Protein 8D89 (pdb70)

Secondary structure (DSSP, 8-state):
-PPPPTTT--S-HHHHHHSTT--S--S-EEEEEEETTEEEEEEEETTEE--EEEEE-TTTTTHHHHTSSSS-SHHHHHHHHHHHHHT--EEEEE-S-SSGGGTHHHHT-HHHHHHHHHHHHHHHHHHT-EEEEEEESSTTHHHHHTT--GGGGG-TTSHHHHHHHHHHHHHHHHHTT-TTB-EEEEES-GGGGSS-TTS----HHHHHHHHHHHHHHHHHH-TT--EEE----PPPTTHHHHHHHS--PPPPHHHHHHHHHHTS-TT--EEEEEE-S--EEETTTEEE-HHHHHHHHHHHHHHHT-EEEEEEE--TTTTTT-HHHHHHHHHHHHHTT-SEEEES-B-TTS-STT-B-TTSHHHHHHHHHHHHHHHHHTT---

Solvent-accessible surface area: 15407 Å² total; per-residue (Å²): 213,108,99,72,42,40,135,144,9,137,77,30,7,33,109,29,0,28,24,181,93,27,112,21,53,27,0,1,30,64,23,86,32,84,80,62,110,68,111,61,17,20,0,46,2,2,70,48,28,1,15,3,0,0,0,0,0,22,10,0,0,3,5,0,5,88,62,43,44,82,17,20,43,83,5,0,131,104,0,2,100,31,0,65,129,11,149,3,22,1,0,0,0,0,0,7,5,116,42,28,48,56,6,78,44,15,61,106,70,80,86,103,0,30,54,10,0,54,34,0,0,45,17,0,37,201,44,91,4,0,0,3,0,0,0,5,15,33,6,44,2,4,3,84,92,30,192,39,148,19,29,76,0,18,53,147,103,9,102,0,13,117,29,0,46,65,6,0,68,18,0,0,72,29,0,69,64,24,47,0,0,0,1,0,0,0,0,26,27,1,0,43,57,0,6,23,49,188,83,155,76,5,21,0,78,43,0,8,39,0,0,77,8,0,0,70,40,1,42,121,34,6,96,41,126,4,7,12,1,1,0,2,2,35,7,70,53,1,0,41,10,5,35,100,101,43,33,147,82,20,0,40,34,130,41,5,39,60,0,2,42,40,0,2,12,61,111,0,42,0,4,1,4,0,3,100,82,136,43,9,36,2,64,88,72,28,158,13,51,45,47,80,11,0,79,48,0,37,53,0,2,25,81,52,38,15,4,10,3,0,0,12,5,8,0,0,90,51,10,137,24,65,44,100,28,0,76,130,0,0,91,15,0,66,60,42,68,0,8,1,0,0,0,42,0,0,0,30,116,22,92,37,135,111,7,6,92,19,125,35,110,80,0,64,39,0,0,82,6,0,67,68,15,25,134,67,2,72,107,34,70,82

InterPro domains:
  IPR017853 Glycoside hydrolase superfamily [SSF51445] (54-359)

Foldseek 3Di:
DPDDDPVPDPAFQLCLQLDPPQDAFFAWDWFFDDDPPQTQIAIGHSRAGFAAEAAEAACLQVCCCVPVNPLDCPQNVLVLVVCLVLVGQEYEYEAADQALVPNCVCVVDPVSNLVSVLVSLVSCSVSNHAYEYQYAAHLVHLCVNQVHASACLLPCVGPSLVCLLVSLLSNCVSNLVGSSHHEYEHYAAPLVQALQLVNHGYHLLSLLNNLVSSLVSNVVRRPSLGAYAYNHAQQQQCSQCSRPPVDNAGAALVSSLVSQDSSQDDSHQEREHAEEPDWHAHPVVGTDDPLVVVVSSSVSSRVNVHAYAHAEYEACLNVVNPLVRVVVVLVSCLVVSHRYHHYPHEYCVQPDPSYDYPPDSRNCSVSVSSVVSRVVSRPDDD

Nearest PDB structures (foldseek):
  8d89-assembly1_A  TM=1.003E+00  e=8.045E-81  metagenome
  3w0k-assembly1_A  TM=5.928E-01  e=5.217E-08  Caldanaerobius polysaccharolyticus
  6nfj-assembly2_D  TM=5.168E-01  e=2.253E-06  Homo sapiens
  5w21-assembly1_A  TM=5.701E-01  e=1.361E-05  Homo sapiens
  7ysw-assembly1_A  TM=5.260E-01  e=6.934E-06  Homo sapiens

Sequence (382 aa):
ITPPSPEKDTRSAMMERYWAEDYSGPLGIQTGEIVSGSTKLPRMYLGEKLLYVTGVNCYNLFVQSFESDGDLGLTSIRKTVDVLVEEKVPIVRFSCSPYSSGQFHFYHDNESKYLATLDSLAAICDRNHIIAIIPSIFWNTDAVPEYCKEEFGKKWGDKSSETYKYMMLDYTEAVVNTLKGHKSVVAWEFGNEFNLQADIPHNYRISANDVSVAYQGFADKVAELDPEHRLIASGNSVMRDAQYNLLHNGSSWTADTFQQYIDITSIFTPGKMNGMSEHNYYEEARTFSDLGKLGRSEQVIKAKSAAAALGKVYYVGEFTGPKTAQGDSLVVRRHYITYYAQKKVQISLIWNYALKGNIEWSFKADTPYGNMAFNLMREYNELFSTLSE

Radius of gyration: 19.84 Å; Cα contacts (8 Å, |Δi|>4): 785; chains: 1; bounding box: 58×50×48 Å

Organism: NCBI:txid256318

B-factor: mean 23.29, std 11.12, range [9.65, 107.02]

CATH classification: 3.20.20.80

Structure (mmCIF, N/CA/C/O backbone):
data_8D89
#
_entry.id   8D89
#
_cell.length_a   120.600
_cell.length_b   58.860
_cell.length_c   60.660
_cell.angle_alpha   90.000
_cell.angle_beta   90.000
_cell.angle_gamma   90.000
#
_symmetry.space_group_name_H-M   'P 21 21 2'
#
loop_
_entity.id
_entity.type
_entity.pdbx_description
1 polymer 'Glycoside Hydrolase Family 5 Endo-mannanase'
2 non-polymer 2-(2-{2-[2-(2-METHOXY-ETHOXY)-ETHOXY]-ETHOXY}-ETHOXY)-ETHANOL
3 non-polymer 'ACETATE ION'
4 non-polymer 'SODIUM ION'
5 non-polymer 'CHLORIDE ION'
6 water water
#
loop_
_atom_site.group_PDB
_atom_site.id
_atom_site.type_symbol
_atom_site.label_atom_id
_atom_site.label_alt_id
_atom_site.label_comp_id
_atom_site.label_asym_id
_atom_site.label_entity_id
_atom_site.label_seq_id
_atom_site.pdbx_PDB_ins_code
_atom_site.Cartn_x
_atom_site.Cartn_y
_atom_site.Cartn_z
_atom_site.occupancy
_atom_site.B_iso_or_equiv
_atom_site.auth_seq_id
_atom_site.auth_comp_id
_atom_site.auth_asym_id
_atom_site.auth_atom_id
_atom_site.pdbx_PDB_model_num
ATOM 1 N N . ILE A 1 24 ? 54.954 32.802 9.310 1.00 42.77 23 ILE A N 1
ATOM 2 C CA . ILE A 1 24 ? 55.205 31.474 8.768 1.00 47.43 23 ILE A CA 1
ATOM 3 C C . ILE A 1 24 ? 53.980 30.974 8.003 1.00 47.86 23 ILE A C 1
ATOM 4 O O . ILE A 1 24 ? 52.850 31.384 8.274 1.00 44.34 23 ILE A O 1
ATOM 9 N N . THR A 1 25 ? 54.226 30.109 7.028 1.00 49.11 24 THR A N 1
ATOM 10 C CA . THR A 1 25 ? 53.146 29.389 6.376 1.00 48.39 24 THR A CA 1
ATOM 11 C C . THR A 1 25 ? 52.474 28.465 7.391 1.00 53.91 24 THR A C 1
ATOM 12 O O . THR A 1 25 ? 53.162 27.841 8.210 1.00 51.69 24 THR A O 1
ATOM 16 N N . PRO A 1 26 ? 51.144 28.373 7.391 1.00 60.15 25 PRO A N 1
ATOM 17 C CA . PRO A 1 26 ? 50.478 27.509 8.363 1.00 65.07 25 PRO A CA 1
ATOM 18 C C . PRO A 1 26 ? 50.889 26.066 8.168 1.00 65.55 25 PRO A C 1
ATOM 19 O O . PRO A 1 26 ? 51.133 25.616 7.032 1.00 63.86 25 PRO A O 1
ATOM 23 N N . PRO A 1 27 ? 50.994 25.300 9.251 1.00 67.19 26 PRO A N 1
ATOM 24 C CA . PRO A 1 27 ? 51.342 23.884 9.120 1.00 67.00 26 PRO A CA 1
ATOM 25 C C . PRO A 1 27 ? 50.200 23.079 8.517 1.00 59.71 26 PRO A C 1
ATOM 26 O O . PRO A 1 27 ? 49.032 23.474 8.544 1.00 56.30 26 PRO A O 1
ATOM 30 N N . SER A 1 28 ? 50.567 21.927 7.961 1.00 56.15 27 SER A N 1
ATOM 31 C CA . SER A 1 28 ? 49.634 20.986 7.352 1.00 55.42 27 SER A CA 1
ATOM 32 C C . SER A 1 28 ? 48.666 20.439 8.399 1.00 52.86 27 SER A C 1
ATOM 33 O O . SER A 1 28 ? 48.896 20.616 9.604 1.00 54.92 27 SER A O 1
ATOM 36 N N . PRO A 1 29 ? 47.566 19.791 7.985 1.00 45.37 28 PRO A N 1
ATOM 37 C CA . PRO A 1 29 ? 46.644 19.203 8.975 1.00 44.15 28 PRO A CA 1
ATOM 38 C C . PRO A 1 29 ? 47.310 18.271 9.976 1.00 54.18 28 PRO A C 1
ATOM 39 O O . PRO A 1 29 ? 46.977 18.314 11.168 1.00 50.48 28 PRO A O 1
ATOM 43 N N . GLU A 1 30 ? 48.244 17.428 9.531 1.00 62.54 29 GLU A N 1
ATOM 44 C CA . GLU A 1 30 ? 48.909 16.516 10.454 1.00 72.33 29 GLU A CA 1
ATOM 45 C C . GLU A 1 30 ? 49.995 17.214 11.264 1.00 68.31 29 GLU A C 1
ATOM 46 O O . GLU A 1 30 ? 50.296 16.786 12.385 1.00 62.12 29 GLU A O 1
ATOM 52 N N . LYS A 1 31 ? 50.591 18.279 10.719 1.00 69.38 30 LYS A N 1
ATOM 53 C CA . LYS A 1 31 ? 51.543 19.082 11.479 1.00 69.66 30 LYS A CA 1
ATOM 54 C C . LYS A 1 31 ? 50.850 19.957 12.513 1.00 64.43 30 LYS A C 1
ATOM 55 O O . LYS A 1 31 ? 51.493 20.384 13.478 1.00 64.68 30 LYS A O 1
ATOM 61 N N . ASP A 1 32 ? 49.561 20.232 12.325 1.00 57.04 31 ASP A N 1
ATOM 62 C CA . ASP A 1 32 ? 48.785 21.024 13.273 1.00 50.12 31 ASP A CA 1
ATOM 63 C C . ASP A 1 32 ? 48.634 20.268 14.592 1.00 44.70 31 ASP A C 1
ATOM 64 O O . ASP A 1 32 ? 48.101 19.154 14.621 1.00 51.07 31 ASP A O 1
ATOM 69 N N . THR A 1 33 ? 49.100 20.872 15.687 1.00 54.64 32 THR A N 1
ATOM 70 C CA . THR A 1 33 ? 48.973 20.235 16.992 1.00 50.74 32 THR A CA 1
ATOM 71 C C . THR A 1 33 ? 47.571 20.363 17.574 1.00 51.82 32 THR A C 1
ATOM 72 O O . THR A 1 33 ? 47.246 19.642 18.524 1.00 55.72 32 THR A O 1
ATOM 76 N N . ARG A 1 34 ? 46.739 21.253 17.035 1.00 39.74 33 ARG A N 1
ATOM 77 C CA . ARG A 1 34 ? 45.374 21.368 17.521 1.00 41.68 33 ARG A CA 1
ATOM 78 C C . ARG A 1 34 ? 44.588 20.095 17.219 1.00 39.39 33 ARG A C 1
ATOM 79 O O . ARG A 1 34 ? 44.909 19.332 16.301 1.00 37.97 33 ARG A O 1
ATOM 87 N N . SER A 1 35 ? 43.537 19.880 18.010 1.00 38.41 34 SER A N 1
ATOM 88 C CA . SER A 1 35 ? 42.621 18.767 17.820 1.00 38.07 34 SER A CA 1
ATOM 89 C C . SER A 1 35 ? 41.695 19.020 16.626 1.00 34.23 34 SER A C 1
ATOM 90 O O . SER A 1 35 ? 41.652 20.112 16.057 1.00 32.47 34 SER A O 1
ATOM 93 N N . ALA A 1 36 ? 40.930 17.985 16.267 1.00 30.76 35 ALA A N 1
ATOM 94 C CA . ALA A 1 36 ? 40.006 18.091 15.141 1.00 28.98 35 ALA A CA 1
ATOM 95 C C . ALA A 1 36 ? 38.991 19.205 15.368 1.00 28.31 35 ALA A C 1
ATOM 96 O O . ALA A 1 36 ? 38.825 20.094 14.525 1.00 26.00 35 ALA A O 1
ATOM 98 N N A MET A 1 37 ? 38.303 19.173 16.505 0.50 25.18 36 MET A N 1
ATOM 99 N N B MET A 1 37 ? 38.297 19.169 16.507 0.50 25.19 36 MET A N 1
ATOM 100 C CA A MET A 1 37 ? 37.300 20.194 16.780 0.50 25.34 36 MET A CA 1
ATOM 101 C CA B MET A 1 37 ? 37.289 20.187 16.786 0.50 25.32 36 MET A CA 1
ATOM 102 C C A MET A 1 37 ? 37.936 21.565 16.940 0.50 25.05 36 MET A C 1
ATOM 103 C C B MET A 1 37 ? 37.923 21.562 16.957 0.50 25.06 36 MET A C 1
ATOM 104 O O A MET A 1 37 ? 37.376 22.570 16.489 0.50 22.38 36 MET A O 1
ATOM 105 O O B MET A 1 37 ? 37.350 22.570 16.529 0.50 22.61 36 MET A O 1
ATOM 114 N N . GLU A 1 38 ? 39.107 21.631 17.578 1.00 25.58 37 GLU A N 1
ATOM 115 C CA . GLU A 1 38 ? 39.773 22.918 17.732 1.00 26.43 37 GLU A CA 1
ATOM 116 C C . GLU A 1 38 ? 40.166 23.491 16.380 1.00 24.42 37 GLU A C 1
ATOM 117 O O . GLU A 1 38 ? 39.978 24.685 16.134 1.00 23.86 37 GLU A O 1
ATOM 123 N N . ARG A 1 39 ? 40.703 22.655 15.484 1.00 23.50 38 ARG A N 1
ATOM 124 C CA . ARG A 1 39 ? 41.099 23.152 14.169 1.00 27.98 38 ARG A CA 1
ATOM 125 C C . ARG A 1 39 ? 39.879 23.536 13.341 1.00 21.96 38 ARG A C 1
ATOM 126 O O . ARG A 1 39 ? 39.885 24.568 12.653 1.00 25.30 38 ARG A O 1
ATOM 134 N N . TYR A 1 40 ? 38.823 22.728 13.424 1.00 22.56 39 TYR A N 1
ATOM 135 C CA . TYR A 1 40 ? 37.570 23.026 12.736 1.00 19.96 39 TYR A CA 1
ATOM 136 C C . TYR A 1 40 ? 37.003 24.373 13.167 1.00 20.95 39 TYR A C 1
ATOM 137 O O . TYR A 1 40 ? 36.623 25.195 12.332 1.00 22.36 39 TYR A O 1
ATOM 146 N N . TRP A 1 41 ? 36.921 24.613 14.471 1.00 19.35 40 TRP A N 1
ATOM 147 C CA . TRP A 1 41 ? 36.256 25.821 14.948 1.00 22.86 40 TRP A CA 1
ATOM 148 C C . TRP A 1 41 ? 37.153 27.056 14.953 1.00 25.59 40 TRP A C 1
ATOM 149 O O . TRP A 1 41 ? 36.667 28.142 15.279 1.00 26.39 40 TRP A O 1
ATOM 160 N N . ALA A 1 42 ? 38.431 26.931 14.597 1.00 19.26 41 ALA A N 1
ATOM 161 C CA . ALA A 1 42 ? 39.323 28.082 14.598 1.00 25.02 41 ALA A CA 1
ATOM 162 C C . ALA A 1 42 ? 38.906 29.103 13.542 1.00 30.78 41 ALA A C 1
ATOM 163 O O . ALA A 1 42 ? 38.301 28.764 12.520 1.00 28.81 41 ALA A O 1
ATOM 165 N N . GLU A 1 43 ? 39.246 30.372 13.804 1.00 31.93 42 GLU A N 1
ATOM 166 C CA . GLU A 1 43 ? 38.879 31.453 12.894 1.00 35.87 42 GLU A CA 1
ATOM 167 C C . GLU A 1 43 ? 39.553 31.310 11.534 1.00 35.84 42 GLU A C 1
ATOM 168 O O . GLU A 1 43 ? 38.975 31.698 10.514 1.00 37.61 42 GLU A O 1
ATOM 174 N N . ASP A 1 44 ? 40.764 30.755 11.496 1.00 33.59 43 ASP A N 1
ATOM 175 C CA . ASP A 1 44 ? 41.504 30.583 10.251 1.00 35.55 43 ASP A CA 1
ATOM 176 C C . ASP A 1 44 ? 41.100 29.338 9.462 1.00 31.97 43 ASP A C 1
ATOM 177 O O . ASP A 1 44 ? 41.677 29.093 8.396 1.00 37.30 43 ASP A O 1
ATOM 182 N N . TYR A 1 45 ? 40.142 28.542 9.940 1.00 28.14 44 TYR A N 1
ATOM 183 C CA . TYR A 1 45 ? 39.750 27.351 9.197 1.00 26.21 44 TYR A CA 1
ATOM 184 C C . TYR A 1 45 ? 39.021 27.738 7.916 1.00 31.88 44 TYR A C 1
ATOM 185 O O . TYR A 1 45 ? 38.060 28.514 7.943 1.00 32.98 44 TYR A O 1
ATOM 194 N N . SER A 1 46 ? 39.478 27.191 6.789 1.00 28.52 45 SER A N 1
ATOM 195 C CA . SER A 1 46 ? 38.786 27.419 5.528 1.00 29.90 45 SER A CA 1
ATOM 196 C C . SER A 1 46 ? 38.633 26.121 4.737 1.00 26.92 45 SER A C 1
ATOM 197 O O . SER A 1 46 ? 38.572 26.143 3.502 1.00 28.99 45 SER A O 1
ATOM 200 N N . GLY A 1 47 ? 38.556 24.987 5.429 1.00 27.80 46 GLY A N 1
ATOM 201 C CA . GLY A 1 47 ? 38.476 23.703 4.774 1.00 28.03 46 GLY A CA 1
ATOM 202 C C . GLY A 1 47 ? 37.045 23.271 4.527 1.00 25.44 46 GLY A C 1
ATOM 203 O O . GLY A 1 47 ? 36.097 24.047 4.688 1.00 23.02 46 GLY A O 1
ATOM 204 N N . PRO A 1 48 ? 36.867 22.022 4.108 1.00 25.69 47 PRO A N 1
ATOM 205 C CA . PRO A 1 48 ? 35.511 21.501 3.894 1.00 24.57 47 PRO A CA 1
ATOM 206 C C . PRO A 1 48 ? 34.704 21.508 5.186 1.00 24.23 47 PRO A C 1
ATOM 207 O O . PRO A 1 48 ? 35.234 21.273 6.277 1.00 23.69 47 PRO A O 1
ATOM 211 N N . LEU A 1 49 ? 33.413 21.798 5.059 1.00 21.27 48 LEU A N 1
ATOM 212 C CA . LEU A 1 49 ? 32.553 21.772 6.230 1.00 17.47 48 LEU A CA 1
ATOM 213 C C . LEU A 1 49 ? 32.092 20.353 6.539 1.00 19.05 48 LEU A C 1
ATOM 214 O O . LEU A 1 49 ? 31.967 19.500 5.650 1.00 19.81 48 LEU A O 1
ATOM 219 N N . GLY A 1 50 ? 31.848 20.109 7.823 1.00 15.27 49 GLY A N 1
ATOM 220 C CA . GLY A 1 50 ? 31.221 18.877 8.279 1.00 15.29 49 GLY A CA 1
ATOM 221 C C . GLY A 1 50 ? 32.142 17.668 8.269 1.00 15.16 49 GLY A C 1
ATOM 222 O O . GLY A 1 50 ? 33.317 17.719 7.900 1.00 17.48 49 GLY A O 1
A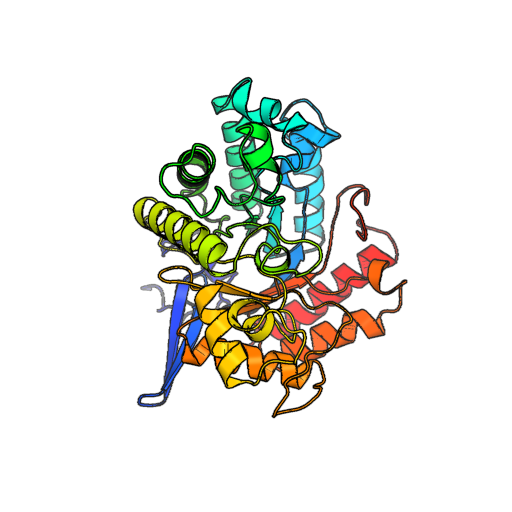TOM 223 N N . ILE A 1 51 ? 31.554 16.541 8.675 1.00 14.28 50 ILE A N 1
ATOM 224 C CA . ILE A 1 51 ? 32.291 15.291 8.763 1.00 16.33 50 ILE A CA 1
ATOM 225 C C . ILE A 1 51 ? 32.622 14.781 7.369 1.00 15.98 50 ILE A C 1
ATOM 226 O O . ILE A 1 51 ? 31.738 14.613 6.523 1.00 17.20 50 ILE A O 1
ATOM 231 N N . GLN A 1 52 ? 33.899 14.487 7.137 1.00 16.97 51 GLN A N 1
ATOM 232 C CA . GLN A 1 52 ? 34.372 13.931 5.877 1.00 17.08 51 GLN A CA 1
ATOM 233 C C . GLN A 1 52 ? 34.799 12.485 6.093 1.00 21.64 51 GLN A C 1
ATOM 234 O O . GLN A 1 52 ? 35.219 12.103 7.185 1.00 21.94 51 GLN A O 1
ATOM 240 N N . THR A 1 53 ? 34.667 11.663 5.064 1.00 26.16 52 THR A N 1
ATOM 241 C CA . THR A 1 53 ? 35.090 10.278 5.182 1.00 24.60 52 THR A CA 1
ATOM 242 C C . THR A 1 53 ? 36.422 10.128 4.471 1.00 29.27 52 THR A C 1
ATOM 243 O O . THR A 1 53 ? 36.547 10.471 3.291 1.00 31.15 52 THR A O 1
ATOM 247 N N . GLY A 1 54 ? 37.412 9.640 5.198 1.00 25.51 53 GLY A N 1
ATOM 248 C CA . GLY A 1 54 ? 38.701 9.351 4.621 1.00 29.12 53 GLY A CA 1
ATOM 249 C C . GLY A 1 54 ? 39.069 7.942 4.997 1.00 27.87 53 GLY A C 1
ATOM 250 O O . GLY A 1 54 ? 38.207 7.172 5.419 1.00 31.53 53 GLY A O 1
ATOM 251 N N . GLU A 1 55 ? 40.331 7.580 4.859 1.00 30.24 54 GLU A N 1
ATOM 252 C CA . GLU A 1 55 ? 40.746 6.249 5.254 1.00 34.50 54 GLU A CA 1
ATOM 253 C C . GLU A 1 55 ? 42.143 6.325 5.842 1.00 38.30 54 GLU A C 1
ATOM 254 O O . GLU A 1 55 ? 42.984 7.101 5.374 1.00 38.59 54 GLU A O 1
ATOM 260 N N . ILE A 1 56 ? 42.367 5.553 6.896 1.00 29.80 55 ILE A N 1
ATOM 261 C CA . ILE A 1 56 ? 43.713 5.333 7.402 1.00 28.80 55 ILE A CA 1
ATOM 262 C C . ILE A 1 56 ? 44.246 4.061 6.759 1.00 31.83 55 ILE A C 1
ATOM 263 O O . ILE A 1 56 ? 43.568 3.024 6.737 1.00 28.98 55 ILE A O 1
ATOM 268 N N . VAL A 1 57 ? 45.451 4.152 6.198 1.00 34.32 56 VAL A N 1
ATOM 269 C CA . VAL A 1 57 ? 45.955 3.189 5.222 1.00 46.92 56 VAL A CA 1
ATOM 270 C C . VAL A 1 57 ? 47.111 2.416 5.833 1.00 48.96 56 VAL A C 1
ATOM 271 O O . VAL A 1 57 ? 48.033 3.013 6.399 1.00 44.12 56 VAL A O 1
ATOM 275 N N . SER A 1 58 ? 47.064 1.089 5.707 1.00 58.69 57 SER A N 1
ATOM 276 C CA . SER A 1 58 ? 48.188 0.200 6.010 1.00 67.95 57 SER A CA 1
ATOM 277 C C . SER A 1 58 ? 48.307 -0.760 4.827 1.00 65.15 57 SER A C 1
ATOM 278 O O . SER A 1 58 ? 47.676 -1.821 4.808 1.00 63.31 57 SER A O 1
ATOM 281 N N . GLY A 1 59 ? 49.119 -0.385 3.842 1.00 63.16 58 GLY A N 1
ATOM 282 C CA . GLY A 1 59 ? 49.188 -1.175 2.623 1.00 61.99 58 GLY A CA 1
ATOM 283 C C . GLY A 1 59 ? 47.897 -1.028 1.843 1.00 57.89 58 GLY A C 1
ATOM 284 O O . GLY A 1 59 ? 47.406 0.085 1.619 1.00 49.45 58 GLY A O 1
ATOM 285 N N . SER A 1 60 ? 47.326 -2.160 1.430 1.00 58.14 59 SER A N 1
ATOM 286 C CA . SER A 1 60 ? 46.038 -2.156 0.746 1.00 57.92 59 SER A CA 1
ATOM 287 C C . SER A 1 60 ? 44.857 -2.012 1.699 1.00 51.80 59 SER A C 1
ATOM 288 O O . SER A 1 60 ? 43.727 -1.839 1.228 1.00 52.65 59 SER A O 1
ATOM 291 N N . THR A 1 61 ? 45.084 -2.089 3.012 1.00 46.43 60 THR A N 1
ATOM 292 C CA . THR A 1 61 ? 44.008 -1.894 3.978 1.00 44.02 60 THR A CA 1
ATOM 293 C C . THR A 1 61 ? 43.645 -0.418 4.052 1.00 47.61 60 THR A C 1
ATOM 294 O O . THR A 1 61 ? 44.493 0.430 4.350 1.00 48.80 60 THR A O 1
ATOM 298 N N . LYS A 1 62 ? 42.389 -0.108 3.769 1.00 41.74 61 LYS A N 1
ATOM 299 C CA . LYS A 1 62 ? 41.855 1.233 3.952 1.00 41.90 61 LYS A CA 1
ATOM 300 C C . LYS A 1 62 ? 40.751 1.131 4.992 1.00 42.53 61 LYS A C 1
ATOM 301 O O . LYS A 1 62 ? 39.667 0.616 4.695 1.00 43.57 61 LYS A O 1
ATOM 307 N N . LEU A 1 63 ? 41.033 1.587 6.221 1.00 31.15 62 LEU A N 1
ATOM 308 C CA . LEU A 1 63 ? 39.981 1.665 7.226 1.00 29.73 62 LEU A CA 1
ATOM 309 C C . LEU A 1 63 ? 39.231 2.974 7.044 1.00 23.18 62 LEU A C 1
ATOM 310 O O . LEU A 1 63 ? 39.804 4.053 7.244 1.00 25.32 62 LEU A O 1
ATOM 315 N N . PRO A 1 64 ? 37.961 2.930 6.662 1.00 23.28 63 PRO A N 1
ATOM 316 C CA . PRO A 1 64 ? 37.189 4.169 6.551 1.00 21.58 63 PRO A CA 1
ATOM 317 C C . PRO A 1 64 ? 37.064 4.842 7.911 1.00 20.44 63 PRO A C 1
ATOM 318 O O . PRO A 1 64 ? 36.763 4.200 8.920 1.00 22.03 63 PRO A O 1
ATOM 322 N N . ARG A 1 65 ? 37.305 6.150 7.937 1.00 19.77 64 ARG A N 1
ATOM 323 C CA . ARG A 1 65 ? 37.283 6.898 9.185 1.00 18.84 64 ARG A CA 1
ATOM 324 C C . ARG A 1 65 ? 36.662 8.274 8.974 1.00 19.14 64 ARG A C 1
ATOM 325 O O . ARG A 1 65 ? 36.722 8.837 7.875 1.00 20.72 64 ARG A O 1
ATOM 333 N N . MET A 1 66 ? 36.078 8.817 10.049 1.00 17.04 65 MET A N 1
ATOM 334 C CA . MET A 1 66 ? 35.521 10.170 10.047 1.00 16.26 65 MET A CA 1
ATOM 335 C C . MET A 1 66 ? 36.601 11.204 10.308 1.00 19.16 65 MET A C 1
ATOM 336 O O . MET A 1 66 ? 37.436 11.035 11.206 1.00 16.61 65 MET A O 1
ATOM 341 N N . TYR A 1 67 ? 36.551 12.295 9.545 1.00 16.37 66 TYR A N 1
ATOM 342 C CA . TYR A 1 67 ? 37.411 13.451 9.741 1.00 16.57 66 TYR A CA 1
ATOM 343 C C . TYR A 1 67 ? 36.559 14.687 9.991 1.00 22.70 66 TYR A C 1
ATOM 344 O O . TYR A 1 67 ? 35.468 14.831 9.435 1.00 21.08 66 TYR A O 1
ATOM 353 N N . LEU A 1 68 ? 37.077 15.590 10.819 1.00 15.82 67 LEU A N 1
ATOM 354 C CA . LEU A 1 68 ? 36.499 16.922 10.966 1.00 15.45 67 LEU A CA 1
ATOM 355 C C . LEU A 1 68 ? 37.648 17.914 11.053 1.00 19.28 67 LEU A C 1
ATOM 356 O O . LEU A 1 68 ? 38.631 17.659 11.749 1.00 18.62 67 LEU A O 1
ATOM 361 N N . GLY A 1 69 ? 37.546 19.022 10.320 1.00 18.76 68 GLY A N 1
ATOM 362 C CA . GLY A 1 69 ? 38.660 19.948 10.241 1.00 17.83 68 GLY A CA 1
ATOM 363 C C . GLY A 1 69 ? 39.939 19.272 9.789 1.00 21.39 68 GLY A C 1
ATOM 364 O O . GLY A 1 69 ? 41.033 19.635 10.237 1.00 22.93 68 GLY A O 1
ATOM 365 N N . GLU A 1 70 ? 39.800 18.272 8.917 1.00 21.89 69 GLU A N 1
ATOM 366 C CA . GLU A 1 70 ? 40.901 17.574 8.261 1.00 21.01 69 GLU A CA 1
ATOM 367 C C . GLU A 1 70 ? 41.720 16.705 9.213 1.00 22.19 69 GLU A C 1
ATOM 368 O O . GLU A 1 70 ? 42.835 16.300 8.874 1.00 24.07 69 GLU A O 1
ATOM 374 N N . LYS A 1 71 ? 41.185 16.381 10.393 1.00 18.86 70 LYS A N 1
ATOM 375 C CA . LYS A 1 71 ? 41.843 15.512 11.364 1.00 19.09 70 LYS A CA 1
ATOM 376 C C . LYS A 1 71 ? 40.859 14.450 11.850 1.00 22.74 70 LYS A C 1
ATOM 377 O O . LYS A 1 71 ? 39.644 14.635 11.784 1.00 19.88 70 LYS A O 1
ATOM 383 N N . LEU A 1 72 ? 41.386 13.341 12.378 1.00 19.05 71 LEU A N 1
ATOM 384 C CA . LEU A 1 72 ? 40.504 12.252 12.801 1.00 18.03 71 LEU A CA 1
ATOM 385 C C . LEU A 1 72 ? 39.628 12.691 13.965 1.00 17.15 71 LEU A C 1
ATOM 386 O O . LEU A 1 72 ? 40.113 13.286 14.927 1.00 18.99 71 LEU A O 1
ATOM 391 N N . LEU A 1 73 ? 38.339 12.372 13.875 1.00 16.31 72 LEU A N 1
ATOM 392 C CA . LEU A 1 73 ? 37.331 12.811 14.829 1.00 15.56 72 LEU A CA 1
ATOM 393 C C . LEU A 1 73 ? 37.026 11.719 15.849 1.00 15.66 72 LEU A C 1
ATOM 394 O O . LEU A 1 73 ? 36.707 10.588 15.476 1.00 15.69 72 LEU A O 1
ATOM 399 N N . TYR A 1 74 ? 37.110 12.066 17.132 1.00 15.53 73 TYR A N 1
ATOM 400 C CA . TYR A 1 74 ? 36.625 11.215 18.218 1.00 15.90 73 TYR A CA 1
ATOM 401 C C . TYR A 1 74 ? 35.920 12.120 19.211 1.00 15.18 73 TYR A C 1
ATOM 402 O O . TYR A 1 74 ? 36.564 12.987 19.822 1.00 16.14 73 TYR A O 1
ATOM 411 N N . VAL A 1 75 ? 34.615 11.913 19.393 1.00 15.30 74 VAL A N 1
ATOM 412 C CA . VAL A 1 75 ? 33.838 12.815 20.224 1.00 14.18 74 VAL A CA 1
ATOM 413 C C . VAL A 1 75 ? 32.620 12.081 20.755 1.00 14.24 74 VAL A C 1
ATOM 414 O O . VAL A 1 75 ? 32.133 11.121 20.146 1.00 15.50 74 VAL A O 1
ATOM 418 N N . THR A 1 76 ? 32.135 12.528 21.905 1.00 14.79 75 THR A N 1
ATOM 419 C CA . THR A 1 76 ? 30.880 12.042 22.461 1.00 14.38 75 THR A CA 1
ATOM 420 C C . THR A 1 76 ? 30.017 13.246 22.835 1.00 15.53 75 THR A C 1
ATOM 421 O O . THR A 1 76 ? 30.524 14.292 23.238 1.00 15.80 75 THR A O 1
ATOM 425 N N . GLY A 1 77 ? 28.717 13.129 22.622 1.00 14.40 76 GLY A N 1
ATOM 426 C CA . GLY A 1 77 ? 27.805 14.240 22.833 1.00 13.44 76 GLY A CA 1
ATOM 427 C C . GLY A 1 77 ? 26.463 13.755 23.309 1.00 11.88 76 GLY A C 1
ATOM 428 O O . GLY A 1 77 ? 26.364 12.744 24.010 1.00 13.84 76 GLY A O 1
ATOM 429 N N . VAL A 1 78 ? 25.406 14.481 22.923 1.00 13.69 77 VAL A N 1
ATOM 430 C CA . VAL A 1 78 ? 24.062 14.167 23.375 1.00 12.17 77 VAL A CA 1
ATOM 431 C C . VAL A 1 78 ? 23.100 14.213 22.196 1.00 14.99 77 VAL A C 1
ATOM 432 O O . VAL A 1 78 ? 23.325 14.907 21.195 1.00 17.07 77 VAL A O 1
ATOM 436 N N . ASN A 1 79 ? 22.026 13.445 22.315 1.00 12.93 78 ASN A N 1
ATOM 437 C CA . ASN A 1 79 ? 20.814 13.803 21.602 1.00 14.70 78 ASN A CA 1
ATOM 438 C C . ASN A 1 79 ? 20.197 15.014 22.286 1.00 14.86 78 ASN A C 1
ATOM 439 O O . ASN A 1 79 ? 20.235 15.140 23.510 1.00 13.57 78 ASN A O 1
ATOM 444 N N . CYS A 1 80 ? 19.691 15.939 21.491 1.00 12.80 79 CYS A N 1
ATOM 445 C CA . CYS A 1 80 ? 18.799 16.994 21.978 1.00 13.29 79 CYS A CA 1
ATOM 446 C C . CYS A 1 80 ? 17.648 16.974 20.986 1.00 12.92 79 CYS A C 1
ATOM 447 O O . CYS A 1 80 ? 17.565 17.809 20.084 1.00 14.65 79 CYS A O 1
ATOM 450 N N . TYR A 1 81 ? 16.778 15.980 21.169 1.00 15.07 80 TYR A N 1
ATOM 451 C CA . TYR A 1 81 ? 15.720 15.691 20.210 1.00 12.72 80 TYR A CA 1
ATOM 452 C C . TYR A 1 81 ? 14.951 16.945 19.809 1.00 15.79 80 TYR A C 1
ATOM 453 O O . TYR A 1 81 ? 14.636 17.141 18.630 1.00 15.00 80 TYR A O 1
ATOM 462 N N . ASN A 1 82 ? 14.580 17.778 20.790 1.00 16.29 81 ASN A N 1
ATOM 463 C CA . ASN A 1 82 ? 13.700 18.907 20.516 1.00 13.57 81 ASN A CA 1
ATOM 464 C C . ASN A 1 82 ? 14.442 20.239 20.371 1.00 14.97 81 ASN A C 1
ATOM 465 O O . ASN A 1 82 ? 13.811 21.297 20.450 1.00 16.60 81 ASN A O 1
ATOM 470 N N . LEU A 1 83 ? 15.745 20.208 20.073 1.00 13.95 82 LEU A N 1
ATOM 471 C CA . LEU A 1 83 ? 16.515 21.443 19.924 1.00 12.59 82 LEU A CA 1
ATOM 472 C C . LEU A 1 83 ? 15.830 22.428 18.984 1.00 13.18 82 LEU A C 1
ATOM 473 O O . LEU A 1 83 ? 15.715 23.619 19.294 1.00 15.09 82 LEU A O 1
ATOM 478 N N . PHE A 1 84 ? 15.367 21.948 17.828 1.00 15.26 83 PHE A N 1
ATOM 479 C CA . PHE A 1 84 ? 14.634 22.804 16.901 1.00 14.92 83 PHE A CA 1
ATOM 480 C C . PHE A 1 84 ? 13.133 22.800 17.184 1.00 16.91 83 PHE A C 1
ATOM 481 O O . PHE A 1 84 ? 12.513 23.865 17.276 1.00 17.23 83 PHE A O 1
ATOM 489 N N . VAL A 1 85 ? 12.527 21.620 17.348 1.00 13.96 84 VAL A N 1
ATOM 490 C CA . VAL A 1 85 ? 11.068 21.577 17.289 1.00 13.84 84 VAL A CA 1
ATOM 491 C C . VAL A 1 85 ? 10.437 22.234 18.503 1.00 16.20 84 VAL A C 1
ATOM 492 O O . VAL A 1 85 ? 9.259 22.599 18.444 1.00 16.50 84 VAL A O 1
ATOM 496 N N . GLN A 1 86 ? 11.180 22.398 19.601 1.00 14.16 85 GLN A N 1
ATOM 497 C CA . GLN A 1 86 ? 10.640 23.152 20.731 1.00 14.69 85 GLN A CA 1
ATOM 498 C C . GLN A 1 86 ? 10.214 24.557 20.322 1.00 18.22 85 GLN A C 1
ATOM 499 O O . GLN A 1 86 ? 9.366 25.155 20.997 1.00 16.80 85 GLN A O 1
ATOM 505 N N . SER A 1 87 ? 10.770 25.090 19.224 1.00 14.89 86 SER A N 1
ATOM 506 C CA . SER A 1 87 ? 10.403 26.437 18.779 1.00 20.76 86 SER A CA 1
ATOM 507 C C . SER A 1 87 ? 8.919 26.546 18.425 1.00 19.63 86 SER A C 1
ATOM 508 O O . SER A 1 87 ? 8.339 27.636 18.520 1.00 17.77 86 SER A O 1
ATOM 511 N N . PHE A 1 88 ? 8.280 25.446 18.018 1.00 18.61 87 PHE A N 1
ATOM 512 C CA . PHE A 1 88 ? 6.842 25.485 17.791 1.00 17.76 87 PHE A CA 1
ATOM 513 C C . PHE A 1 88 ? 6.055 24.551 18.695 1.00 21.74 87 PHE A C 1
ATOM 514 O O . PHE A 1 88 ? 4.912 24.864 19.022 1.00 24.33 87 PHE A O 1
ATOM 522 N N . GLU A 1 89 ? 6.639 23.429 19.120 1.00 20.41 88 GLU A N 1
ATOM 523 C CA . GLU A 1 89 ? 5.925 22.514 20.002 1.00 20.92 88 GLU A CA 1
ATOM 524 C C . GLU A 1 89 ? 5.777 23.085 21.402 1.00 23.16 88 GLU A C 1
ATOM 525 O O . GLU A 1 89 ? 4.777 22.820 22.071 1.00 27.13 88 GLU A O 1
ATOM 531 N N . SER A 1 90 ? 6.758 23.854 21.864 1.00 20.95 89 SER A N 1
ATOM 532 C CA . SER A 1 90 ? 6.707 24.467 23.182 1.00 24.34 89 S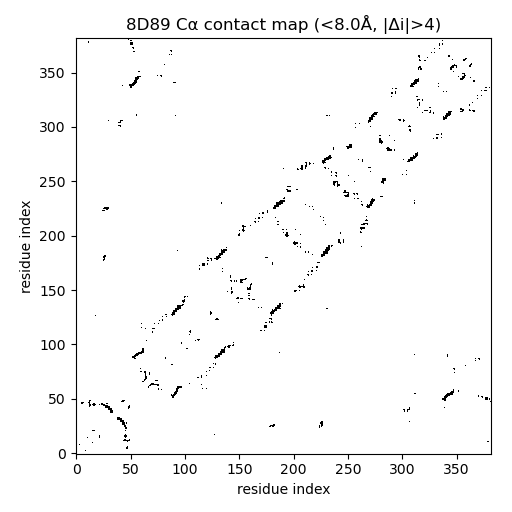ER A CA 1
ATOM 533 C C . SER A 1 90 ? 6.459 25.966 23.125 1.00 29.29 89 SER A C 1
ATOM 534 O O . SER A 1 90 ? 5.500 26.462 23.740 1.00 26.23 89 SER A O 1
ATOM 537 N N . ASP A 1 91 ? 7.290 26.707 22.383 1.00 19.64 90 ASP A N 1
ATOM 538 C CA . ASP A 1 91 ? 7.119 28.158 22.314 1.00 21.89 90 ASP A CA 1
ATOM 539 C C . ASP A 1 91 ? 5.903 28.547 21.484 1.00 23.08 90 ASP A C 1
ATOM 540 O O . ASP A 1 91 ? 5.319 29.612 21.708 1.00 25.71 90 ASP A O 1
ATOM 545 N N . GLY A 1 92 ? 5.523 27.712 20.519 1.00 20.75 91 GLY A N 1
ATOM 546 C CA . GLY A 1 92 ? 4.367 27.952 19.691 1.00 23.41 91 GLY A CA 1
ATOM 547 C C . GLY A 1 92 ? 4.492 29.066 18.678 1.00 24.39 91 GLY A C 1
ATOM 548 O O . GLY A 1 92 ? 3.546 29.281 17.922 1.00 27.25 91 GLY A O 1
ATOM 549 N N . ASP A 1 93 ? 5.622 29.781 18.617 1.00 24.99 92 ASP A N 1
ATOM 550 C CA . ASP A 1 93 ? 5.707 30.951 17.750 1.00 24.88 92 ASP A CA 1
ATOM 551 C C . ASP A 1 93 ? 6.839 30.868 16.733 1.00 25.11 92 ASP A C 1
ATOM 552 O O . ASP A 1 93 ? 7.065 31.845 16.002 1.00 21.71 92 ASP A O 1
ATOM 557 N N . LEU A 1 94 ? 7.529 29.728 16.643 1.00 20.82 93 LEU A N 1
ATOM 558 C CA . LEU A 1 94 ? 8.713 29.600 15.787 1.00 18.15 93 LEU A CA 1
ATOM 559 C C . LEU A 1 94 ? 9.770 30.636 16.160 1.00 20.06 93 LEU A C 1
ATOM 560 O O . LEU A 1 94 ? 10.537 31.105 15.309 1.00 21.61 93 LEU A O 1
ATOM 565 N N . GLY A 1 95 ? 9.824 30.983 17.448 1.00 19.50 94 GLY A N 1
ATOM 566 C CA . GLY A 1 95 ? 10.802 31.918 17.955 1.00 20.41 94 GLY A CA 1
ATOM 567 C C . GLY A 1 95 ? 12.024 31.204 18.488 1.00 18.33 94 GLY A C 1
ATOM 568 O O . GLY A 1 95 ? 12.170 29.982 18.386 1.00 17.55 94 GLY A O 1
ATOM 569 N N . LEU A 1 96 ? 12.905 31.988 19.111 1.00 19.22 95 LEU A N 1
ATOM 570 C CA . LEU A 1 96 ? 14.202 31.498 19.552 1.00 15.85 95 LEU A CA 1
ATOM 571 C C . LEU A 1 96 ? 14.360 31.459 21.070 1.00 16.71 95 LEU A C 1
ATOM 572 O O . LEU A 1 96 ? 15.463 31.192 21.548 1.00 20.01 95 LEU A O 1
ATOM 577 N N . THR A 1 97 ? 13.287 31.703 21.838 1.00 19.13 96 THR A N 1
ATOM 578 C CA . THR A 1 97 ? 13.420 31.829 23.290 1.00 20.69 96 THR A CA 1
ATOM 579 C C . THR A 1 97 ? 13.996 30.560 23.916 1.00 21.14 96 THR A C 1
ATOM 580 O O . THR A 1 97 ? 15.011 30.604 24.625 1.00 19.25 96 THR A O 1
ATOM 584 N N . SER A 1 98 ? 13.370 29.415 23.655 1.00 15.48 97 SER A N 1
ATOM 585 C CA . SER A 1 98 ? 13.839 28.160 24.235 1.00 13.96 97 SER A CA 1
ATOM 586 C C . SER A 1 98 ? 15.121 27.672 23.569 1.00 17.88 97 SER A C 1
ATOM 587 O O . SER A 1 98 ? 15.973 27.073 24.232 1.00 17.90 97 SER A O 1
ATOM 590 N N . ILE A 1 99 ? 15.274 27.935 22.273 1.00 12.93 98 ILE A N 1
ATOM 591 C CA . ILE A 1 99 ? 16.502 27.565 21.577 1.00 12.47 98 ILE A CA 1
ATOM 592 C C . ILE A 1 99 ? 17.713 28.219 22.237 1.00 13.69 98 ILE A C 1
ATOM 593 O O . ILE A 1 99 ? 18.753 27.580 22.448 1.00 15.90 98 ILE A O 1
ATOM 598 N N . ARG A 1 100 ? 17.596 29.506 22.566 1.00 17.21 99 ARG A N 1
ATOM 599 C CA . ARG A 1 100 ? 18.721 30.220 23.168 1.00 17.58 99 ARG A CA 1
ATOM 600 C C . ARG A 1 100 ? 19.012 29.718 24.573 1.00 20.94 99 ARG A C 1
ATOM 601 O O . ARG A 1 100 ? 20.179 29.563 24.949 1.00 16.67 99 ARG A O 1
ATOM 609 N N . LYS A 1 101 ? 17.970 29.468 25.369 1.00 17.53 100 LYS A N 1
ATOM 610 C CA . LYS A 1 101 ? 18.185 28.862 26.678 1.00 15.32 100 LYS A CA 1
ATOM 611 C C . LYS A 1 101 ? 18.867 27.508 26.559 1.00 16.36 100 LYS A C 1
ATOM 612 O O . LYS A 1 101 ? 19.750 27.178 27.366 1.00 17.82 100 LYS A O 1
ATOM 618 N N . THR A 1 102 ? 18.482 26.716 25.552 1.00 13.92 101 THR A N 1
ATOM 619 C CA . THR A 1 102 ? 19.084 25.399 25.373 1.00 14.82 101 THR A CA 1
ATOM 620 C C . THR A 1 102 ? 20.555 25.525 24.988 1.00 14.69 101 THR A C 1
ATOM 621 O O . THR A 1 102 ? 21.420 24.836 25.553 1.00 16.98 101 THR A O 1
ATOM 625 N N . VAL A 1 103 ? 20.863 26.416 24.042 1.00 18.43 102 VAL A N 1
ATOM 626 C CA . VAL A 1 103 ? 22.248 26.554 23.590 1.00 15.98 102 VAL A CA 1
ATOM 627 C C . VAL A 1 103 ? 23.127 27.059 24.732 1.00 15.24 102 VAL A C 1
ATOM 628 O O . VAL A 1 103 ? 24.278 26.637 24.879 1.00 19.09 102 VAL A O 1
ATOM 632 N N . ASP A 1 104 ? 22.593 27.942 25.582 1.00 17.93 103 ASP A N 1
ATOM 633 C CA . ASP A 1 104 ? 23.375 28.390 26.734 1.00 15.56 103 ASP A CA 1
ATOM 634 C C . ASP A 1 104 ? 23.793 27.199 27.599 1.00 20.42 103 ASP A C 1
ATOM 635 O O . ASP A 1 104 ? 24.940 27.125 28.063 1.00 17.84 103 ASP A O 1
ATOM 640 N N . VAL A 1 105 ? 22.882 26.248 27.819 1.00 14.36 104 VAL A N 1
ATOM 641 C CA . VAL A 1 105 ? 23.244 25.087 28.623 1.00 16.61 104 VAL A CA 1
ATOM 642 C C . VAL A 1 105 ? 24.286 24.247 27.895 1.00 14.17 104 VAL A C 1
ATOM 643 O O . VAL A 1 105 ? 25.268 23.794 28.503 1.00 19.89 104 VAL A O 1
ATOM 647 N N . LEU A 1 106 ? 24.089 24.017 26.591 1.00 15.19 105 LEU A N 1
ATOM 648 C CA . LEU A 1 106 ? 25.045 23.217 25.821 1.00 18.72 105 LEU A CA 1
ATOM 649 C C . LEU A 1 106 ? 26.445 23.821 25.893 1.00 17.63 105 LEU A C 1
ATOM 650 O O . LEU A 1 106 ? 27.442 23.102 26.044 1.00 15.07 105 LEU A O 1
ATOM 655 N N . VAL A 1 107 ? 26.535 25.146 25.810 1.00 14.42 106 VAL A N 1
ATOM 656 C CA . VAL A 1 107 ? 27.830 25.810 25.904 1.00 15.07 106 VAL A CA 1
ATOM 657 C C . VAL A 1 107 ? 28.412 25.633 27.302 1.00 15.69 106 VAL A C 1
ATOM 658 O O . VAL A 1 107 ? 29.582 25.246 27.470 1.00 18.04 106 VAL A O 1
ATOM 662 N N . GLU A 1 108 ? 27.595 25.898 28.327 1.00 14.85 107 GLU A N 1
ATOM 663 C CA . GLU A 1 108 ? 28.068 25.825 29.707 1.00 17.00 107 GLU A CA 1
ATOM 664 C C . GLU A 1 108 ? 28.533 24.421 30.063 1.00 20.91 107 GLU A C 1
ATOM 665 O O . GLU A 1 108 ? 29.545 24.255 30.759 1.00 18.84 107 GLU A O 1
ATOM 671 N N . GLU A 1 109 ? 27.800 23.399 29.609 1.00 16.68 108 GLU A N 1
ATOM 672 C CA . GLU A 1 109 ? 28.148 22.018 29.907 1.00 16.16 108 GLU A CA 1
ATOM 673 C C . GLU A 1 109 ? 29.254 21.490 29.011 1.00 17.62 108 GLU A C 1
ATOM 674 O O . GLU A 1 109 ? 29.706 20.361 29.223 1.00 18.79 108 GLU A O 1
ATOM 680 N N . LYS A 1 110 ? 29.679 22.266 28.016 1.00 15.99 109 LYS A N 1
ATOM 681 C CA . LYS A 1 110 ? 30.739 21.854 27.089 1.00 16.26 109 LYS A CA 1
ATOM 682 C C . LYS A 1 110 ? 30.313 20.655 26.240 1.00 18.56 109 LYS A C 1
ATOM 683 O O . LYS A 1 110 ? 31.097 19.729 26.029 1.00 16.37 109 LYS A O 1
ATOM 689 N N . VAL A 1 111 ? 29.073 20.672 25.747 1.00 14.75 110 VAL A N 1
ATOM 690 C CA . VAL A 1 111 ? 28.582 19.659 24.818 1.00 15.09 110 VAL A CA 1
ATOM 691 C C . VAL A 1 111 ? 29.130 19.986 23.434 1.00 19.31 110 VAL A C 1
ATOM 692 O O . VAL A 1 111 ? 28.848 21.070 22.901 1.00 19.57 110 VAL A O 1
ATOM 696 N N . PRO A 1 112 ? 29.895 19.104 22.816 1.00 14.99 111 PRO A N 1
ATOM 697 C CA . PRO A 1 112 ? 30.475 19.442 21.512 1.00 17.71 111 PRO A CA 1
ATOM 698 C C . PRO A 1 112 ? 29.597 19.087 20.321 1.00 17.39 111 PRO A C 1
ATOM 699 O O . PRO A 1 112 ? 29.753 19.693 19.250 1.00 14.24 111 PRO A O 1
ATOM 703 N N . ILE A 1 113 ? 28.699 18.115 20.469 1.00 12.49 112 ILE A N 1
ATOM 704 C CA . ILE A 1 113 ? 27.950 17.598 19.320 1.00 10.60 112 ILE A CA 1
ATOM 705 C C . ILE A 1 113 ? 26.569 17.132 19.780 1.00 13.34 112 ILE A C 1
ATOM 706 O O . ILE A 1 113 ? 26.412 16.557 20.867 1.00 14.56 112 ILE A O 1
ATOM 711 N N . VAL A 1 114 ? 25.566 17.404 18.944 1.00 14.15 113 VAL A N 1
ATOM 712 C CA . VAL A 1 114 ? 24.157 17.218 19.272 1.00 11.42 113 VAL A CA 1
ATOM 713 C C . VAL A 1 114 ? 23.418 16.687 18.052 1.00 13.43 113 VAL A C 1
ATOM 714 O O . VAL A 1 114 ? 23.584 17.214 16.952 1.00 17.86 113 VAL A O 1
ATOM 718 N N . ARG A 1 115 ? 22.585 15.672 18.246 1.00 14.44 114 ARG A N 1
ATOM 719 C CA . ARG A 1 115 ? 21.651 15.211 17.221 1.00 11.02 114 ARG A CA 1
ATOM 720 C C . ARG A 1 115 ? 20.249 15.702 17.571 1.00 13.52 114 ARG A C 1
ATOM 721 O O . ARG A 1 115 ? 19.862 15.676 18.738 1.00 13.73 114 ARG A O 1
ATOM 729 N N . PHE A 1 116 ? 19.487 16.154 16.568 1.00 13.16 115 PHE A N 1
ATOM 730 C CA . PHE A 1 116 ? 18.176 16.744 16.840 1.00 9.65 115 PHE A CA 1
ATOM 731 C C . PHE A 1 116 ? 17.234 16.435 15.688 1.00 14.37 115 PHE A C 1
ATOM 732 O O . PHE A 1 116 ? 17.667 16.185 14.561 1.00 13.30 115 PHE A O 1
ATOM 740 N N . SER A 1 117 ? 15.934 16.474 15.973 1.00 12.96 116 SER A N 1
ATOM 741 C CA . SER A 1 117 ? 14.941 16.240 14.926 1.00 12.49 116 SER A CA 1
ATOM 742 C C . SER A 1 117 ? 14.731 17.495 14.086 1.00 14.25 116 SER A C 1
ATOM 743 O O . SER A 1 117 ? 14.607 18.607 14.619 1.00 15.41 116 SER A O 1
ATOM 746 N N . CYS A 1 118 ? 14.652 17.308 12.769 1.00 15.14 117 CYS A N 1
ATOM 747 C CA . CYS A 1 118 ? 14.508 18.423 11.841 1.00 16.21 117 CYS A CA 1
ATOM 748 C C . CYS A 1 118 ? 13.137 18.442 11.162 1.00 21.39 117 CYS A C 1
ATOM 749 O O . CYS A 1 118 ? 13.011 18.939 10.040 1.00 18.89 117 CYS A O 1
ATOM 752 N N . SER A 1 119 ? 12.102 17.921 11.822 1.00 16.97 118 SER A N 1
ATOM 753 C CA . SER A 1 119 ? 10.754 17.946 11.257 1.00 16.64 118 SER A CA 1
ATOM 754 C C . SER A 1 119 ? 9.746 17.733 12.379 1.00 18.47 118 SER A C 1
ATOM 755 O O . SER A 1 119 ? 10.093 17.186 13.429 1.00 15.63 118 SER A O 1
ATOM 758 N N . PRO A 1 120 ? 8.489 18.146 12.186 1.00 16.28 119 PRO A N 1
ATOM 759 C CA . PRO A 1 120 ? 7.468 17.873 13.205 1.00 15.74 119 PRO A CA 1
ATOM 760 C C . PRO A 1 120 ? 7.271 16.379 13.359 1.00 16.95 119 PRO A C 1
ATOM 761 O O . PRO A 1 120 ? 7.308 15.630 12.382 1.00 17.06 119 PRO A O 1
ATOM 765 N N . TYR A 1 121 ? 7.077 15.945 14.606 1.00 15.16 120 TYR A N 1
ATOM 766 C CA . TYR A 1 121 ? 6.867 14.526 14.877 1.00 17.21 120 TYR A CA 1
ATOM 767 C C . TYR A 1 121 ? 5.582 14.017 14.242 1.00 22.17 120 TYR A C 1
ATOM 768 O O . TYR A 1 121 ? 5.528 12.884 13.738 1.00 19.44 120 TYR A O 1
ATOM 777 N N . SER A 1 122 ? 4.523 14.820 14.298 1.00 15.85 121 SER A N 1
ATOM 778 C CA . SER A 1 122 ? 3.203 14.415 13.845 1.00 16.98 121 SER A CA 1
ATOM 779 C C . SER A 1 122 ? 2.789 15.219 12.625 1.00 19.54 121 SER A C 1
ATOM 780 O O . SER A 1 122 ? 3.088 16.414 12.524 1.00 20.55 121 SER A O 1
ATOM 783 N N . SER A 1 123 ? 2.090 14.549 11.701 1.00 18.27 122 SER A N 1
ATOM 784 C CA . SER A 1 123 ? 1.510 15.246 10.561 1.00 18.10 122 SER A CA 1
ATOM 785 C C . SER A 1 123 ? 0.565 16.350 11.014 1.00 20.61 122 SER A C 1
ATOM 786 O O . SER A 1 123 ? 0.354 17.321 10.285 1.00 26.09 122 SER A O 1
ATOM 789 N N . GLY A 1 124 ? -0.020 16.215 12.205 1.00 22.27 123 GLY A N 1
ATOM 790 C CA . GLY A 1 124 ? -0.888 17.261 12.723 1.00 23.77 123 GLY A CA 1
ATOM 791 C C . GLY A 1 124 ? -0.175 18.571 13.009 1.00 22.61 123 GLY A C 1
ATOM 792 O O . GLY A 1 124 ? -0.844 19.591 13.209 1.00 24.65 123 GLY A O 1
ATOM 793 N N . GLN A 1 125 ? 1.154 18.565 13.043 1.00 20.20 124 GLN A N 1
ATOM 794 C CA . GLN A 1 125 ? 1.939 19.780 13.233 1.00 18.06 124 GLN A CA 1
ATOM 795 C C . GLN A 1 125 ? 2.687 20.186 11.975 1.00 18.40 124 GLN A C 1
ATOM 796 O O . GLN A 1 125 ? 3.494 21.124 12.017 1.00 17.85 124 GLN A O 1
ATOM 802 N N . PHE A 1 126 ? 2.450 19.502 10.853 1.00 16.93 125 PHE A N 1
ATOM 803 C CA . PHE A 1 126 ? 3.112 19.908 9.614 1.00 16.13 125 PHE A CA 1
ATOM 804 C C . PHE A 1 126 ? 2.702 21.316 9.187 1.00 20.25 125 PHE A C 1
ATOM 805 O O . PHE A 1 126 ? 3.397 21.936 8.370 1.00 18.97 125 PHE A O 1
ATOM 813 N N . HIS A 1 127 ? 1.593 21.834 9.720 1.00 20.64 126 HIS A N 1
ATOM 814 C CA . HIS A 1 127 ? 1.184 23.189 9.365 1.00 21.32 126 HIS A CA 1
ATOM 815 C C . HIS A 1 127 ? 2.188 24.233 9.837 1.00 18.90 126 HIS A C 1
ATOM 816 O O . HIS A 1 127 ? 2.239 25.319 9.258 1.00 20.56 126 HIS A O 1
ATOM 823 N N . PHE A 1 128 ? 3.004 23.932 10.858 1.00 19.35 127 PHE A N 1
ATOM 824 C CA . PHE A 1 128 ? 4.015 24.897 11.277 1.00 22.37 127 PHE A CA 1
ATOM 825 C C . PHE A 1 128 ? 5.041 25.152 10.185 1.00 23.63 127 PHE A C 1
ATOM 826 O O . PHE A 1 128 ? 5.695 26.201 10.188 1.00 20.87 127 PHE A O 1
ATOM 834 N N . TYR A 1 129 ? 5.187 24.221 9.246 1.00 17.08 128 TYR A N 1
ATOM 835 C CA . TYR A 1 129 ? 5.981 24.449 8.050 1.00 14.60 128 TYR A CA 1
ATOM 836 C C . TYR A 1 129 ? 5.130 25.017 6.919 1.00 17.65 128 TYR A C 1
ATOM 837 O O . TYR A 1 129 ? 5.431 26.092 6.387 1.00 20.34 128 TYR A O 1
ATOM 846 N N . HIS A 1 130 ? 4.032 24.337 6.578 1.00 16.19 129 HIS A N 1
ATOM 847 C CA . HIS A 1 130 ? 3.288 24.730 5.383 1.00 19.26 129 HIS A CA 1
ATOM 848 C C . HIS A 1 130 ? 2.518 26.043 5.557 1.00 18.09 129 HIS A C 1
ATOM 849 O O . HIS A 1 130 ? 2.246 26.718 4.557 1.00 23.34 129 HIS A O 1
ATOM 856 N N . ASP A 1 131 ? 2.162 26.433 6.792 1.00 21.53 130 ASP A N 1
ATOM 857 C CA . ASP A 1 131 ? 1.522 27.736 7.000 1.00 20.10 130 ASP A CA 1
ATOM 858 C C . ASP A 1 131 ? 2.365 28.864 6.415 1.00 18.78 130 ASP A C 1
ATOM 859 O O . ASP A 1 131 ? 1.830 29.857 5.907 1.00 23.57 130 ASP A O 1
ATOM 864 N N . ASN A 1 132 ? 3.689 28.732 6.508 1.00 21.49 131 ASN A N 1
ATOM 865 C CA . ASN A 1 132 ? 4.615 29.782 6.104 1.00 20.35 131 ASN A CA 1
ATOM 866 C C . ASN A 1 132 ? 6.004 29.166 6.053 1.00 21.70 131 ASN A C 1
ATOM 867 O O . ASN A 1 132 ? 6.728 29.119 7.059 1.00 16.77 131 ASN A O 1
ATOM 872 N N . GLU A 1 133 ? 6.370 28.659 4.879 1.00 17.36 132 GLU A N 1
ATOM 873 C CA . GLU A 1 133 ? 7.570 27.843 4.796 1.00 16.39 132 GLU A CA 1
ATOM 874 C C . GLU A 1 133 ? 8.820 28.669 5.061 1.00 17.27 132 GLU A C 1
ATOM 875 O O . GLU A 1 133 ? 9.737 28.200 5.738 1.00 17.06 132 GLU A O 1
ATOM 881 N N . SER A 1 134 ? 8.865 29.909 4.555 1.00 20.14 133 SER A N 1
ATOM 882 C CA . SER A 1 134 ? 10.063 30.726 4.755 1.00 19.39 133 SER A CA 1
ATOM 883 C C . SER A 1 134 ? 10.270 31.090 6.221 1.00 18.98 133 SER A C 1
ATOM 884 O O . SER A 1 134 ? 11.418 31.168 6.677 1.00 17.99 133 SER A O 1
ATOM 887 N N . LYS A 1 135 ? 9.191 31.294 6.984 1.00 21.68 134 LYS A N 1
ATOM 888 C CA . LYS A 1 135 ? 9.363 31.560 8.411 1.00 17.46 134 LYS A CA 1
ATOM 889 C C . LYS A 1 135 ? 9.935 30.346 9.136 1.00 20.24 134 LYS A C 1
ATOM 890 O O . LYS A 1 135 ? 10.859 30.471 9.946 1.00 19.96 134 LYS A O 1
ATOM 896 N N . TYR A 1 136 ? 9.373 29.165 8.872 1.00 17.83 135 TYR A N 1
ATOM 897 C CA . TYR A 1 136 ? 9.868 27.939 9.490 1.00 13.51 135 TYR A CA 1
ATOM 898 C C . TYR A 1 136 ? 11.344 27.719 9.167 1.00 15.54 135 TYR A C 1
ATOM 899 O O . TYR A 1 136 ? 12.159 27.456 10.063 1.00 17.34 135 TYR A O 1
ATOM 908 N N . LEU A 1 137 ? 11.719 27.879 7.893 1.00 15.84 136 LEU A N 1
ATOM 909 C CA . LEU A 1 137 ? 13.113 27.659 7.510 1.00 19.18 136 LEU A CA 1
ATOM 910 C C . LEU A 1 137 ? 14.025 28.753 8.050 1.00 19.59 136 LEU A C 1
ATOM 911 O O . LEU A 1 137 ? 15.217 28.500 8.302 1.00 17.77 136 LEU A O 1
ATOM 916 N N . ALA A 1 138 ? 13.486 29.961 8.264 1.00 16.17 137 ALA A N 1
ATOM 917 C CA . ALA A 1 138 ? 14.290 31.023 8.862 1.00 16.63 137 ALA A CA 1
ATOM 918 C C . ALA A 1 138 ? 14.634 30.706 10.306 1.00 17.76 137 ALA A C 1
ATOM 919 O O . ALA A 1 138 ? 15.742 31.007 10.762 1.00 17.99 137 ALA A O 1
ATOM 921 N N . THR A 1 139 ? 13.704 30.087 11.038 1.00 15.75 138 THR A N 1
ATOM 922 C CA . THR A 1 139 ? 14.004 29.663 12.406 1.00 15.40 138 THR A CA 1
ATOM 923 C C . THR A 1 139 ? 15.068 28.569 12.422 1.00 19.55 138 THR A C 1
ATOM 924 O O . THR A 1 139 ? 15.967 28.580 13.272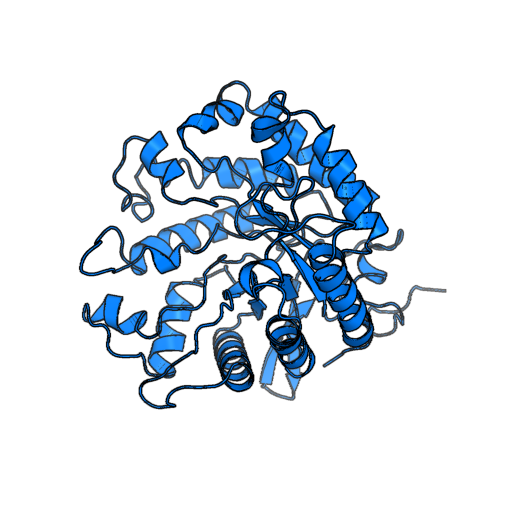 1.00 17.47 138 THR A O 1
ATOM 928 N N . LEU A 1 140 ? 14.999 27.634 11.469 1.00 16.92 139 LEU A N 1
ATOM 929 C CA . LEU A 1 140 ? 16.030 26.609 11.355 1.00 15.27 139 LEU A CA 1
ATOM 930 C C . LEU A 1 140 ? 17.381 27.226 10.995 1.00 18.11 139 LEU A C 1
ATOM 931 O O . LEU A 1 140 ? 18.408 26.885 11.588 1.00 18.63 139 LEU A O 1
ATOM 936 N N . ASP A 1 141 ? 17.394 28.158 10.044 1.00 15.79 140 ASP A N 1
ATOM 937 C CA . ASP A 1 141 ? 18.628 28.867 9.739 1.00 14.58 140 ASP A CA 1
ATOM 938 C C . ASP A 1 141 ? 19.166 29.596 10.964 1.00 19.46 140 ASP A C 1
ATOM 939 O O . ASP A 1 141 ? 20.381 29.620 11.197 1.00 19.26 140 ASP A O 1
ATOM 944 N N . SER A 1 142 ? 18.276 30.203 11.758 1.00 18.97 141 SER A N 1
ATOM 945 C CA . SER A 1 142 ? 18.723 30.931 12.939 1.00 19.10 141 SER A CA 1
ATOM 946 C C . SER A 1 142 ? 19.352 29.989 13.945 1.00 19.99 141 SER A C 1
ATOM 947 O O . SER A 1 142 ? 20.384 30.315 14.542 1.00 18.08 141 SER A O 1
ATOM 950 N N . LEU A 1 143 ? 18.731 28.826 14.157 1.00 17.72 142 LEU A N 1
ATOM 951 C CA . LEU A 1 143 ? 19.307 27.827 15.047 1.00 13.31 142 LEU A CA 1
ATOM 952 C C . LEU A 1 143 ? 20.712 27.464 14.608 1.00 15.24 142 LEU A C 1
ATOM 953 O O . LEU A 1 143 ? 21.642 27.407 15.425 1.00 16.47 142 LEU A O 1
ATOM 958 N N . ALA A 1 144 ? 20.892 27.219 13.306 1.00 13.20 143 ALA A N 1
ATOM 959 C CA . ALA A 1 144 ? 22.214 26.863 12.818 1.00 13.71 143 ALA A CA 1
ATOM 960 C C . ALA A 1 144 ? 23.200 28.004 13.012 1.00 15.12 143 ALA A C 1
ATOM 961 O O . ALA A 1 144 ? 24.384 27.765 13.272 1.00 15.48 143 ALA A O 1
ATOM 963 N N . ALA A 1 145 ? 22.743 29.248 12.844 1.00 16.08 144 ALA A N 1
ATOM 964 C CA . ALA A 1 145 ? 23.620 30.391 13.055 1.00 15.38 144 ALA A CA 1
ATOM 965 C C . ALA A 1 145 ? 24.025 30.499 14.517 1.00 16.82 144 ALA A C 1
ATOM 966 O O . ALA A 1 145 ? 25.181 30.814 14.821 1.00 18.64 144 ALA A O 1
ATOM 968 N N . ILE A 1 146 ? 23.085 30.240 15.432 1.00 16.03 145 ILE A N 1
ATOM 969 C CA . ILE A 1 146 ? 23.419 30.273 16.855 1.00 14.82 145 ILE A CA 1
ATOM 970 C C . ILE A 1 146 ? 24.437 29.187 17.176 1.00 14.40 145 ILE A C 1
ATOM 971 O O . ILE A 1 146 ? 25.401 29.413 17.923 1.00 14.41 145 ILE A O 1
ATOM 976 N N . CYS A 1 147 ? 24.260 28.005 16.590 1.00 14.72 146 CYS A N 1
ATOM 977 C CA . CYS A 1 147 ? 25.211 26.928 16.828 1.00 17.98 146 CYS A CA 1
ATOM 978 C C . CYS A 1 147 ? 26.574 27.241 16.214 1.00 13.92 146 CYS A C 1
ATOM 979 O O . CYS A 1 147 ? 27.602 26.884 16.803 1.00 19.87 146 CYS A O 1
ATOM 982 N N . ASP A 1 148 ? 26.610 27.899 15.042 1.00 14.62 147 ASP A N 1
ATOM 983 C CA . ASP A 1 148 ? 27.890 28.337 14.480 1.00 18.17 147 ASP A CA 1
ATOM 984 C C . ASP A 1 148 ? 28.642 29.188 15.494 1.00 18.81 147 ASP A C 1
ATOM 985 O O . ASP A 1 148 ? 29.838 28.989 15.741 1.00 18.63 147 ASP A O 1
ATOM 990 N N . ARG A 1 149 ? 27.952 30.177 16.059 1.00 18.52 148 ARG A N 1
ATOM 991 C CA . ARG A 1 149 ? 28.609 31.147 16.922 1.00 17.46 148 ARG A CA 1
ATOM 992 C C . ARG A 1 149 ? 29.064 30.509 18.218 1.00 19.44 148 ARG A C 1
ATOM 993 O O . ARG A 1 149 ? 30.103 30.890 18.768 1.00 19.90 148 ARG A O 1
ATOM 1001 N N . ASN A 1 150 ? 28.321 29.519 18.695 1.00 15.80 149 ASN A N 1
ATOM 1002 C CA . ASN A 1 150 ? 28.605 28.875 19.967 1.00 16.37 149 ASN A CA 1
ATOM 1003 C C . ASN A 1 150 ? 29.401 27.587 19.812 1.00 16.25 149 ASN A C 1
ATOM 1004 O O . ASN A 1 150 ? 29.623 26.882 20.803 1.00 16.37 149 ASN A O 1
ATOM 1009 N N . HIS A 1 151 ? 29.869 27.289 18.602 1.00 15.04 150 HIS A N 1
ATOM 1010 C CA . HIS A 1 151 ? 30.752 26.144 18.351 1.00 13.36 150 HIS A CA 1
ATOM 1011 C C . HIS A 1 151 ? 30.116 24.819 18.774 1.00 16.78 150 HIS A C 1
ATOM 1012 O O . HIS A 1 151 ? 30.754 23.962 19.399 1.00 18.09 150 HIS A O 1
ATOM 1019 N N A ILE A 1 152 ? 28.841 24.647 18.433 0.50 15.97 151 ILE A N 1
ATOM 1020 N N B ILE A 1 152 ? 28.839 24.654 18.449 0.50 15.62 151 ILE A N 1
ATOM 1021 C CA A ILE A 1 152 ? 28.105 23.407 18.670 0.50 14.67 151 ILE A CA 1
ATOM 1022 C CA B ILE A 1 152 ? 28.127 23.400 18.660 0.50 14.75 151 ILE A CA 1
ATOM 1023 C C A ILE A 1 152 ? 27.876 22.723 17.325 0.50 14.09 151 ILE A C 1
ATOM 1024 C C B ILE A 1 152 ? 27.924 22.740 17.305 0.50 14.05 151 ILE A C 1
ATOM 1025 O O A ILE A 1 152 ? 27.199 23.277 16.450 0.50 15.15 151 ILE A O 1
ATOM 1026 O O B ILE A 1 152 ? 27.313 23.330 16.406 0.50 15.37 151 ILE A O 1
ATOM 1035 N N . ALA A 1 153 ? 28.424 21.518 17.159 1.00 11.90 152 ALA A N 1
ATOM 1036 C CA . ALA A 1 153 ? 28.203 20.758 15.933 1.00 16.12 152 ALA A CA 1
ATOM 1037 C C . ALA A 1 153 ? 26.862 20.049 16.053 1.00 15.15 152 ALA A C 1
ATOM 1038 O O . ALA A 1 153 ? 26.527 19.532 17.119 1.00 14.77 152 ALA A O 1
ATOM 1040 N N . ILE A 1 154 ? 26.066 20.079 14.984 1.00 14.96 153 ILE A N 1
ATOM 1041 C CA . ILE A 1 154 ? 24.727 19.510 15.044 1.00 16.23 153 ILE A CA 1
ATOM 1042 C C . ILE A 1 154 ? 24.511 18.558 13.880 1.00 14.74 153 ILE A C 1
ATOM 1043 O O . ILE A 1 154 ? 25.086 18.711 12.793 1.00 15.15 153 ILE A O 1
ATOM 1048 N N . ILE A 1 155 ? 23.681 17.556 14.132 1.00 15.87 154 ILE A N 1
ATOM 1049 C CA . ILE A 1 155 ? 23.284 16.567 13.143 1.00 14.63 154 ILE A CA 1
ATOM 1050 C C . ILE A 1 155 ? 21.767 16.589 13.044 1.00 14.60 154 ILE A C 1
ATOM 1051 O O . ILE A 1 155 ? 21.074 16.029 13.894 1.00 13.92 154 ILE A O 1
ATOM 1056 N N . PRO A 1 156 ? 21.213 17.216 12.008 1.00 12.47 155 PRO A N 1
ATOM 1057 C CA . PRO A 1 156 ? 19.762 17.131 11.784 1.00 14.76 155 PRO A CA 1
ATOM 1058 C C . PRO A 1 156 ? 19.354 15.744 11.317 1.00 15.59 155 PRO A C 1
ATOM 1059 O O . PRO A 1 156 ? 19.948 15.176 10.396 1.00 16.62 155 PRO A O 1
ATOM 1063 N N . SER A 1 157 ? 18.315 15.216 11.955 1.00 15.13 156 SER A N 1
ATOM 1064 C CA . SER A 1 157 ? 17.676 13.960 11.580 1.00 17.00 156 SER A CA 1
ATOM 1065 C C . SER A 1 157 ? 16.337 14.348 10.966 1.00 17.10 156 SER A C 1
ATOM 1066 O O . SER A 1 157 ? 15.418 14.761 11.676 1.00 16.32 156 SER A O 1
ATOM 1069 N N . ILE A 1 158 ? 16.229 14.223 9.643 1.00 13.40 157 ILE A N 1
ATOM 1070 C CA . ILE A 1 158 ? 15.251 15.023 8.913 1.00 13.19 157 ILE A CA 1
ATOM 1071 C C . ILE A 1 158 ? 13.837 14.450 9.031 1.00 16.92 157 ILE A C 1
ATOM 1072 O O . ILE A 1 158 ? 12.889 15.188 9.327 1.00 20.64 157 ILE A O 1
ATOM 1077 N N . PHE A 1 159 ? 13.657 13.150 8.811 1.00 14.44 158 PHE A N 1
ATOM 1078 C CA . PHE A 1 159 ? 12.328 12.522 8.891 1.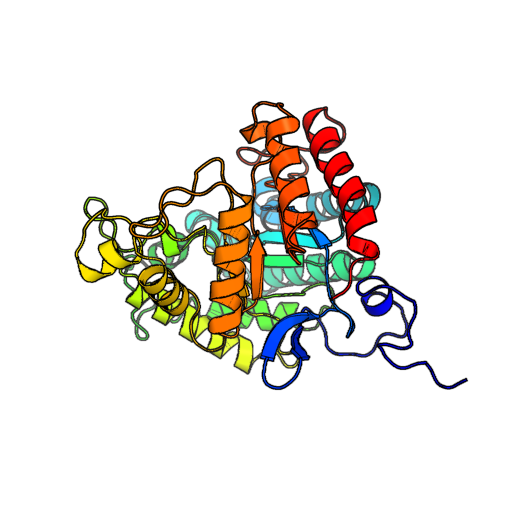00 13.12 158 PHE A CA 1
ATOM 1079 C C . PHE A 1 159 ? 12.269 11.683 10.158 1.00 12.84 158 PHE A C 1
ATOM 1080 O O . PHE A 1 159 ? 12.365 10.453 10.120 1.00 13.60 158 PHE A O 1
ATOM 1088 N N . TRP A 1 160 ? 12.101 12.371 11.295 1.00 13.84 159 TRP A N 1
ATOM 1089 C CA . TRP A 1 160 ? 12.241 11.702 12.585 1.00 14.24 159 TRP A CA 1
ATOM 1090 C C . TRP A 1 160 ? 11.226 10.580 12.734 1.00 17.89 159 TRP A C 1
ATOM 1091 O O . TRP A 1 160 ? 11.587 9.432 13.035 1.00 15.50 159 TRP A O 1
ATOM 1102 N N . ASN A 1 161 ? 9.945 10.896 12.515 1.00 15.23 160 ASN A N 1
ATOM 1103 C CA . ASN A 1 161 ? 8.848 9.933 12.605 1.00 15.84 160 ASN A CA 1
ATOM 1104 C C . ASN A 1 161 ? 8.396 9.626 11.182 1.00 13.98 160 ASN A C 1
ATOM 1105 O O . ASN A 1 161 ? 7.657 10.412 10.576 1.00 17.14 160 ASN A O 1
ATOM 1110 N N . THR A 1 162 ? 8.821 8.471 10.651 1.00 14.22 161 THR A N 1
ATOM 1111 C CA . THR A 1 162 ? 8.491 8.170 9.255 1.00 13.66 161 THR A CA 1
ATOM 1112 C C . THR A 1 162 ? 7.001 7.927 9.016 1.00 15.33 161 THR A C 1
ATOM 1113 O O . THR A 1 162 ? 6.586 7.847 7.851 1.00 18.93 161 THR A O 1
ATOM 1117 N N . ASP A 1 163 ? 6.180 7.828 10.066 1.00 17.50 162 ASP A N 1
ATOM 1118 C CA . ASP A 1 163 ? 4.737 7.759 9.833 1.00 18.37 162 ASP A CA 1
ATOM 1119 C C . ASP A 1 163 ? 4.207 9.056 9.231 1.00 17.87 162 ASP A C 1
ATOM 1120 O O . ASP A 1 163 ? 3.180 9.034 8.544 1.00 16.51 162 ASP A O 1
ATOM 1125 N N . ALA A 1 164 ? 4.871 10.191 9.505 1.00 16.82 163 ALA A N 1
ATOM 1126 C CA . ALA A 1 164 ? 4.214 11.493 9.379 1.00 16.78 163 ALA A CA 1
ATOM 1127 C C . ALA A 1 164 ? 4.012 11.905 7.926 1.00 15.99 163 ALA A C 1
ATOM 1128 O O . ALA A 1 164 ? 2.942 12.416 7.573 1.00 17.69 163 ALA A O 1
ATOM 1130 N N . VAL A 1 165 ? 5.029 11.738 7.069 1.00 15.35 164 VAL A N 1
ATOM 1131 C CA . VAL A 1 165 ? 4.877 12.152 5.671 1.00 16.08 164 VAL A CA 1
ATOM 1132 C C . VAL A 1 165 ? 3.792 11.351 4.953 1.00 13.69 164 VAL A C 1
ATOM 1133 O O . VAL A 1 165 ? 2.902 11.972 4.340 1.00 15.84 164 VAL A O 1
ATOM 1137 N N . PRO A 1 166 ? 3.763 10.004 5.008 1.00 19.08 165 PRO A N 1
ATOM 1138 C CA . PRO A 1 166 ? 2.644 9.303 4.340 1.00 19.23 165 PRO A CA 1
ATOM 1139 C C . PRO A 1 166 ? 1.281 9.706 4.879 1.00 17.79 165 PRO A C 1
ATOM 1140 O O . PRO A 1 166 ? 0.331 9.863 4.096 1.00 21.43 165 PRO A O 1
ATOM 1144 N N . GLU A 1 167 ? 1.159 9.897 6.198 1.00 19.32 166 GLU A N 1
ATOM 1145 C CA . GLU A 1 167 ? -0.084 10.414 6.771 1.00 18.56 166 GLU A CA 1
ATOM 1146 C C . GLU A 1 167 ? -0.469 11.740 6.141 1.00 20.72 166 GLU A C 1
ATOM 1147 O O . GLU A 1 167 ? -1.617 11.942 5.733 1.00 21.98 166 GLU A O 1
ATOM 1153 N N . TYR A 1 168 ? 0.487 12.666 6.062 1.00 18.38 167 TYR A N 1
ATOM 1154 C CA . TYR A 1 168 ? 0.193 13.986 5.516 1.00 18.52 167 TYR A CA 1
ATOM 1155 C C . TYR A 1 168 ? -0.256 13.893 4.073 1.00 19.26 167 TYR A C 1
ATOM 1156 O O . TYR A 1 168 ? -1.117 14.669 3.633 1.00 23.14 167 TYR A O 1
ATOM 1165 N N . CYS A 1 169 ? 0.281 12.927 3.340 1.00 19.60 168 CYS A N 1
ATOM 1166 C CA . CYS A 1 169 ? -0.044 12.734 1.939 1.00 20.29 168 CYS A CA 1
ATOM 1167 C C . CYS A 1 169 ? -1.223 11.794 1.740 1.00 25.01 168 CYS A C 1
ATOM 1168 O O . CYS A 1 169 ? -1.571 11.508 0.592 1.00 24.87 168 CYS A O 1
ATOM 1171 N N . LYS A 1 170 ? -1.842 11.321 2.827 1.00 19.34 169 LYS A N 1
ATOM 1172 C CA . LYS A 1 170 ? -2.940 10.357 2.764 1.00 19.24 169 LYS A CA 1
ATOM 1173 C C . LYS A 1 170 ? -2.567 9.179 1.861 1.00 17.93 169 LYS A C 1
ATOM 1174 O O . LYS A 1 170 ? -3.319 8.762 0.978 1.00 22.10 169 LYS A O 1
ATOM 1180 N N . GLU A 1 171 ? -1.373 8.643 2.103 1.00 18.25 170 GLU A N 1
ATOM 1181 C CA . GLU A 1 171 ? -0.855 7.476 1.409 1.00 17.23 170 GLU A CA 1
ATOM 1182 C C . GLU A 1 171 ? -0.473 6.398 2.416 1.00 19.29 170 GLU A C 1
ATOM 1183 O O . GLU A 1 171 ? -0.149 6.691 3.573 1.00 18.93 170 GLU A O 1
ATOM 1189 N N . GLU A 1 172 ? -0.498 5.150 1.956 1.00 19.04 171 GLU A N 1
ATOM 1190 C CA . GLU A 1 172 ? -0.022 4.049 2.778 1.00 20.59 171 GLU A CA 1
ATOM 1191 C C . GLU A 1 172 ? 1.475 4.187 3.031 1.00 20.71 171 GLU A C 1
ATOM 1192 O O . GLU A 1 172 ? 2.216 4.753 2.225 1.00 17.45 171 GLU A O 1
ATOM 1198 N N . PHE A 1 173 ? 1.906 3.643 4.171 1.00 20.75 172 PHE A N 1
ATOM 1199 C CA . PHE A 1 173 ? 3.285 3.795 4.636 1.00 17.46 172 PHE A CA 1
ATOM 1200 C C . PHE A 1 173 ? 4.289 3.246 3.623 1.00 19.10 172 PHE A C 1
ATOM 1201 O O . PHE A 1 173 ? 5.407 3.767 3.515 1.00 18.34 172 PHE A O 1
ATOM 1209 N N . GLY A 1 174 ? 3.911 2.219 2.855 1.00 19.42 173 GLY A N 1
ATOM 1210 C CA . GLY A 1 174 ? 4.841 1.651 1.893 1.00 20.05 173 GLY A CA 1
ATOM 1211 C C . GLY A 1 174 ? 5.217 2.569 0.743 1.00 19.42 173 GLY A C 1
ATOM 1212 O O . GLY A 1 174 ? 6.168 2.259 0.011 1.00 18.17 173 GLY A O 1
ATOM 1213 N N A LYS A 1 175 ? 4.495 3.678 0.563 0.50 18.83 174 LYS A N 1
ATOM 1214 N N B LYS A 1 175 ? 4.498 3.678 0.560 0.50 18.84 174 LYS A N 1
ATOM 1215 C CA A LYS A 1 175 ? 4.782 4.591 -0.536 0.50 16.60 174 LYS A CA 1
ATOM 1216 C CA B LYS A 1 175 ? 4.793 4.575 -0.548 0.50 16.67 174 LYS A CA 1
ATOM 1217 C C A LYS A 1 175 ? 6.141 5.268 -0.403 0.50 18.18 174 LYS A C 1
ATOM 1218 C C B LYS A 1 175 ? 6.142 5.271 -0.404 0.50 18.18 174 LYS A C 1
ATOM 1219 O O A LYS A 1 175 ? 6.610 5.869 -1.375 0.50 17.70 174 LYS A O 1
ATOM 1220 O O B LYS A 1 175 ? 6.606 5.887 -1.369 0.50 17.74 174 LYS A O 1
ATOM 1231 N N . TRP A 1 176 ? 6.787 5.171 0.761 1.00 15.59 175 TRP A N 1
ATOM 1232 C CA . TRP A 1 176 ? 8.179 5.604 0.885 1.00 17.52 175 TRP A CA 1
ATOM 1233 C C . TRP A 1 176 ? 9.067 4.964 -0.178 1.00 18.86 175 TRP A C 1
ATOM 1234 O O . TRP A 1 176 ? 10.065 5.560 -0.601 1.00 20.14 175 TRP A O 1
ATOM 1245 N N . GLY A 1 177 ? 8.747 3.739 -0.589 1.00 17.28 176 GLY A N 1
ATOM 1246 C CA . GLY A 1 177 ? 9.545 3.006 -1.544 1.00 19.07 176 GLY A CA 1
ATOM 1247 C C . GLY A 1 177 ? 9.063 3.099 -2.975 1.00 21.86 176 GLY A C 1
ATOM 1248 O O . GLY A 1 177 ? 9.545 2.341 -3.824 1.00 19.64 176 GLY A O 1
ATOM 1249 N N . ASP A 1 178 ? 8.135 4.006 -3.271 1.00 15.45 177 ASP A N 1
ATOM 1250 C CA . ASP A 1 178 ? 7.567 4.172 -4.604 1.00 16.41 177 ASP A CA 1
ATOM 1251 C C . ASP A 1 178 ? 7.967 5.559 -5.077 1.00 16.98 177 ASP A C 1
ATOM 1252 O O . ASP A 1 178 ? 7.421 6.556 -4.598 1.00 17.68 177 ASP A O 1
ATOM 1257 N N . LYS A 1 179 ? 8.901 5.618 -6.027 1.00 19.90 178 LYS A N 1
ATOM 1258 C CA . LYS A 1 179 ? 9.436 6.899 -6.478 1.00 19.40 178 LYS A CA 1
ATOM 1259 C C . LYS A 1 179 ? 8.383 7.789 -7.129 1.00 23.12 178 LYS A C 1
ATOM 1260 O O . LYS A 1 179 ? 8.621 8.994 -7.273 1.00 24.33 178 LYS A O 1
ATOM 1266 N N . SER A 1 180 ? 7.241 7.239 -7.537 1.00 22.16 179 SER A N 1
ATOM 1267 C CA . SER A 1 180 ? 6.205 8.053 -8.159 1.00 23.20 179 SER A CA 1
ATOM 1268 C C . SER A 1 180 ? 5.187 8.611 -7.161 1.00 21.47 179 SER A C 1
ATOM 1269 O O . SER A 1 180 ? 4.281 9.347 -7.576 1.00 25.24 179 SER A O 1
ATOM 1272 N N . SER A 1 181 ? 5.328 8.320 -5.872 1.00 18.37 180 SER A N 1
ATOM 1273 C CA . SER A 1 181 ? 4.312 8.662 -4.884 1.00 22.46 180 SER A CA 1
ATOM 1274 C C . SER A 1 181 ? 4.471 10.097 -4.380 1.00 21.11 180 SER A C 1
ATOM 1275 O O . SER A 1 181 ? 5.518 10.732 -4.535 1.00 18.40 180 SER A O 1
ATOM 1278 N N . GLU A 1 182 ? 3.393 10.613 -3.785 1.00 21.45 181 GLU A N 1
ATOM 1279 C CA . GLU A 1 182 ? 3.473 11.925 -3.151 1.00 19.56 181 GLU A CA 1
ATOM 1280 C C . GLU A 1 182 ? 4.393 11.889 -1.938 1.00 20.46 181 GLU A C 1
ATOM 1281 O O . GLU A 1 182 ? 5.050 12.890 -1.632 1.00 19.28 181 GLU A O 1
ATOM 1287 N N . THR A 1 183 ? 4.448 10.748 -1.246 1.00 16.77 182 THR A N 1
ATOM 1288 C CA . THR A 1 183 ? 5.359 10.589 -0.116 1.00 16.11 182 THR A CA 1
ATOM 1289 C C . THR A 1 183 ? 6.800 10.760 -0.570 1.00 18.96 182 THR A C 1
ATOM 1290 O O . THR A 1 183 ? 7.596 11.454 0.073 1.00 16.71 182 THR A O 1
ATOM 1294 N N . TYR A 1 184 ? 7.148 10.156 -1.698 1.00 16.76 183 TYR A N 1
ATOM 1295 C CA . TYR A 1 184 ? 8.535 10.227 -2.131 1.00 19.21 183 TYR A CA 1
ATOM 1296 C C . TYR A 1 184 ? 8.870 11.618 -2.655 1.00 19.35 183 TYR A C 1
ATOM 1297 O O . TYR A 1 184 ? 9.972 12.129 -2.419 1.00 20.21 183 TYR A O 1
ATOM 1306 N N . LYS A 1 185 ? 7.922 12.254 -3.348 1.00 16.43 184 LYS A N 1
ATOM 1307 C CA . LYS A 1 185 ? 8.111 13.633 -3.781 1.00 15.38 184 LYS A CA 1
ATOM 1308 C C . LYS A 1 185 ? 8.296 14.558 -2.586 1.00 16.08 184 LYS A C 1
ATOM 1309 O O . LYS A 1 185 ? 9.181 15.423 -2.586 1.00 21.53 184 LYS A O 1
ATOM 1315 N N . TYR A 1 186 ? 7.434 14.418 -1.573 1.00 15.04 185 TYR A N 1
ATOM 1316 C CA . TYR A 1 186 ? 7.579 15.217 -0.363 1.00 18.07 185 TYR A CA 1
ATOM 1317 C C . TYR A 1 186 ? 8.953 15.018 0.265 1.00 20.33 185 TYR A C 1
ATOM 1318 O O . TYR A 1 186 ? 9.594 15.987 0.691 1.00 19.60 185 TYR A O 1
ATOM 1327 N N A MET A 1 187 ? 9.422 13.771 0.333 0.50 15.10 186 MET A N 1
ATOM 1328 N N B MET A 1 187 ? 9.407 13.763 0.355 0.50 14.91 186 MET A N 1
ATOM 1329 C CA A MET A 1 187 ? 10.757 13.512 0.863 0.50 12.49 186 MET A CA 1
ATOM 1330 C CA B MET A 1 187 ? 10.756 13.477 0.838 0.50 12.74 186 MET A CA 1
ATOM 1331 C C A MET A 1 187 ? 11.815 14.299 0.099 0.50 15.18 186 MET A C 1
ATOM 1332 C C B MET A 1 187 ? 11.790 14.313 0.097 0.50 15.04 186 MET A C 1
ATOM 1333 O O A MET A 1 187 ? 12.694 14.929 0.699 0.50 17.67 186 MET A O 1
ATOM 1334 O O B MET A 1 187 ? 12.621 14.992 0.711 0.50 17.72 186 MET A O 1
ATOM 1343 N N . LEU A 1 188 ? 11.753 14.269 -1.235 1.00 16.51 187 LEU A N 1
ATOM 1344 C CA . LEU A 1 188 ? 12.732 15.001 -2.027 1.00 15.95 187 LEU A CA 1
ATOM 1345 C C . LEU A 1 188 ? 12.599 16.505 -1.827 1.00 20.49 187 LEU A C 1
ATOM 1346 O O . LEU A 1 188 ? 13.607 17.212 -1.726 1.00 15.64 187 LEU A O 1
ATOM 1351 N N . ASP A 1 189 ? 11.359 17.013 -1.781 1.00 18.73 188 ASP A N 1
ATOM 1352 C CA . ASP A 1 189 ? 11.146 18.455 -1.662 1.00 17.58 188 ASP A CA 1
ATOM 1353 C C . ASP A 1 189 ? 11.579 18.959 -0.296 1.00 20.74 188 ASP A C 1
ATOM 1354 O O . ASP A 1 189 ? 12.179 20.037 -0.188 1.00 17.65 188 ASP A O 1
ATOM 1359 N N . TYR A 1 190 ? 11.272 18.197 0.761 1.00 15.89 189 TYR A N 1
ATOM 1360 C CA . TYR A 1 190 ? 11.664 18.615 2.103 1.00 15.87 189 TYR A CA 1
ATOM 1361 C C . TYR A 1 190 ? 13.171 18.499 2.292 1.00 16.68 189 TYR A C 1
ATOM 1362 O O . TYR A 1 190 ? 13.789 19.381 2.903 1.00 18.48 189 TYR A O 1
ATOM 1371 N N . THR A 1 191 ? 13.776 17.419 1.780 1.00 14.95 190 THR A N 1
ATOM 1372 C CA . THR A 1 191 ? 15.231 17.295 1.823 1.00 14.19 190 THR A CA 1
ATOM 1373 C C . THR A 1 191 ? 15.883 18.497 1.162 1.00 17.33 190 THR A C 1
ATOM 1374 O O . THR A 1 191 ? 16.791 19.123 1.726 1.00 14.38 190 THR A O 1
ATOM 1378 N N . GLU A 1 192 ? 15.401 18.859 -0.029 1.00 14.89 191 GLU A N 1
ATOM 1379 C CA . GLU A 1 192 ? 15.923 20.039 -0.711 1.00 18.92 191 GLU A CA 1
ATOM 1380 C C . GLU A 1 192 ? 15.786 21.289 0.157 1.00 19.16 191 GLU A C 1
ATOM 1381 O O . GLU A 1 192 ? 16.725 22.088 0.261 1.00 16.79 191 GLU A O 1
ATOM 1387 N N . ALA A 1 193 ? 14.622 21.477 0.789 1.00 18.30 192 ALA A N 1
ATOM 1388 C CA . ALA A 1 193 ? 14.415 22.686 1.587 1.00 19.33 192 ALA A CA 1
ATOM 1389 C C . ALA A 1 193 ? 15.392 22.740 2.755 1.00 16.01 192 ALA A C 1
ATOM 1390 O O . ALA A 1 193 ? 15.999 23.786 3.023 1.00 17.71 192 ALA A O 1
ATOM 1392 N N . VAL A 1 194 ? 15.573 21.612 3.442 1.00 15.68 193 VAL A N 1
ATOM 1393 C CA . VAL A 1 194 ? 16.447 21.577 4.614 1.00 19.59 193 VAL A CA 1
ATOM 1394 C C . VAL A 1 194 ? 17.899 21.781 4.205 1.00 19.70 193 VAL A C 1
ATOM 1395 O O . VAL A 1 194 ? 18.626 22.568 4.824 1.00 18.58 193 VAL A O 1
ATOM 1399 N N . VAL A 1 195 ? 18.354 21.048 3.181 1.00 18.27 194 VAL A N 1
ATOM 1400 C CA . VAL A 1 195 ? 19.756 21.148 2.779 1.00 14.23 194 VAL A CA 1
ATOM 1401 C C . VAL A 1 195 ? 20.069 22.546 2.257 1.00 16.18 194 VAL A C 1
ATOM 1402 O O . VAL A 1 195 ? 21.116 23.119 2.574 1.00 15.96 194 VAL A O 1
ATOM 1406 N N . ASN A 1 196 ? 19.174 23.123 1.455 1.00 19.75 195 ASN A N 1
ATOM 1407 C CA . ASN A 1 196 ? 19.443 24.460 0.932 1.00 17.48 195 ASN A CA 1
ATOM 1408 C C . ASN A 1 196 ? 19.549 25.473 2.056 1.00 22.02 195 ASN A C 1
ATOM 1409 O O . ASN A 1 196 ? 20.365 26.398 1.986 1.00 20.57 195 ASN A O 1
ATOM 1414 N N . THR A 1 197 ? 18.728 25.311 3.104 1.00 18.55 196 THR A N 1
ATOM 1415 C CA . THR A 1 197 ? 18.750 26.235 4.236 1.00 17.73 196 THR A CA 1
ATOM 1416 C C . THR A 1 197 ? 20.014 26.067 5.067 1.00 17.40 196 THR A C 1
ATOM 1417 O O . THR A 1 197 ? 20.593 27.055 5.537 1.00 18.49 196 THR A O 1
ATOM 1421 N N . LEU A 1 198 ? 20.460 24.824 5.253 1.00 13.52 197 LEU A N 1
ATOM 1422 C CA . LEU A 1 198 ? 21.497 24.517 6.233 1.00 13.75 197 LEU A CA 1
ATOM 1423 C C . LEU A 1 198 ? 22.895 24.343 5.651 1.00 15.86 197 LEU A C 1
ATOM 1424 O O . LEU A 1 198 ? 23.865 24.391 6.414 1.00 16.37 197 LEU A O 1
ATOM 1429 N N . LYS A 1 199 ? 23.037 24.171 4.334 1.00 16.45 198 LYS A N 1
ATOM 1430 C CA . LYS A 1 199 ? 24.319 23.731 3.774 1.00 18.34 198 LYS A CA 1
ATOM 1431 C C . LYS A 1 199 ? 25.453 24.726 3.999 1.00 22.45 198 LYS A C 1
ATOM 1432 O O . LYS A 1 199 ? 26.624 24.325 3.993 1.00 19.42 198 LYS A O 1
ATOM 1438 N N . GLY A 1 200 ? 25.147 26.020 4.141 1.00 17.27 199 GLY A N 1
ATOM 1439 C CA . GLY A 1 200 ? 26.205 26.988 4.366 1.00 20.32 199 GLY A CA 1
ATOM 1440 C C . GLY A 1 200 ? 26.746 27.069 5.776 1.00 18.33 199 GLY A C 1
ATOM 1441 O O . GLY A 1 200 ? 27.713 27.801 6.011 1.00 20.67 199 GLY A O 1
ATOM 1442 N N . HIS A 1 201 ? 26.173 26.329 6.719 1.00 17.84 200 HIS A N 1
ATOM 1443 C CA . HIS A 1 201 ? 26.485 26.469 8.140 1.00 14.17 200 HIS A CA 1
ATOM 1444 C C . HIS A 1 201 ? 27.540 25.449 8.554 1.00 16.24 200 HIS A C 1
ATOM 1445 O O . HIS A 1 201 ? 27.347 24.238 8.374 1.00 16.25 200 HIS A O 1
ATOM 1452 N N . LYS A 1 202 ? 28.645 25.931 9.123 1.00 15.40 201 LYS A N 1
ATOM 1453 C CA . LYS A 1 202 ? 29.677 24.994 9.555 1.00 15.98 201 LYS A CA 1
ATOM 1454 C C . LYS A 1 202 ? 29.243 24.176 10.767 1.00 12.68 201 LYS A C 1
ATOM 1455 O O . LYS A 1 202 ? 29.808 23.102 10.999 1.00 15.22 201 LYS A O 1
ATOM 1461 N N . SER A 1 203 ? 28.229 24.618 11.518 1.00 16.14 202 SER A N 1
ATOM 1462 C CA . SER A 1 203 ? 27.744 23.769 12.604 1.00 14.39 202 SER A CA 1
ATOM 1463 C C . SER A 1 203 ? 27.097 22.477 12.106 1.00 13.53 202 SER A C 1
ATOM 1464 O O . SER A 1 203 ? 27.065 21.486 12.844 1.00 17.65 202 SER A O 1
ATOM 1467 N N . VAL A 1 204 ? 26.600 22.433 10.875 1.00 12.08 203 VAL A N 1
ATOM 1468 C CA . VAL A 1 204 ? 25.880 21.251 10.401 1.00 14.32 203 VAL A CA 1
ATOM 1469 C C . VAL A 1 204 ? 26.910 20.255 9.881 1.00 19.48 203 VAL A C 1
ATOM 1470 O O . VAL A 1 204 ? 27.521 20.482 8.836 1.00 19.07 203 VAL A O 1
ATOM 1474 N N . VAL A 1 205 ? 27.118 19.148 10.597 1.00 12.81 204 VAL A N 1
ATOM 1475 C CA . VAL A 1 205 ? 28.260 18.283 10.299 1.00 13.75 204 VAL A CA 1
ATOM 1476 C C . VAL A 1 205 ? 27.871 16.984 9.613 1.00 18.78 204 VAL A C 1
ATOM 1477 O O . VAL A 1 205 ? 28.766 16.264 9.138 1.00 17.73 204 VAL A O 1
ATOM 1481 N N . ALA A 1 206 ? 26.584 16.661 9.539 1.00 16.08 205 ALA A N 1
ATOM 1482 C CA . ALA A 1 206 ? 26.120 15.457 8.869 1.00 15.72 205 ALA A CA 1
ATOM 1483 C C . ALA A 1 206 ? 24.633 15.602 8.608 1.00 15.27 205 ALA A C 1
ATOM 1484 O O . ALA A 1 206 ? 23.934 16.350 9.295 1.00 16.93 205 ALA A O 1
ATOM 1486 N N . TRP A 1 207 ? 24.153 14.865 7.617 1.00 14.76 206 TRP A N 1
ATOM 1487 C CA . TRP A 1 207 ? 22.736 14.806 7.286 1.00 14.36 206 TRP A CA 1
ATOM 1488 C C . TRP A 1 207 ? 22.222 13.404 7.566 1.00 20.74 206 TRP A C 1
ATOM 1489 O O . TRP A 1 207 ? 22.670 12.444 6.928 1.00 20.22 206 TRP A O 1
ATOM 1500 N N . GLU A 1 208 ? 21.259 13.283 8.473 1.00 16.33 207 GLU A N 1
ATOM 1501 C CA . GLU A 1 208 ? 20.722 11.983 8.829 1.00 13.95 207 GLU A CA 1
ATOM 1502 C C . GLU A 1 208 ? 19.291 11.864 8.328 1.00 14.86 207 GLU A C 1
ATOM 1503 O O . GLU A 1 208 ? 18.505 12.805 8.451 1.00 16.06 207 GLU A O 1
ATOM 1509 N N . PHE A 1 209 ? 18.963 10.714 7.736 1.00 14.45 208 PHE A N 1
ATOM 1510 C CA . PHE A 1 209 ? 17.662 10.576 7.091 1.00 13.31 208 PHE A CA 1
ATOM 1511 C C . PHE A 1 209 ? 16.530 10.796 8.085 1.00 16.26 208 PHE A C 1
ATOM 1512 O O . PHE A 1 209 ? 15.591 11.554 7.815 1.00 15.67 208 PHE A O 1
ATOM 1520 N N . GLY A 1 210 ? 16.612 10.146 9.242 1.00 12.29 209 GLY A N 1
ATOM 1521 C CA . GLY A 1 210 ? 15.487 10.101 10.156 1.00 12.24 209 GLY A CA 1
ATOM 1522 C C . GLY A 1 210 ? 15.817 9.152 11.290 1.00 17.75 209 GLY A C 1
ATOM 1523 O O . GLY A 1 210 ? 16.983 8.810 11.504 1.00 18.94 209 GLY A O 1
ATOM 1524 N N . ASN A 1 211 ? 14.793 8.716 12.008 1.00 14.23 210 ASN A N 1
ATOM 1525 C CA . ASN A 1 211 ? 15.041 7.951 13.227 1.00 14.15 210 ASN A CA 1
ATOM 1526 C C . ASN A 1 211 ? 14.488 6.527 13.135 1.00 12.83 210 ASN A C 1
ATOM 1527 O O . ASN A 1 211 ? 13.268 6.328 13.070 1.00 14.32 210 ASN A O 1
ATOM 1532 N N . GLU A 1 212 ? 15.397 5.548 13.151 1.00 12.14 211 GLU A N 1
ATOM 1533 C CA . GLU A 1 212 ? 15.058 4.127 13.353 1.00 14.75 211 GLU A CA 1
ATOM 1534 C C . GLU A 1 212 ? 14.079 3.602 12.304 1.00 14.88 211 GLU A C 1
ATOM 1535 O O . GLU A 1 212 ? 13.185 2.802 12.608 1.00 15.04 211 GLU A O 1
ATOM 1541 N N . PHE A 1 213 ? 14.245 4.049 11.059 1.00 13.51 212 PHE A N 1
ATOM 1542 C CA . PHE A 1 213 ? 13.382 3.556 9.986 1.00 13.65 212 PHE A CA 1
ATOM 1543 C C . PHE A 1 213 ? 13.463 2.032 9.872 1.00 14.10 212 PHE A C 1
ATOM 1544 O O . PHE A 1 213 ? 12.446 1.373 9.619 1.00 16.03 212 PHE A O 1
ATOM 1552 N N . ASN A 1 214 ? 14.662 1.451 10.063 1.00 13.87 213 ASN A N 1
ATOM 1553 C CA . ASN A 1 214 ? 14.809 0.001 9.893 1.00 13.81 213 ASN A CA 1
ATOM 1554 C C . ASN A 1 214 ? 13.869 -0.775 10.806 1.00 14.99 213 ASN A C 1
ATOM 1555 O O . ASN A 1 214 ? 13.439 -1.879 10.454 1.00 16.78 213 ASN A O 1
ATOM 1560 N N . LEU A 1 215 ? 13.514 -0.214 11.971 1.00 14.77 214 LEU A N 1
ATOM 1561 C CA . LEU A 1 215 ? 12.663 -0.951 12.898 1.00 15.97 214 LEU A CA 1
ATOM 1562 C C . LEU A 1 215 ? 11.229 -1.111 12.411 1.00 15.22 214 LEU A C 1
ATOM 1563 O O . LEU A 1 215 ? 10.457 -1.855 13.026 1.00 16.70 214 LEU A O 1
ATOM 1568 N N . GLN A 1 216 ? 10.850 -0.427 11.341 1.00 16.52 215 GLN A N 1
ATOM 1569 C CA . GLN A 1 216 ? 9.497 -0.543 10.834 1.00 16.68 215 GLN A CA 1
ATOM 1570 C C . GLN A 1 216 ? 9.356 -1.633 9.782 1.00 16.63 215 GLN A C 1
ATOM 1571 O O . GLN A 1 216 ? 8.229 -1.958 9.414 1.00 17.17 215 GLN A O 1
ATOM 1577 N N . ALA A 1 217 ? 10.466 -2.215 9.319 1.00 18.36 216 ALA A N 1
ATOM 1578 C CA . ALA A 1 217 ? 10.456 -3.052 8.124 1.00 15.97 216 ALA A CA 1
ATOM 1579 C C . ALA A 1 217 ? 10.247 -4.526 8.447 1.00 18.77 216 ALA A C 1
ATOM 1580 O O . ALA A 1 217 ? 10.796 -5.054 9.421 1.00 18.07 216 ALA A O 1
ATOM 1582 N N . ASP A 1 218 ? 9.438 -5.186 7.610 1.00 19.00 217 ASP A N 1
ATOM 1583 C CA . ASP A 1 218 ? 9.389 -6.645 7.525 1.00 17.11 217 ASP A CA 1
ATOM 1584 C C . ASP A 1 218 ? 8.903 -7.307 8.816 1.00 17.36 217 ASP A C 1
ATOM 1585 O O . ASP A 1 218 ? 9.290 -8.437 9.117 1.00 23.17 217 ASP A O 1
ATOM 1590 N N . ILE A 1 219 ? 8.044 -6.635 9.579 1.00 18.17 218 ILE A N 1
ATOM 1591 C CA . ILE A 1 219 ? 7.530 -7.194 10.834 1.00 20.91 218 ILE A CA 1
ATOM 1592 C C . ILE A 1 219 ? 6.353 -8.112 10.505 1.00 22.02 218 ILE A C 1
ATOM 1593 O O . ILE A 1 219 ? 5.358 -7.637 9.943 1.00 22.74 218 ILE A O 1
ATOM 1598 N N . PRO A 1 220 ? 6.423 -9.420 10.793 1.00 21.84 219 PRO A N 1
ATOM 1599 C CA . PRO A 1 220 ? 5.357 -10.323 10.318 1.00 24.57 219 PRO A CA 1
ATOM 1600 C C . PRO A 1 220 ? 3.969 -9.973 10.817 1.00 27.61 219 PRO A C 1
ATOM 1601 O O . PRO A 1 220 ? 3.020 -9.998 10.026 1.00 25.00 219 PRO A O 1
ATOM 1605 N N . HIS A 1 221 ? 3.811 -9.659 12.103 1.00 29.42 220 HIS A N 1
ATOM 1606 C CA . HIS A 1 221 ? 2.495 -9.346 12.648 1.00 32.06 220 HIS A CA 1
ATOM 1607 C C . HIS A 1 221 ? 2.275 -7.845 12.771 1.00 29.76 220 HIS A C 1
ATOM 1608 O O . HIS A 1 221 ? 1.413 -7.407 13.539 1.00 37.12 220 HIS A O 1
ATOM 1615 N N . ASN A 1 222 ? 3.027 -7.058 12.007 1.00 30.26 221 ASN A N 1
ATOM 1616 C CA . ASN A 1 222 ? 2.825 -5.621 11.867 1.00 28.76 221 ASN A CA 1
ATOM 1617 C C . ASN A 1 222 ? 3.424 -5.207 10.529 1.00 27.62 221 ASN A C 1
ATOM 1618 O O . ASN A 1 222 ? 4.423 -4.482 10.485 1.00 27.71 221 ASN A O 1
ATOM 1623 N N . TYR A 1 223 ? 2.843 -5.685 9.426 1.00 25.17 222 TYR A N 1
ATOM 1624 C CA . TYR A 1 223 ? 3.543 -5.685 8.141 1.00 21.83 222 TYR A CA 1
ATOM 1625 C C . TYR A 1 223 ? 3.207 -4.421 7.353 1.00 22.56 222 TYR A C 1
ATOM 1626 O O . TYR A 1 223 ? 2.103 -4.294 6.808 1.00 25.71 222 TYR A O 1
ATOM 1635 N N . ARG A 1 224 ? 4.186 -3.510 7.251 1.00 24.61 223 ARG A N 1
ATOM 1636 C CA . ARG A 1 224 ? 3.934 -2.183 6.698 1.00 30.58 223 ARG A CA 1
ATOM 1637 C C . ARG A 1 224 ? 4.872 -1.789 5.558 1.00 26.90 223 ARG A C 1
ATOM 1638 O O . ARG A 1 224 ? 4.502 -0.963 4.717 1.00 21.76 223 ARG A O 1
ATOM 1646 N N . ILE A 1 225 ? 6.089 -2.332 5.532 1.00 19.93 224 ILE A N 1
ATOM 1647 C CA . ILE A 1 225 ? 7.090 -1.910 4.553 1.00 17.99 224 ILE A CA 1
ATOM 1648 C C . ILE A 1 225 ? 8.198 -2.959 4.534 1.00 20.51 224 ILE A C 1
ATOM 1649 O O . ILE A 1 225 ? 8.376 -3.683 5.518 1.00 18.83 224 ILE A O 1
ATOM 1654 N N . SER A 1 226 ? 8.927 -3.076 3.423 1.00 19.91 225 SER A N 1
ATOM 1655 C CA . SER A 1 226 ? 10.083 -3.966 3.359 1.00 18.56 225 SER A CA 1
ATOM 1656 C C . SER A 1 226 ? 11.397 -3.190 3.443 1.00 16.98 225 SER A C 1
ATOM 1657 O O . SER A 1 226 ? 11.454 -1.974 3.211 1.00 15.90 225 SER A O 1
ATOM 1660 N N . ALA A 1 227 ? 12.460 -3.920 3.796 1.00 15.98 226 ALA A N 1
ATOM 1661 C CA . ALA A 1 227 ? 13.791 -3.315 3.834 1.00 18.00 226 ALA A CA 1
ATOM 1662 C C . ALA A 1 227 ? 14.152 -2.709 2.488 1.00 14.46 226 ALA A C 1
ATOM 1663 O O . ALA A 1 227 ? 14.796 -1.657 2.425 1.00 15.05 226 ALA A O 1
ATOM 1665 N N . ASN A 1 228 ? 13.728 -3.352 1.394 1.00 19.06 227 ASN A N 1
ATOM 1666 C CA . ASN A 1 228 ? 14.046 -2.828 0.067 1.00 16.63 227 ASN A CA 1
ATOM 1667 C C . ASN A 1 228 ? 13.349 -1.493 -0.188 1.00 21.82 227 ASN A C 1
ATOM 1668 O O . ASN A 1 228 ? 13.919 -0.615 -0.845 1.00 18.24 227 ASN A O 1
ATOM 1673 N N . ASP A 1 229 ? 12.116 -1.320 0.320 1.00 16.12 228 ASP A N 1
ATOM 1674 C CA . ASP A 1 229 ? 11.438 -0.024 0.204 1.00 18.09 228 ASP A CA 1
ATOM 1675 C C . ASP A 1 229 ? 12.165 1.063 0.989 1.00 17.66 228 ASP A C 1
ATOM 1676 O O . ASP A 1 229 ? 12.307 2.202 0.511 1.00 15.72 228 ASP A O 1
ATOM 1681 N N . VAL A 1 230 ? 12.593 0.741 2.216 1.00 14.31 229 VAL A N 1
ATOM 1682 C CA . VAL A 1 230 ? 13.378 1.687 3.004 1.00 17.63 229 VAL A CA 1
ATOM 1683 C C . VAL A 1 230 ? 14.639 2.073 2.253 1.00 17.16 229 VAL A C 1
ATOM 1684 O O . VAL A 1 230 ? 15.023 3.249 2.208 1.00 16.53 229 VAL A O 1
ATOM 1688 N N . SER A 1 231 ? 15.308 1.083 1.662 1.00 14.89 230 SER A N 1
ATOM 1689 C CA . SER A 1 231 ? 16.541 1.343 0.921 1.00 16.74 230 SER A CA 1
ATOM 1690 C C . SER A 1 231 ? 16.310 2.331 -0.214 1.00 17.36 230 SER A C 1
ATOM 1691 O O . SER A 1 231 ? 17.148 3.202 -0.472 1.00 16.25 230 SER A O 1
ATOM 1694 N N . VAL A 1 232 ? 15.182 2.199 -0.918 1.00 16.56 231 VAL A N 1
ATOM 1695 C CA . VAL A 1 232 ? 14.854 3.128 -1.995 1.00 17.68 231 VAL A CA 1
ATOM 1696 C C . VAL A 1 232 ? 14.734 4.550 -1.459 1.00 16.17 231 VAL A C 1
ATOM 1697 O O . VAL A 1 232 ? 15.257 5.502 -2.051 1.00 17.31 231 VAL A O 1
ATOM 1701 N N . ALA A 1 233 ? 14.034 4.725 -0.337 1.00 14.18 232 ALA A N 1
ATOM 1702 C CA . ALA A 1 233 ? 13.946 6.059 0.258 1.00 15.96 232 ALA A CA 1
ATOM 1703 C C . ALA A 1 233 ? 15.323 6.588 0.663 1.00 16.82 232 ALA A C 1
ATOM 1704 O O . ALA A 1 233 ? 15.641 7.757 0.424 1.00 16.03 232 ALA A O 1
ATOM 1706 N N . TYR A 1 234 ? 16.147 5.749 1.296 1.00 17.34 233 TYR A N 1
ATOM 1707 C CA . TYR A 1 234 ? 17.491 6.182 1.679 1.00 16.85 233 TYR A CA 1
ATOM 1708 C C . TYR A 1 234 ? 18.317 6.587 0.462 1.00 15.47 233 TYR A C 1
ATOM 1709 O O . TYR A 1 234 ? 19.070 7.574 0.511 1.00 13.43 233 TYR A O 1
ATOM 1718 N N . GLN A 1 235 ? 18.237 5.794 -0.612 1.00 13.67 234 GLN A N 1
ATOM 1719 C CA . GLN A 1 235 ? 18.979 6.087 -1.840 1.00 13.66 234 GLN A CA 1
ATOM 1720 C C . GLN A 1 235 ? 18.521 7.394 -2.475 1.00 15.09 234 GLN A C 1
ATOM 1721 O O . GLN A 1 235 ? 19.352 8.184 -2.935 1.00 16.76 234 GLN A O 1
ATOM 1727 N N . GLY A 1 236 ? 17.206 7.627 -2.540 1.00 13.43 235 GLY A N 1
ATOM 1728 C CA . GLY A 1 236 ? 16.723 8.892 -3.066 1.00 16.79 235 GLY A CA 1
ATOM 1729 C C . GLY A 1 236 ? 17.135 10.076 -2.210 1.00 16.69 235 GLY A C 1
ATOM 1730 O O . GLY A 1 236 ? 17.527 11.124 -2.730 1.00 16.26 235 GLY A O 1
ATOM 1731 N N . PHE A 1 237 ? 17.062 9.918 -0.886 1.00 15.50 236 PHE A N 1
ATOM 1732 C CA . PHE A 1 237 ? 17.515 10.955 0.032 1.00 12.42 236 PHE A CA 1
ATOM 1733 C C . PHE A 1 237 ? 18.990 11.268 -0.199 1.00 16.83 236 PHE A C 1
ATOM 1734 O O . PHE A 1 237 ? 19.369 12.430 -0.391 1.00 17.08 236 PHE A O 1
ATOM 1742 N N . ALA A 1 238 ? 19.838 10.233 -0.185 1.00 14.95 237 ALA A N 1
ATOM 1743 C CA . ALA A 1 238 ? 21.278 10.452 -0.287 1.00 14.70 237 ALA A CA 1
ATOM 1744 C C . ALA A 1 238 ? 21.644 11.101 -1.615 1.00 17.99 237 ALA A C 1
ATOM 1745 O O . ALA A 1 238 ? 22.507 11.986 -1.665 1.00 16.73 237 ALA A O 1
ATOM 1747 N N . ASP A 1 239 ? 20.996 10.675 -2.705 1.00 14.90 238 ASP A N 1
ATOM 1748 C CA . ASP A 1 239 ? 21.260 11.286 -4.008 1.00 18.85 238 ASP A CA 1
ATOM 1749 C C . ASP A 1 239 ? 20.879 12.765 -4.023 1.00 15.81 238 ASP A C 1
ATOM 1750 O O . ASP A 1 239 ? 21.598 13.596 -4.594 1.00 17.46 238 ASP A O 1
ATOM 1755 N N . LYS A 1 240 ? 19.731 13.108 -3.441 1.00 16.18 239 LYS A N 1
ATOM 1756 C CA . LYS A 1 240 ? 19.326 14.508 -3.416 1.00 16.47 239 LYS A CA 1
ATOM 1757 C C . LYS A 1 240 ? 20.299 15.334 -2.588 1.00 19.99 239 LYS A C 1
ATOM 1758 O O . LYS A 1 240 ? 20.748 16.401 -3.018 1.00 17.25 239 LYS A O 1
ATOM 1764 N N . VAL A 1 241 ? 20.660 14.838 -1.405 1.00 15.72 240 VAL A N 1
ATOM 1765 C CA . VAL A 1 241 ? 21.625 15.556 -0.573 1.00 17.41 240 VAL A CA 1
ATOM 1766 C C . VAL A 1 241 ? 22.943 15.756 -1.320 1.00 17.70 240 VAL A C 1
ATOM 1767 O O . VAL A 1 241 ? 23.515 16.853 -1.319 1.00 17.49 240 VAL A O 1
ATOM 1771 N N . ALA A 1 242 ? 23.462 14.692 -1.946 1.00 16.03 241 ALA A N 1
ATOM 1772 C CA . ALA A 1 242 ? 24.719 14.800 -2.694 1.00 21.29 241 ALA A CA 1
ATOM 1773 C C . ALA A 1 242 ? 24.621 15.806 -3.839 1.00 22.07 241 ALA A C 1
ATOM 1774 O O . ALA A 1 242 ? 25.610 16.479 -4.173 1.00 23.56 241 ALA A O 1
ATOM 1776 N N . GLU A 1 243 ? 23.452 15.917 -4.460 1.00 21.81 242 GLU A N 1
ATOM 1777 C CA . GLU A 1 243 ? 23.279 16.869 -5.541 1.00 19.67 242 GLU A CA 1
ATOM 1778 C C . GLU A 1 243 ? 23.357 18.311 -5.043 1.00 19.18 242 GLU A C 1
ATOM 1779 O O . GLU A 1 243 ? 23.809 19.194 -5.780 1.00 24.08 242 GLU A O 1
ATOM 1785 N N . LEU A 1 244 ? 22.985 18.563 -3.789 1.00 20.19 243 LEU A N 1
ATOM 1786 C CA . LEU A 1 244 ? 22.865 19.935 -3.310 1.00 17.88 243 LEU A CA 1
ATOM 1787 C C . LEU A 1 244 ? 24.000 20.386 -2.400 1.00 17.61 243 LEU A C 1
ATOM 1788 O O . LEU A 1 244 ? 24.220 21.597 -2.274 1.00 25.11 243 LEU A O 1
ATOM 1793 N N . ASP A 1 245 ? 24.698 19.465 -1.743 1.00 14.58 244 ASP A N 1
ATOM 1794 C CA . ASP A 1 245 ? 25.661 19.849 -0.725 1.00 14.16 244 ASP A CA 1
ATOM 1795 C C . ASP A 1 245 ? 27.051 19.923 -1.328 1.00 17.53 244 ASP A C 1
ATOM 1796 O O . ASP A 1 245 ? 27.673 18.872 -1.555 1.00 19.78 244 ASP A O 1
ATOM 1801 N N . PRO A 1 246 ? 27.598 21.116 -1.559 1.00 17.93 245 PRO A N 1
ATOM 1802 C CA . PRO A 1 246 ? 28.953 21.197 -2.137 1.00 16.97 245 PRO A CA 1
ATOM 1803 C C . PRO A 1 246 ? 30.037 20.751 -1.178 1.00 18.08 245 PRO A C 1
ATOM 1804 O O . PRO A 1 246 ? 31.169 20.504 -1.613 1.00 22.17 245 PRO A O 1
ATOM 1808 N N . GLU A 1 247 ? 29.735 20.661 0.117 1.00 15.69 246 GLU A N 1
ATOM 1809 C CA . GLU A 1 247 ? 30.722 20.210 1.087 1.00 16.04 246 GLU A CA 1
ATOM 1810 C C . GLU A 1 247 ? 30.810 18.698 1.168 1.00 16.95 246 GLU A C 1
ATOM 1811 O O . GLU A 1 247 ? 31.748 18.202 1.792 1.00 17.81 246 GLU A O 1
ATOM 1817 N N . HIS A 1 248 ? 29.860 17.980 0.561 1.00 17.18 247 HIS A N 1
ATOM 1818 C CA . HIS A 1 248 ? 29.734 16.514 0.632 1.00 18.93 247 HIS A CA 1
ATOM 1819 C C . HIS A 1 248 ? 30.071 15.963 2.021 1.00 14.19 247 HIS A C 1
ATOM 1820 O O . HIS A 1 248 ? 30.879 15.048 2.178 1.00 17.97 247 HIS A O 1
ATOM 1827 N N . ARG A 1 249 ? 29.407 16.509 3.043 1.00 14.67 248 ARG A N 1
ATOM 1828 C CA . ARG A 1 249 ? 29.563 15.971 4.379 1.00 17.84 248 ARG A CA 1
ATOM 1829 C C . ARG A 1 249 ? 28.788 14.659 4.530 1.00 16.35 248 ARG A C 1
ATOM 1830 O O . ARG A 1 249 ? 28.042 14.232 3.645 1.00 13.90 248 ARG A O 1
ATOM 1838 N N . LEU A 1 250 ? 29.002 14.002 5.670 1.00 14.81 249 LEU A N 1
ATOM 1839 C CA . LEU A 1 250 ? 28.490 12.646 5.888 1.00 14.47 249 LEU A CA 1
ATOM 1840 C C . LEU A 1 250 ? 26.973 12.580 5.731 1.00 19.63 249 LEU A C 1
ATOM 1841 O O . LEU A 1 250 ? 26.248 13.415 6.284 1.00 16.83 249 LEU A O 1
ATOM 1846 N N . ILE A 1 251 ? 26.499 11.585 4.966 1.00 13.20 250 ILE A N 1
ATOM 1847 C CA . ILE A 1 251 ? 25.077 11.252 4.844 1.00 14.26 250 ILE A CA 1
ATOM 1848 C C . ILE A 1 251 ? 24.862 9.951 5.615 1.00 13.94 250 ILE A C 1
ATOM 1849 O O . ILE A 1 251 ? 25.519 8.941 5.328 1.00 14.02 250 ILE A O 1
ATOM 1854 N N . ALA A 1 252 ? 23.945 9.981 6.593 1.00 15.24 251 ALA A N 1
ATOM 1855 C CA . ALA A 1 252 ? 23.769 8.916 7.564 1.00 16.62 251 ALA A CA 1
ATOM 1856 C C . ALA A 1 252 ? 22.331 8.423 7.575 1.00 13.98 251 ALA A C 1
ATOM 1857 O O . ALA A 1 252 ? 21.404 9.127 7.172 1.00 13.92 251 ALA A O 1
ATOM 1859 N N . SER A 1 253 ? 22.152 7.210 8.100 1.00 14.37 252 SER A N 1
ATOM 1860 C CA . SER A 1 253 ? 20.838 6.579 8.074 1.00 15.24 252 SER A CA 1
ATOM 1861 C C . SER A 1 253 ? 19.958 6.978 9.251 1.00 12.88 252 SER A C 1
ATOM 1862 O O . SER A 1 253 ? 18.765 7.241 9.073 1.00 14.58 252 SER A O 1
ATOM 1865 N N . GLY A 1 254 ? 20.511 7.000 10.465 1.00 14.50 253 GLY A N 1
ATOM 1866 C CA . GLY A 1 254 ? 19.679 7.088 11.657 1.00 14.54 253 GLY A CA 1
ATOM 1867 C C . GLY A 1 254 ? 19.086 5.775 12.130 1.00 16.12 253 GLY A C 1
ATOM 1868 O O . GLY A 1 254 ? 18.220 5.790 13.022 1.00 13.02 253 GLY A O 1
ATOM 1869 N N . ASN A 1 255 ? 19.512 4.647 11.550 1.00 14.22 254 ASN A N 1
ATOM 1870 C CA . ASN A 1 255 ? 19.019 3.336 11.957 1.00 11.70 254 ASN A CA 1
ATOM 1871 C C . ASN A 1 255 ? 19.290 3.073 13.432 1.00 14.62 254 ASN A C 1
ATOM 1872 O O . ASN A 1 255 ? 20.250 3.587 14.016 1.00 13.92 254 ASN A O 1
ATOM 1877 N N . SER A 1 256 ? 18.428 2.256 14.043 1.00 13.32 255 SER A N 1
ATOM 1878 C CA . SER A 1 256 ? 18.824 1.579 15.273 1.00 14.92 255 SER A CA 1
ATOM 1879 C C . SER A 1 256 ? 19.827 0.471 14.926 1.00 14.78 255 SER A C 1
ATOM 1880 O O . SER A 1 256 ? 20.235 0.306 13.777 1.00 15.27 255 SER A O 1
ATOM 1883 N N . VAL A 1 257 ? 20.213 -0.324 15.921 1.00 14.98 256 VAL A N 1
ATOM 1884 C CA . VAL A 1 257 ? 20.864 -1.590 15.583 1.00 17.38 256 VAL A CA 1
ATOM 1885 C C . VAL A 1 257 ? 19.959 -2.291 14.586 1.00 17.66 256 VAL A C 1
ATOM 1886 O O . VAL A 1 257 ? 18.735 -2.108 14.615 1.00 16.89 256 VAL A O 1
ATOM 1890 N N . MET A 1 258 ? 20.537 -3.071 13.675 1.00 14.05 257 ME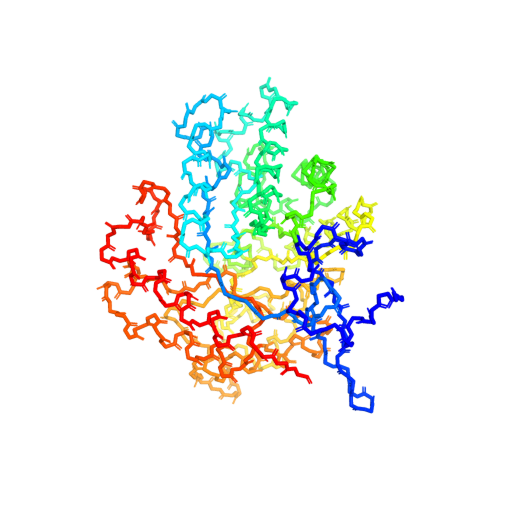T A N 1
ATOM 1891 C CA . MET A 1 258 ? 19.722 -4.069 12.997 1.00 13.41 257 MET A CA 1
ATOM 1892 C C . MET A 1 258 ? 19.103 -5.008 14.027 1.00 14.96 257 MET A C 1
ATOM 1893 O O . MET A 1 258 ? 19.750 -5.389 15.007 1.00 16.06 257 MET A O 1
ATOM 1898 N N . ARG A 1 259 ? 17.852 -5.398 13.802 1.00 13.57 258 ARG A N 1
ATOM 1899 C CA . ARG A 1 259 ? 17.299 -6.509 14.568 1.00 15.93 258 ARG A CA 1
ATOM 1900 C C . ARG A 1 259 ? 18.170 -7.747 14.391 1.00 12.77 258 ARG A C 1
ATOM 1901 O O . ARG A 1 259 ? 18.791 -7.950 13.344 1.00 13.73 258 ARG A O 1
ATOM 1909 N N . ASP A 1 260 ? 18.222 -8.576 15.440 1.00 15.72 259 ASP A N 1
ATOM 1910 C CA . ASP A 1 260 ? 18.958 -9.833 15.339 1.00 19.01 259 ASP A CA 1
ATOM 1911 C C . ASP A 1 260 ? 18.622 -10.562 14.049 1.00 19.25 259 ASP A C 1
ATOM 1912 O O . ASP A 1 260 ? 19.509 -11.095 13.374 1.00 16.97 259 ASP A O 1
ATOM 1917 N N . ALA A 1 261 ? 17.336 -10.588 13.692 1.00 17.34 260 ALA A N 1
ATOM 1918 C CA . ALA A 1 261 ? 16.828 -11.314 12.540 1.00 16.71 260 ALA A CA 1
ATOM 1919 C C . ALA A 1 261 ? 16.565 -10.417 11.338 1.00 20.16 260 ALA A C 1
ATOM 1920 O O . ALA A 1 261 ? 15.746 -10.775 10.490 1.00 17.14 260 ALA A O 1
ATOM 1922 N N . GLN A 1 262 ? 17.223 -9.257 11.245 1.00 14.98 261 GLN A N 1
ATOM 1923 C CA . GLN A 1 262 ? 16.820 -8.277 10.235 1.00 15.43 261 GLN A CA 1
ATOM 1924 C C . GLN A 1 262 ? 16.828 -8.880 8.830 1.00 13.09 261 GLN A C 1
ATOM 1925 O O . GLN A 1 262 ? 15.857 -8.728 8.069 1.00 13.54 261 GLN A O 1
ATOM 1931 N N . TYR A 1 263 ? 17.889 -9.620 8.483 1.00 15.80 262 TYR A N 1
ATOM 1932 C CA . TYR A 1 263 ? 17.962 -10.235 7.158 1.00 16.00 262 TYR A CA 1
ATOM 1933 C C . TYR A 1 263 ? 16.927 -11.338 7.009 1.00 15.64 262 TYR A C 1
ATOM 1934 O O . TYR A 1 263 ? 16.287 -11.465 5.957 1.00 17.56 262 TYR A O 1
ATOM 1943 N N . ASN A 1 264 ? 16.761 -12.158 8.046 1.00 15.60 263 ASN A N 1
ATOM 1944 C CA . ASN A 1 264 ? 15.820 -13.271 7.949 1.00 18.49 263 ASN A CA 1
ATOM 1945 C C . ASN A 1 264 ? 14.375 -12.796 7.915 1.00 17.77 263 ASN A C 1
ATOM 1946 O O . ASN A 1 264 ? 13.527 -13.467 7.320 1.00 20.26 263 ASN A O 1
ATOM 1951 N N . LEU A 1 265 ? 14.065 -11.662 8.550 1.00 17.13 264 LEU A N 1
ATOM 1952 C CA . LEU A 1 265 ? 12.722 -11.107 8.400 1.00 15.98 264 LEU A CA 1
ATOM 1953 C C . LEU A 1 265 ? 12.457 -10.733 6.951 1.00 16.55 264 LEU A C 1
ATOM 1954 O O . LEU A 1 265 ? 11.402 -11.057 6.397 1.00 18.75 264 LEU A O 1
ATOM 1959 N N . LEU A 1 266 ? 13.409 -10.028 6.321 1.00 15.99 265 LEU A N 1
ATOM 1960 C CA . LEU A 1 266 ? 13.247 -9.649 4.915 1.00 17.54 265 LEU A CA 1
ATOM 1961 C C . LEU A 1 266 ? 13.116 -10.873 4.012 1.00 21.52 265 LEU A C 1
ATOM 1962 O O . LEU A 1 266 ? 12.212 -10.952 3.165 1.00 20.59 265 LEU A O 1
ATOM 1967 N N . HIS A 1 267 ? 14.023 -11.839 4.161 1.00 20.80 266 HIS A N 1
ATOM 1968 C CA . HIS A 1 267 ? 14.105 -12.908 3.175 1.00 22.14 266 HIS A CA 1
ATOM 1969 C C . HIS A 1 267 ? 13.197 -14.089 3.469 1.00 26.59 266 HIS A C 1
ATOM 1970 O O . HIS A 1 267 ? 12.699 -14.715 2.528 1.00 28.94 266 HIS A O 1
ATOM 1977 N N . ASN A 1 268 ? 12.959 -14.405 4.738 1.00 27.40 267 ASN A N 1
ATOM 1978 C CA . ASN A 1 268 ? 12.185 -15.578 5.122 1.00 30.25 267 ASN A CA 1
ATOM 1979 C C . ASN A 1 268 ? 10.991 -15.266 6.011 1.00 30.59 267 ASN A C 1
ATOM 1980 O O . ASN A 1 268 ? 10.208 -16.183 6.306 1.00 28.90 267 ASN A O 1
ATOM 1985 N N . GLY A 1 269 ? 10.828 -14.015 6.441 1.00 24.21 268 GLY A N 1
ATOM 1986 C CA . GLY A 1 269 ? 9.807 -13.679 7.418 1.00 22.79 268 GLY A CA 1
ATOM 1987 C C . GLY A 1 269 ? 9.982 -14.408 8.728 1.00 27.77 268 GLY A C 1
ATOM 1988 O O . GLY A 1 269 ? 8.996 -14.674 9.424 1.00 31.99 268 GLY A O 1
ATOM 1989 N N A SER A 1 270 ? 11.216 -14.743 9.086 0.50 23.84 269 SER A N 1
ATOM 1990 N N B SER A 1 270 ? 11.216 -14.743 9.086 0.50 23.84 269 SER A N 1
ATOM 1991 C CA A SER A 1 270 ? 11.498 -15.524 10.278 0.50 25.91 269 SER A CA 1
ATOM 1992 C CA B SER A 1 270 ? 11.498 -15.524 10.278 0.50 25.91 269 SER A CA 1
ATOM 1993 C C A SER A 1 270 ? 12.302 -14.699 11.273 0.50 22.60 269 SER A C 1
ATOM 1994 C C B SER A 1 270 ? 12.302 -14.699 11.273 0.50 22.60 269 SER A C 1
ATOM 1995 O O A SER A 1 270 ? 13.004 -13.749 10.912 0.50 19.12 269 SER A O 1
ATOM 1996 O O B SER A 1 270 ? 13.004 -13.749 10.912 0.50 19.12 269 SER A O 1
ATOM 2001 N N . TRP A 1 271 ? 12.196 -15.089 12.538 1.00 23.27 270 TRP A N 1
ATOM 2002 C CA . TRP A 1 271 ? 12.922 -14.454 13.627 1.00 24.34 270 TRP A CA 1
ATOM 2003 C C . TRP A 1 271 ? 14.251 -15.148 13.936 1.00 21.98 270 TRP A C 1
ATOM 2004 O O . TRP A 1 271 ? 14.859 -14.864 14.972 1.00 19.09 270 TRP A O 1
ATOM 2015 N N . THR A 1 272 ? 14.717 -16.029 13.052 1.00 19.84 271 THR A N 1
ATOM 2016 C CA . THR A 1 272 ? 16.034 -16.642 13.197 1.00 20.50 271 THR A CA 1
ATOM 2017 C C . THR A 1 272 ? 17.122 -15.577 13.218 1.00 20.44 271 THR A C 1
ATOM 2018 O O . THR A 1 272 ? 17.156 -14.701 12.354 1.00 19.48 271 THR A O 1
ATOM 2022 N N . ALA A 1 273 ? 18.028 -15.653 14.190 1.00 16.99 272 ALA A N 1
ATOM 2023 C CA . ALA A 1 273 ? 19.088 -14.655 14.222 1.00 18.21 272 ALA A CA 1
ATOM 2024 C C . ALA A 1 273 ? 19.941 -14.747 12.960 1.00 16.32 272 ALA A C 1
ATOM 2025 O O . ALA A 1 273 ? 20.251 -15.841 12.474 1.00 19.95 272 ALA A O 1
ATOM 2027 N N . ASP A 1 274 ? 20.308 -13.582 12.429 1.00 15.89 273 ASP A N 1
ATOM 2028 C CA . ASP A 1 274 ? 21.190 -13.509 11.267 1.00 16.75 273 ASP A CA 1
ATOM 2029 C C . ASP A 1 274 ? 22.582 -14.050 11.580 1.00 17.07 273 ASP A C 1
ATOM 2030 O O . ASP A 1 274 ? 23.097 -13.919 12.697 1.00 18.46 273 ASP A O 1
ATOM 2035 N N . THR A 1 275 ? 23.216 -14.641 10.565 1.00 18.79 274 THR A N 1
ATOM 2036 C CA . THR A 1 275 ? 24.656 -14.826 10.632 1.00 18.91 274 THR A CA 1
ATOM 2037 C C . THR A 1 275 ? 25.351 -13.466 10.519 1.00 20.73 274 THR A C 1
ATOM 2038 O O . THR A 1 275 ? 24.740 -12.454 10.177 1.00 17.89 274 THR A O 1
ATOM 2042 N N . PHE A 1 276 ? 26.657 -13.447 10.793 1.00 18.51 275 PHE A N 1
ATOM 2043 C CA . PHE A 1 276 ? 27.402 -12.201 10.615 1.00 14.95 275 PHE A CA 1
ATOM 2044 C C . PHE A 1 276 ? 27.390 -11.757 9.155 1.00 15.37 275 PHE A C 1
ATOM 2045 O O . PHE A 1 276 ? 27.247 -10.562 8.862 1.00 17.35 275 PHE A O 1
ATOM 2053 N N . GLN A 1 277 ? 27.502 -12.710 8.223 1.00 17.18 276 GLN A N 1
ATOM 2054 C CA . GLN A 1 277 ? 27.456 -12.363 6.804 1.00 15.59 276 GLN A CA 1
ATOM 2055 C C . GLN A 1 277 ? 26.112 -11.760 6.421 1.00 19.05 276 GLN A C 1
ATOM 2056 O O . GLN A 1 277 ? 26.047 -10.801 5.642 1.00 17.24 276 GLN A O 1
ATOM 2062 N N . GLN A 1 278 ? 25.022 -12.341 6.926 1.00 18.30 277 GLN A N 1
ATOM 2063 C CA . GLN A 1 278 ? 23.695 -11.795 6.669 1.00 13.98 277 GLN A CA 1
ATOM 2064 C C . GLN A 1 278 ? 23.531 -10.411 7.282 1.00 14.04 277 GLN A C 1
ATOM 2065 O O . GLN A 1 278 ? 22.842 -9.555 6.716 1.00 16.92 277 GLN A O 1
ATOM 2071 N N . TYR A 1 279 ? 24.166 -10.167 8.433 1.00 17.07 278 TYR A N 1
ATOM 2072 C CA . TYR A 1 279 ? 24.120 -8.847 9.052 1.00 16.97 278 TYR A CA 1
ATOM 2073 C C . TYR A 1 279 ? 24.802 -7.799 8.183 1.00 15.75 278 TYR A C 1
ATOM 2074 O O . TYR A 1 279 ? 24.306 -6.677 8.046 1.00 17.42 278 TYR A O 1
ATOM 2083 N N . ILE A 1 280 ? 25.953 -8.135 7.608 1.00 13.91 279 ILE A N 1
ATOM 2084 C CA . ILE A 1 280 ? 26.603 -7.217 6.678 1.00 16.79 279 ILE A CA 1
ATOM 2085 C C . ILE A 1 280 ? 25.679 -6.940 5.504 1.00 15.28 279 ILE A C 1
ATOM 2086 O O . ILE A 1 280 ? 25.486 -5.790 5.104 1.00 15.74 279 ILE A O 1
ATOM 2091 N N . ASP A 1 281 ? 25.066 -7.996 4.964 1.00 14.99 280 ASP A N 1
ATOM 2092 C CA . ASP A 1 281 ? 24.161 -7.849 3.826 1.00 15.01 280 ASP A CA 1
ATOM 2093 C C . ASP A 1 281 ? 23.020 -6.890 4.132 1.00 17.33 280 ASP A C 1
ATOM 2094 O O . ASP A 1 281 ? 22.703 -6.004 3.327 1.00 16.47 280 ASP A O 1
ATOM 2099 N N . ILE A 1 282 ? 22.350 -7.084 5.267 1.00 13.49 281 ILE A N 1
ATOM 2100 C CA . ILE A 1 282 ? 21.168 -6.273 5.541 1.00 15.06 281 ILE A CA 1
ATOM 2101 C C . ILE A 1 282 ? 21.591 -4.868 5.972 1.00 16.10 281 ILE A C 1
ATOM 2102 O O . ILE A 1 282 ? 20.908 -3.891 5.652 1.00 14.51 281 ILE A O 1
ATOM 2107 N N . THR A 1 283 ? 22.724 -4.737 6.666 1.00 15.43 282 THR A N 1
ATOM 2108 C CA . THR A 1 283 ? 23.287 -3.412 6.935 1.00 13.32 282 THR A CA 1
ATOM 2109 C C . THR A 1 283 ? 23.502 -2.645 5.639 1.00 14.30 282 THR A C 1
ATOM 2110 O O . THR A 1 283 ? 23.169 -1.452 5.547 1.00 15.50 282 THR A O 1
ATOM 2114 N N . SER A 1 284 ? 23.996 -3.335 4.604 1.00 12.96 283 SER A N 1
ATOM 2115 C CA . SER A 1 284 ? 24.237 -2.692 3.316 1.00 14.23 283 SER A CA 1
ATOM 2116 C C . SER A 1 284 ? 22.943 -2.187 2.682 1.00 16.52 283 SER A C 1
ATOM 2117 O O . SER A 1 284 ? 22.893 -1.057 2.181 1.00 14.93 283 SER A O 1
ATOM 2120 N N . ILE A 1 285 ? 21.877 -2.998 2.727 1.00 14.69 284 ILE A N 1
ATOM 2121 C CA . ILE A 1 285 ? 20.565 -2.560 2.250 1.00 15.37 284 ILE A CA 1
ATOM 2122 C C . ILE A 1 285 ? 20.104 -1.308 2.992 1.00 15.45 284 ILE A C 1
ATOM 2123 O O . ILE A 1 285 ? 19.566 -0.370 2.390 1.00 16.51 284 ILE A O 1
ATOM 2128 N N . PHE A 1 286 ? 20.310 -1.266 4.309 1.00 15.37 285 PHE A N 1
ATOM 2129 C CA . PHE A 1 286 ? 19.887 -0.135 5.131 1.00 14.12 285 PHE A CA 1
ATOM 2130 C C . PHE A 1 286 ? 20.942 0.980 5.206 1.00 15.01 285 PHE A C 1
ATOM 2131 O O . PHE A 1 286 ? 20.775 1.931 5.980 1.00 15.22 285 PHE A O 1
ATOM 2139 N N . THR A 1 287 ? 22.023 0.883 4.424 1.00 16.74 286 THR A N 1
ATOM 2140 C CA . THR A 1 287 ? 23.026 1.946 4.305 1.00 17.64 286 THR A CA 1
ATOM 2141 C C . THR A 1 287 ? 23.500 2.012 2.852 1.00 14.62 286 THR A C 1
ATOM 2142 O O . THR A 1 287 ? 24.656 1.707 2.542 1.00 15.16 286 THR A O 1
ATOM 2146 N N . PRO A 1 288 ? 22.615 2.377 1.925 1.00 16.08 287 PRO A N 1
ATOM 2147 C CA . PRO A 1 288 ? 22.925 2.196 0.502 1.00 18.39 287 PRO A CA 1
ATOM 2148 C C . PRO A 1 288 ? 23.714 3.336 -0.113 1.00 16.15 287 PRO A C 1
ATOM 2149 O O . PRO A 1 288 ? 23.604 4.498 0.286 1.00 18.38 287 PRO A O 1
ATOM 2153 N N . GLY A 1 289 ? 24.466 2.987 -1.152 1.00 19.21 288 GLY A N 1
ATOM 2154 C CA . GLY A 1 289 ? 24.959 3.996 -2.072 1.00 24.39 288 GLY A CA 1
ATOM 2155 C C . GLY A 1 289 ? 25.801 5.048 -1.385 1.00 23.65 288 GLY A C 1
ATOM 2156 O O . GLY A 1 289 ? 26.777 4.750 -0.689 1.00 23.97 288 GLY A O 1
ATOM 2157 N N . LYS A 1 290 ? 25.414 6.303 -1.589 1.00 22.15 289 LYS A N 1
ATOM 2158 C CA . LYS A 1 290 ? 26.149 7.455 -1.086 1.00 21.74 289 LYS A CA 1
ATOM 2159 C C . LYS A 1 290 ? 25.967 7.671 0.414 1.00 18.67 289 LYS A C 1
ATOM 2160 O O . LYS A 1 290 ? 26.601 8.571 0.977 1.00 21.92 289 LYS A O 1
ATOM 2166 N N . MET A 1 291 ? 25.109 6.898 1.061 1.00 17.88 290 MET A N 1
ATOM 2167 C CA . MET A 1 291 ? 24.899 7.016 2.498 1.00 17.87 290 MET A CA 1
ATOM 2168 C C . MET A 1 291 ? 26.002 6.230 3.197 1.00 17.36 290 MET A C 1
ATOM 2169 O O . MET A 1 291 ? 25.990 4.994 3.183 1.00 16.78 290 MET A O 1
ATOM 2174 N N . ASN A 1 292 ? 26.967 6.931 3.794 1.00 15.79 291 ASN A N 1
ATOM 2175 C CA . ASN A 1 292 ? 28.139 6.272 4.364 1.00 16.74 291 ASN A CA 1
ATOM 2176 C C . ASN A 1 292 ? 28.141 6.260 5.882 1.00 19.57 291 ASN A C 1
ATOM 2177 O O . ASN A 1 292 ? 29.045 5.657 6.479 1.00 19.60 291 ASN A O 1
ATOM 2182 N N . GLY A 1 293 ? 27.141 6.872 6.522 1.00 16.92 292 GLY A N 1
ATOM 2183 C CA . GLY A 1 293 ? 27.076 6.864 7.976 1.00 15.88 292 GLY A CA 1
ATOM 2184 C C . GLY A 1 293 ? 26.225 5.722 8.489 1.00 15.32 292 GLY A C 1
ATOM 2185 O O . GLY A 1 293 ? 24.991 5.751 8.380 1.00 16.32 292 GLY A O 1
ATOM 2186 N N . MET A 1 294 ? 26.889 4.706 9.052 1.00 14.70 293 MET A N 1
ATOM 2187 C CA . MET A 1 294 ? 26.239 3.497 9.549 1.00 14.69 293 MET A CA 1
ATOM 2188 C C . MET A 1 294 ? 25.878 3.733 11.011 1.00 15.77 293 MET A C 1
ATOM 2189 O O . MET A 1 294 ? 26.721 3.591 11.896 1.00 15.13 293 MET A O 1
ATOM 2194 N N . SER A 1 295 ? 24.624 4.106 11.252 1.00 14.16 294 SER A N 1
ATOM 2195 C CA . SER A 1 295 ? 24.114 4.390 12.585 1.00 15.86 294 SER A CA 1
ATOM 2196 C C . SER A 1 295 ? 23.623 3.121 13.259 1.00 13.62 294 SER A C 1
ATOM 2197 O O . SER A 1 295 ? 22.949 2.299 12.638 1.00 15.58 294 SER A O 1
ATOM 2200 N N . GLU A 1 296 ? 23.940 2.980 14.538 1.00 13.87 295 GLU A N 1
ATOM 2201 C CA . GLU A 1 296 ? 23.231 2.035 15.379 1.00 15.21 295 GLU A CA 1
ATOM 2202 C C . GLU A 1 296 ? 22.857 2.738 16.673 1.00 15.75 295 GLU A C 1
ATOM 2203 O O . GLU A 1 296 ? 23.441 3.760 17.046 1.00 15.96 295 GLU A O 1
ATOM 2209 N N . HIS A 1 297 ? 21.819 2.217 17.324 1.00 11.51 296 HIS A N 1
ATOM 2210 C CA . HIS A 1 297 ? 21.368 2.734 18.607 1.00 12.91 296 HIS A CA 1
ATOM 2211 C C . HIS A 1 297 ? 21.541 1.624 19.620 1.00 15.18 296 HIS A C 1
ATOM 2212 O O . HIS A 1 297 ? 20.963 0.540 19.457 1.00 14.32 296 HIS A O 1
ATOM 2219 N N . ASN A 1 298 ? 22.307 1.901 20.675 1.00 14.85 297 ASN A N 1
ATOM 2220 C CA . ASN A 1 298 ? 22.717 0.879 21.632 1.00 16.50 297 ASN A CA 1
ATOM 2221 C C . ASN A 1 298 ? 21.899 1.022 22.917 1.00 17.67 297 ASN A C 1
ATOM 2222 O O . ASN A 1 298 ? 22.200 1.856 23.778 1.00 19.06 297 ASN A O 1
ATOM 2227 N N A TYR A 1 299 ? 20.831 0.211 23.003 0.50 16.55 298 TYR A N 1
ATOM 2228 N N B TYR A 1 299 ? 20.870 0.203 23.074 0.50 17.04 298 TYR A N 1
ATOM 2229 C CA A TYR A 1 299 ? 19.950 0.065 24.156 0.50 17.42 298 TYR A CA 1
ATOM 2230 C CA B TYR A 1 299 ? 20.251 0.230 24.383 0.50 18.50 298 TYR A CA 1
ATOM 2231 C C A TYR A 1 299 ? 20.528 -0.994 25.111 0.50 16.67 298 TYR A C 1
ATOM 2232 C C B TYR A 1 299 ? 20.532 -1.090 25.098 0.50 15.15 298 TYR A C 1
ATOM 2233 O O A TYR A 1 299 ? 21.658 -1.460 24.938 0.50 15.28 298 TYR A O 1
ATOM 2234 O O B TYR A 1 299 ? 21.458 -1.824 24.733 0.50 16.72 298 TYR A O 1
ATOM 2251 N N . GLU A 1 300 ? 19.762 -1.375 26.140 1.00 15.86 299 GLU A N 1
ATOM 2252 C CA . GLU A 1 300 ? 20.105 -2.498 27.011 1.00 20.96 299 GLU A CA 1
ATOM 2253 C C . GLU A 1 300 ? 19.567 -3.803 26.420 1.00 21.33 299 GLU A C 1
ATOM 2254 O O . GLU A 1 300 ? 18.751 -4.516 27.009 1.00 25.11 299 GLU A O 1
ATOM 2260 N N . GLU A 1 301 ? 20.046 -4.094 25.219 1.00 21.51 300 GLU A N 1
ATOM 2261 C CA . GLU A 1 301 ? 19.735 -5.316 24.490 1.00 24.71 300 GLU A CA 1
ATOM 2262 C C . GLU A 1 301 ? 21.011 -5.795 23.821 1.00 19.46 300 GLU A C 1
ATOM 2263 O O . GLU A 1 301 ? 21.784 -4.982 23.303 1.00 18.92 300 GLU A O 1
ATOM 2269 N N . ALA A 1 302 ? 21.222 -7.107 23.822 1.00 18.32 301 ALA A N 1
ATOM 2270 C CA . ALA A 1 302 ? 22.438 -7.682 23.271 1.00 19.24 301 ALA A CA 1
ATOM 2271 C C . ALA A 1 302 ? 22.281 -7.952 21.779 1.00 17.19 301 ALA A C 1
ATOM 2272 O O . ALA A 1 302 ? 21.172 -8.064 21.257 1.00 18.16 301 ALA A O 1
ATOM 2274 N N . ARG A 1 303 ? 23.421 -8.035 21.093 1.00 20.01 302 ARG A N 1
ATOM 2275 C CA . ARG A 1 303 ? 23.485 -8.489 19.708 1.00 18.90 302 ARG A CA 1
ATOM 2276 C C . ARG A 1 303 ? 23.720 -9.999 19.675 1.00 17.75 302 ARG A C 1
ATOM 2277 O O . ARG A 1 303 ? 24.671 -10.488 20.288 1.00 19.92 302 ARG A O 1
ATOM 2285 N N . THR A 1 304 ? 22.866 -10.730 18.958 1.00 18.82 303 THR A N 1
ATOM 2286 C CA . THR A 1 304 ? 23.017 -12.172 18.777 1.00 20.87 303 THR A CA 1
ATOM 2287 C C . THR A 1 304 ? 23.137 -12.503 17.295 1.00 22.32 303 THR A C 1
ATOM 2288 O O . THR A 1 304 ? 22.331 -12.036 16.478 1.00 18.92 303 THR A O 1
ATOM 2292 N N . PHE A 1 305 ? 24.142 -13.314 16.957 1.00 17.62 304 PHE A N 1
ATOM 2293 C CA . PHE A 1 305 ? 24.338 -13.869 15.625 1.00 18.35 304 PHE A CA 1
ATOM 2294 C C . PHE A 1 305 ? 24.146 -15.377 15.697 1.00 21.76 304 PHE A C 1
ATOM 2295 O O . PHE A 1 305 ? 24.483 -16.006 16.704 1.00 19.71 304 PHE A O 1
ATOM 2303 N N . SER A 1 306 ? 23.597 -15.973 14.627 1.00 18.30 305 SER A N 1
ATOM 2304 C CA . SER A 1 306 ? 23.368 -17.414 14.692 1.00 22.90 305 SER A CA 1
ATOM 2305 C C . SER A 1 306 ? 24.677 -18.196 14.667 1.00 27.08 305 SER A C 1
ATOM 2306 O O . SER A 1 306 ? 24.730 -19.322 15.171 1.00 24.72 305 SER A O 1
ATOM 2309 N N . ASP A 1 307 ? 25.732 -17.633 14.077 1.00 25.50 306 ASP A N 1
ATOM 2310 C CA . ASP A 1 307 ? 27.021 -18.311 14.034 1.00 27.64 306 ASP A CA 1
ATOM 2311 C C . ASP A 1 307 ? 27.951 -17.865 15.153 1.00 27.26 306 ASP A C 1
ATOM 2312 O O . ASP A 1 307 ? 28.563 -18.709 15.816 1.00 31.59 306 ASP A O 1
ATOM 2317 N N . LEU A 1 308 ? 28.037 -16.564 15.411 1.00 27.16 307 LEU A N 1
ATOM 2318 C CA . LEU A 1 308 ? 28.935 -16.056 16.436 1.00 22.80 307 LEU A CA 1
ATOM 2319 C C . LEU A 1 308 ? 28.337 -16.081 17.832 1.00 26.13 307 LEU A C 1
ATOM 2320 O O . LEU A 1 308 ? 29.089 -15.965 18.808 1.00 26.53 307 LEU A O 1
ATOM 2325 N N . GLY A 1 309 ? 27.017 -16.208 17.958 1.00 21.84 308 GLY A N 1
ATOM 2326 C CA . GLY A 1 309 ? 26.400 -16.318 19.272 1.00 19.91 308 GLY A CA 1
ATOM 2327 C C . GLY A 1 309 ? 25.971 -14.970 19.810 1.00 18.70 308 GLY A C 1
ATOM 2328 O O . GLY A 1 309 ? 25.940 -13.959 19.104 1.00 20.51 308 GLY A O 1
ATOM 2329 N N . LYS A 1 310 ? 25.649 -14.961 21.103 1.00 23.70 309 LYS A N 1
ATOM 2330 C CA . LYS A 1 310 ? 25.242 -13.738 21.789 1.00 19.02 309 LYS A CA 1
ATOM 2331 C C . LYS A 1 310 ? 26.469 -13.031 22.344 1.00 20.39 309 LYS A C 1
ATOM 2332 O O . LYS A 1 310 ? 27.276 -13.641 23.055 1.00 26.03 309 LYS A O 1
ATOM 2338 N N . LEU A 1 311 ? 26.601 -11.748 22.037 1.00 17.47 310 LEU A N 1
ATOM 2339 C CA . LEU A 1 311 ? 27.829 -11.013 22.308 1.00 22.28 310 LEU A CA 1
ATOM 2340 C C . LEU A 1 311 ? 27.599 -9.924 23.348 1.00 20.30 310 LEU A C 1
ATOM 2341 O O . LEU A 1 311 ? 26.485 -9.421 23.510 1.00 26.16 310 LEU A O 1
ATOM 2346 N N . GLY A 1 312 ? 28.671 -9.574 24.072 1.00 20.58 311 GLY A N 1
ATOM 2347 C CA . GLY A 1 312 ? 28.645 -8.387 24.904 1.00 19.29 311 GLY A CA 1
ATOM 2348 C C . GLY A 1 312 ? 28.817 -7.144 24.058 1.00 22.17 311 GLY A C 1
ATOM 2349 O O . GLY A 1 312 ? 29.060 -7.219 22.858 1.00 20.82 311 GLY A O 1
ATOM 2350 N N . ARG A 1 313 ? 28.698 -5.974 24.692 1.00 18.28 312 ARG A N 1
ATOM 2351 C CA . ARG A 1 313 ? 28.699 -4.754 23.887 1.00 13.93 312 ARG A CA 1
ATOM 2352 C C . ARG A 1 313 ? 30.045 -4.505 23.216 1.00 13.21 312 ARG A C 1
ATOM 2353 O O . ARG A 1 313 ? 30.080 -4.002 22.085 1.00 18.24 312 ARG A O 1
ATOM 2361 N N . SER A 1 314 ? 31.154 -4.868 23.860 1.00 15.09 313 SER A N 1
ATOM 2362 C CA . SER A 1 314 ? 32.448 -4.643 23.229 1.00 14.74 313 SER A CA 1
ATOM 2363 C C . SER A 1 314 ? 32.552 -5.410 21.913 1.00 21.11 313 SER A C 1
ATOM 2364 O O . SER A 1 314 ? 32.874 -4.838 20.862 1.00 17.72 313 SER A O 1
ATOM 2367 N N . GLU A 1 315 ? 32.228 -6.699 21.937 1.00 17.72 314 GLU A N 1
ATOM 2368 C CA . GLU A 1 315 ? 32.273 -7.469 20.700 1.00 16.99 314 GLU A CA 1
ATOM 2369 C C . GLU A 1 315 ? 31.231 -6.998 19.695 1.00 18.34 314 GLU A C 1
ATOM 2370 O O . GLU A 1 315 ? 31.477 -7.060 18.489 1.00 18.43 314 GLU A O 1
ATOM 2376 N N . GLN A 1 316 ? 30.062 -6.542 20.155 1.00 15.43 315 GLN A N 1
ATOM 2377 C CA . GLN A 1 316 ? 29.061 -6.023 19.225 1.00 16.51 315 GLN A CA 1
ATOM 2378 C C . GLN A 1 316 ? 29.601 -4.815 18.466 1.00 16.36 315 GLN A C 1
ATOM 2379 O O . GLN A 1 316 ? 29.424 -4.706 17.245 1.00 17.31 315 GLN A O 1
ATOM 2385 N N . VAL A 1 317 ? 30.255 -3.897 19.179 1.00 15.22 316 VAL A N 1
ATOM 2386 C CA . VAL A 1 317 ? 30.831 -2.719 18.533 1.00 15.50 316 VAL A CA 1
ATOM 2387 C C . VAL A 1 317 ? 31.946 -3.120 17.580 1.00 15.40 316 VAL A C 1
ATOM 2388 O O . VAL A 1 317 ? 32.031 -2.606 16.458 1.00 15.99 316 VAL A O 1
ATOM 2392 N N . ILE A 1 318 ? 32.819 -4.039 18.004 1.00 16.74 317 ILE A N 1
ATOM 2393 C CA . ILE A 1 318 ? 33.898 -4.489 17.125 1.00 18.36 317 ILE A CA 1
ATOM 2394 C C . ILE A 1 318 ? 33.318 -5.082 15.843 1.00 18.39 317 ILE A C 1
ATOM 2395 O O . ILE A 1 318 ? 33.802 -4.813 14.733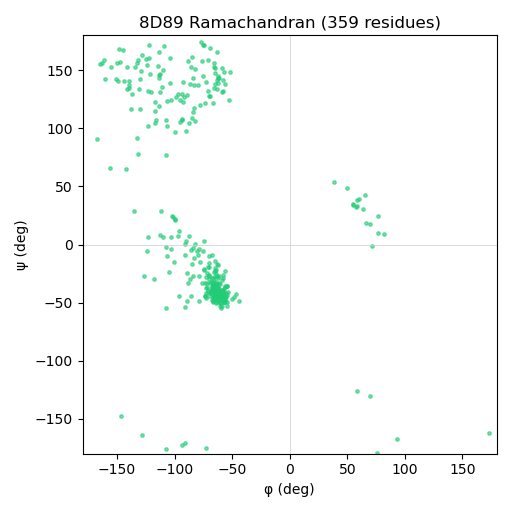 1.00 17.54 317 ILE A O 1
ATOM 2400 N N . LYS A 1 319 ? 32.256 -5.881 15.970 1.00 15.13 318 LYS A N 1
ATOM 2401 C CA . LYS A 1 319 ? 31.652 -6.482 14.784 1.00 18.14 318 LYS A CA 1
ATOM 2402 C C . LYS A 1 319 ? 30.986 -5.430 13.899 1.00 19.68 318 LYS A C 1
ATOM 2403 O O . LYS A 1 319 ? 31.087 -5.497 12.662 1.00 16.60 318 LYS A O 1
ATOM 2409 N N . ALA A 1 320 ? 30.309 -4.447 14.509 1.00 16.84 319 ALA A N 1
ATOM 2410 C CA . ALA A 1 320 ? 29.689 -3.371 13.738 1.00 15.35 319 ALA A CA 1
ATOM 2411 C C . ALA A 1 320 ? 30.739 -2.561 12.982 1.00 15.33 319 ALA A C 1
ATOM 2412 O O . ALA A 1 320 ? 30.560 -2.246 11.801 1.00 15.99 319 ALA A O 1
ATOM 2414 N N . LYS A 1 321 ? 31.851 -2.230 13.638 1.00 16.03 320 LYS A N 1
ATOM 2415 C CA . LYS A 1 321 ? 32.904 -1.482 12.958 1.00 16.90 320 LYS A CA 1
ATOM 2416 C C . LYS A 1 321 ? 33.549 -2.311 11.850 1.00 16.24 320 LYS A C 1
ATOM 2417 O O . LYS A 1 321 ? 33.955 -1.762 10.814 1.00 18.63 320 LYS A O 1
ATOM 2423 N N . SER A 1 322 ? 33.651 -3.632 12.043 1.00 16.85 321 SER A N 1
ATOM 2424 C CA . SER A 1 322 ? 34.192 -4.486 10.996 1.00 17.95 321 SER A CA 1
ATOM 2425 C C . SER A 1 322 ? 33.257 -4.531 9.794 1.00 13.84 321 SER A C 1
ATOM 2426 O O . SER A 1 322 ? 33.710 -4.503 8.633 1.00 19.43 321 SER A O 1
ATOM 2429 N N . ALA A 1 323 ? 31.944 -4.560 10.048 1.00 14.79 322 ALA A N 1
ATOM 2430 C CA . ALA A 1 323 ? 30.977 -4.521 8.952 1.00 18.22 322 ALA A CA 1
ATOM 2431 C C . ALA A 1 323 ? 31.054 -3.193 8.204 1.00 17.64 322 ALA A C 1
ATOM 2432 O O . ALA A 1 323 ? 31.083 -3.161 6.969 1.00 19.46 322 ALA A O 1
ATOM 2434 N N . ALA A 1 324 ? 31.094 -2.086 8.949 1.00 14.57 323 ALA A N 1
ATOM 2435 C CA . ALA A 1 324 ? 31.246 -0.760 8.355 1.00 11.97 323 ALA A CA 1
ATOM 2436 C C . ALA A 1 324 ? 32.475 -0.687 7.463 1.00 16.66 323 ALA A C 1
ATOM 2437 O O . ALA A 1 324 ? 32.391 -0.262 6.304 1.00 15.57 323 ALA A O 1
ATOM 2439 N N . ALA A 1 325 ? 33.637 -1.079 7.998 1.00 15.29 324 ALA A N 1
ATOM 2440 C CA . ALA A 1 325 ? 34.872 -0.972 7.229 1.00 17.44 324 ALA A CA 1
ATOM 2441 C C . ALA A 1 325 ? 34.793 -1.761 5.928 1.00 18.95 324 ALA A C 1
ATOM 2442 O O . ALA A 1 325 ? 35.208 -1.267 4.875 1.00 20.86 324 ALA A O 1
ATOM 2444 N N . ALA A 1 326 ? 34.264 -2.990 5.979 1.00 17.15 325 ALA A N 1
ATOM 2445 C CA . ALA A 1 326 ? 34.179 -3.811 4.775 1.00 22.48 325 ALA A CA 1
ATOM 2446 C C . ALA A 1 326 ? 33.282 -3.172 3.725 1.00 18.03 325 ALA A C 1
ATOM 2447 O O . ALA A 1 326 ? 33.543 -3.299 2.523 1.00 20.29 325 ALA A O 1
ATOM 2449 N N . LEU A 1 327 ? 32.230 -2.482 4.160 1.00 17.68 326 LEU A N 1
ATOM 2450 C CA . LEU A 1 327 ? 31.263 -1.835 3.283 1.00 17.18 326 LEU A CA 1
ATOM 2451 C C . LEU A 1 327 ? 31.677 -0.436 2.844 1.00 19.09 326 LEU A C 1
ATOM 2452 O O . LEU A 1 327 ? 30.993 0.155 2.001 1.00 20.63 326 LEU A O 1
ATOM 2457 N N . GLY A 1 328 ? 32.789 0.088 3.355 1.00 17.72 327 GLY A N 1
ATOM 2458 C CA . GLY A 1 328 ? 33.181 1.451 3.067 1.00 16.78 327 GLY A CA 1
ATOM 2459 C C . GLY A 1 328 ? 32.405 2.490 3.838 1.00 16.74 327 GLY A C 1
ATOM 2460 O O . GLY A 1 328 ? 32.310 3.644 3.393 1.00 20.25 327 GLY A O 1
ATOM 2461 N N . LYS A 1 329 ? 31.853 2.115 4.986 1.00 17.83 328 LYS A N 1
ATOM 2462 C CA . LYS A 1 329 ? 31.048 2.980 5.831 1.00 16.24 328 LYS A CA 1
ATOM 2463 C C . LYS A 1 329 ? 31.814 3.319 7.099 1.00 16.12 328 LYS A C 1
ATOM 2464 O O . LYS A 1 329 ? 32.867 2.742 7.391 1.00 17.26 328 LYS A O 1
ATOM 2470 N N . VAL A 1 330 ? 31.261 4.260 7.867 1.00 15.41 329 VAL A N 1
ATOM 2471 C CA . VAL A 1 330 ? 31.798 4.632 9.172 1.00 16.01 329 VAL A CA 1
ATOM 2472 C C . VAL A 1 330 ? 30.697 4.449 10.213 1.00 17.28 329 VAL A C 1
ATOM 2473 O O . VAL A 1 330 ? 29.565 4.912 10.025 1.00 18.18 329 VAL A O 1
ATOM 2477 N N . TYR A 1 331 ? 31.041 3.798 11.316 1.00 16.22 330 TYR A N 1
ATOM 2478 C CA . TYR A 1 331 ? 30.094 3.496 12.378 1.00 15.91 330 TYR A CA 1
ATOM 2479 C C . TYR A 1 331 ? 29.936 4.667 13.341 1.00 11.08 330 TYR A C 1
ATOM 2480 O O . TYR A 1 331 ? 30.906 5.353 13.679 1.00 15.12 330 TYR A O 1
ATOM 2489 N N . TYR A 1 332 ? 28.717 4.869 13.814 1.00 10.96 331 TYR A N 1
ATOM 2490 C CA . TYR A 1 332 ? 28.541 5.759 14.951 1.00 12.16 331 TYR A CA 1
ATOM 2491 C C . TYR A 1 332 ? 27.337 5.305 15.761 1.00 14.86 331 TYR A C 1
ATOM 2492 O O . TYR A 1 332 ? 26.428 4.641 15.256 1.00 16.30 331 TYR A O 1
ATOM 2501 N N . VAL A 1 333 ? 27.358 5.681 17.032 1.00 12.88 332 VAL A N 1
ATOM 2502 C CA . VAL A 1 333 ? 26.313 5.343 17.991 1.00 10.40 332 VAL A CA 1
ATOM 2503 C C . VAL A 1 333 ? 25.405 6.564 18.104 1.00 17.56 332 VAL A C 1
ATOM 2504 O O . VAL A 1 333 ? 25.700 7.499 18.846 1.00 14.59 332 VAL A O 1
ATOM 2508 N N . GLY A 1 334 ? 24.290 6.568 17.356 1.00 12.16 333 GLY A N 1
ATOM 2509 C CA . GLY A 1 334 ? 23.434 7.745 17.308 1.00 11.24 333 GLY A CA 1
ATOM 2510 C C . GLY A 1 334 ? 22.600 7.966 18.565 1.00 11.43 333 GLY A C 1
ATOM 2511 O O . GLY A 1 334 ? 22.129 9.082 18.785 1.00 13.97 333 GLY A O 1
ATOM 2512 N N . GLU A 1 335 ? 22.382 6.912 19.358 1.00 13.74 334 GLU A N 1
ATOM 2513 C CA . GLU A 1 335 ? 21.689 6.959 20.649 1.00 11.35 334 GLU A CA 1
ATOM 2514 C C . GLU A 1 335 ? 22.256 5.841 21.498 1.00 10.92 334 GLU A C 1
ATOM 2515 O O . GLU A 1 335 ? 22.522 4.762 20.973 1.00 16.12 334 GLU A O 1
ATOM 2521 N N . PHE A 1 336 ? 22.425 6.087 22.805 1.00 15.32 335 PHE A N 1
ATOM 2522 C CA . PHE A 1 336 ? 22.653 4.982 23.731 1.00 14.31 335 PHE A CA 1
ATOM 2523 C C . PHE A 1 336 ? 22.066 5.330 25.092 1.00 15.13 335 PHE A C 1
ATOM 2524 O O . PHE A 1 336 ? 21.687 6.475 25.360 1.00 15.46 335 PHE A O 1
ATOM 2532 N N . THR A 1 337 ? 21.995 4.306 25.952 1.00 15.21 336 THR A N 1
ATOM 2533 C CA . THR A 1 337 ? 21.318 4.372 27.252 1.00 16.97 336 THR A CA 1
ATOM 2534 C C . THR A 1 337 ? 21.761 5.542 28.130 1.00 16.92 336 THR A C 1
ATOM 2535 O O . THR A 1 337 ? 22.945 5.683 28.463 1.00 14.78 336 THR A O 1
ATOM 2539 N N . GLY A 1 338 ? 20.791 6.354 28.548 1.00 14.45 337 GLY A N 1
ATOM 2540 C CA . GLY A 1 338 ? 21.075 7.451 29.440 1.00 16.88 337 GLY A CA 1
ATOM 2541 C C . GLY A 1 338 ? 20.575 7.198 30.848 1.00 19.60 337 GLY A C 1
ATOM 2542 O O . GLY A 1 338 ? 20.026 6.138 31.164 1.00 20.52 337 GLY A O 1
ATOM 2543 N N . PRO A 1 339 ? 20.727 8.208 31.711 1.00 16.21 338 PRO A N 1
ATOM 2544 C CA . PRO A 1 339 ? 20.477 8.000 33.145 1.00 18.00 338 PRO A CA 1
ATOM 2545 C C . PRO A 1 339 ? 19.042 7.667 33.473 1.00 19.92 338 PRO A C 1
ATOM 2546 O O . PRO A 1 339 ? 18.798 6.898 34.406 1.00 24.32 338 PRO A O 1
ATOM 2550 N N . LYS A 1 340 ? 18.073 8.252 32.771 1.00 22.50 339 LYS A N 1
ATOM 2551 C CA . LYS A 1 340 ? 16.695 7.955 33.131 1.00 27.36 339 LYS A CA 1
ATOM 2552 C C . LYS A 1 340 ? 16.321 6.538 32.709 1.00 20.82 339 LYS A C 1
ATOM 2553 O O . LYS A 1 340 ? 15.659 5.821 33.468 1.00 28.18 339 LYS A O 1
ATOM 2559 N N . THR A 1 341 ? 16.747 6.112 31.515 1.00 20.38 340 THR A N 1
ATOM 2560 C CA . THR A 1 341 ? 16.518 4.729 31.101 1.00 26.14 340 THR A CA 1
ATOM 2561 C C . THR A 1 341 ? 17.230 3.748 32.027 1.00 27.91 340 THR A C 1
ATOM 2562 O O . THR A 1 341 ? 16.694 2.676 32.333 1.00 28.30 340 THR A O 1
ATOM 2566 N N . ALA A 1 342 ? 18.436 4.104 32.493 1.00 20.99 341 ALA A N 1
ATOM 2567 C CA . ALA A 1 342 ? 19.188 3.287 33.440 1.00 23.63 341 ALA A CA 1
ATOM 2568 C C . ALA A 1 342 ? 18.636 3.334 34.851 1.00 25.19 341 ALA A C 1
ATOM 2569 O O . ALA A 1 342 ? 19.239 2.723 35.747 1.00 22.57 341 ALA A O 1
ATOM 2571 N N . GLN A 1 343 ? 17.524 4.034 35.087 1.00 26.87 342 GLN A N 1
ATOM 2572 C CA . GLN A 1 343 ? 16.955 4.164 36.428 1.00 31.34 342 GLN A CA 1
ATOM 2573 C C . GLN A 1 343 ? 17.982 4.715 37.409 1.00 25.79 342 GLN A C 1
ATOM 2574 O O . GLN A 1 343 ? 18.003 4.343 38.583 1.00 22.85 342 GLN A O 1
ATOM 2580 N N . GLY A 1 344 ? 18.853 5.601 36.934 1.00 21.87 343 GLY A N 1
ATOM 2581 C CA . GLY A 1 344 ? 19.840 6.212 37.791 1.00 22.43 343 GLY A CA 1
ATOM 2582 C C . GLY A 1 344 ? 21.030 5.347 38.144 1.00 27.14 343 GLY A C 1
ATOM 2583 O O . GLY A 1 344 ? 21.807 5.729 39.030 1.00 28.04 343 GLY A O 1
ATOM 2584 N N . ASP A 1 345 ? 21.202 4.192 37.506 1.00 26.19 344 ASP A N 1
ATOM 2585 C CA . ASP A 1 345 ? 22.379 3.362 37.772 1.00 29.55 344 ASP A CA 1
ATOM 2586 C C . ASP A 1 345 ? 23.488 3.830 36.845 1.00 18.54 344 ASP A C 1
ATOM 2587 O O . ASP A 1 345 ? 23.494 3.513 35.653 1.00 20.10 344 ASP A O 1
ATOM 2592 N N . SER A 1 346 ? 24.452 4.567 37.404 1.00 17.26 345 SER A N 1
ATOM 2593 C CA . SER A 1 346 ? 25.519 5.127 36.584 1.00 21.03 345 SER A CA 1
ATOM 2594 C C . SER A 1 346 ? 26.384 4.043 35.946 1.00 19.12 345 SER A C 1
ATOM 2595 O O . SER A 1 346 ? 26.987 4.285 34.892 1.00 21.72 345 SER A O 1
ATOM 2598 N N . LEU A 1 347 ? 26.453 2.853 36.551 1.00 16.53 346 LEU A N 1
ATOM 2599 C CA . LEU A 1 347 ? 27.277 1.801 35.964 1.00 17.60 346 LEU A CA 1
ATOM 2600 C C . LEU A 1 347 ? 26.718 1.363 34.618 1.00 21.26 346 LEU A C 1
ATOM 2601 O O . LEU A 1 347 ? 27.483 1.090 33.681 1.00 18.78 346 LEU A O 1
ATOM 2606 N N . VAL A 1 348 ? 25.387 1.324 34.491 1.00 14.73 347 VAL A N 1
ATOM 2607 C CA . VAL A 1 348 ? 24.775 0.967 33.208 1.00 13.72 347 VAL A CA 1
ATOM 2608 C C . VAL A 1 348 ? 25.207 1.936 32.115 1.00 17.34 347 VAL A C 1
ATOM 2609 O O . VAL A 1 348 ? 25.543 1.523 31.000 1.00 17.05 347 VAL A O 1
ATOM 2613 N N . VAL A 1 349 ? 25.222 3.237 32.419 1.00 14.40 348 VAL A N 1
ATOM 2614 C CA . VAL A 1 349 ? 25.638 4.238 31.433 1.00 16.76 348 VAL A CA 1
ATOM 2615 C C . VAL A 1 349 ? 27.148 4.187 31.211 1.00 14.75 348 VAL A C 1
ATOM 2616 O O . VAL A 1 349 ? 27.632 4.254 30.076 1.00 15.28 348 VAL A O 1
ATOM 2620 N N . ARG A 1 350 ? 27.911 4.133 32.298 1.00 15.00 349 ARG A N 1
ATOM 2621 C CA . ARG A 1 350 ? 29.361 4.115 32.187 1.00 16.53 349 ARG A CA 1
ATOM 2622 C C . ARG A 1 350 ? 29.842 2.967 31.310 1.00 19.38 349 ARG A C 1
ATOM 2623 O O . ARG A 1 350 ? 30.813 3.131 30.557 1.00 18.87 349 ARG A O 1
ATOM 2631 N N . ARG A 1 351 ? 29.173 1.803 31.387 1.00 16.92 350 ARG A N 1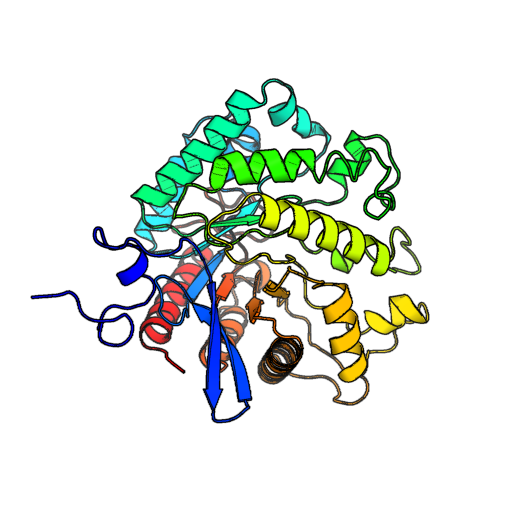
ATOM 2632 C CA . ARG A 1 351 ? 29.577 0.662 30.561 1.00 13.90 350 ARG A CA 1
ATOM 2633 C C . ARG A 1 351 ? 29.626 1.047 29.084 1.00 15.82 350 ARG A C 1
ATOM 2634 O O . ARG A 1 351 ? 30.496 0.574 28.345 1.00 19.15 350 ARG A O 1
ATOM 2642 N N . HIS A 1 352 ? 28.708 1.912 28.631 1.00 12.90 351 HIS A N 1
ATOM 2643 C CA . HIS A 1 352 ? 28.759 2.351 27.236 1.00 15.50 351 HIS A CA 1
ATOM 2644 C C . HIS A 1 352 ? 30.033 3.136 26.963 1.00 18.12 351 HIS A C 1
ATOM 2645 O O . HIS A 1 352 ? 30.762 2.854 26.005 1.00 17.10 351 HIS A O 1
ATOM 2652 N N . TYR A 1 353 ? 30.322 4.132 27.801 1.00 13.84 352 TYR A N 1
ATOM 2653 C CA . TYR A 1 353 ? 31.485 4.977 27.561 1.00 13.91 352 TYR A CA 1
ATOM 2654 C C . TYR A 1 353 ? 32.782 4.168 27.585 1.00 13.70 352 TYR A C 1
ATOM 2655 O O . TYR A 1 353 ? 33.701 4.427 26.793 1.00 15.82 352 TYR A O 1
ATOM 2664 N N . ILE A 1 354 ? 32.886 3.194 28.495 1.00 15.78 353 ILE A N 1
ATOM 2665 C CA . ILE A 1 354 ? 34.090 2.365 28.566 1.00 16.42 353 ILE A CA 1
ATOM 2666 C C . ILE A 1 354 ? 34.324 1.673 27.228 1.00 17.86 353 ILE A C 1
ATOM 2667 O O . ILE A 1 354 ? 35.444 1.662 26.695 1.00 17.04 353 ILE A O 1
ATOM 2672 N N . THR A 1 355 ? 33.261 1.088 26.669 1.00 16.07 354 THR A N 1
ATOM 2673 C CA . THR A 1 355 ? 33.355 0.379 25.394 1.00 18.45 354 THR A CA 1
ATOM 2674 C C . THR A 1 355 ? 33.674 1.341 24.258 1.00 13.58 354 THR A C 1
ATOM 2675 O O . THR A 1 355 ? 34.532 1.061 23.409 1.00 15.98 354 THR A O 1
ATOM 2679 N N . TYR A 1 356 ? 32.986 2.485 24.220 1.00 15.88 355 TYR A N 1
ATOM 2680 C CA . TYR A 1 356 ? 33.178 3.387 23.091 1.00 12.41 355 TYR A CA 1
ATOM 2681 C C . TYR A 1 356 ? 34.584 3.979 23.084 1.00 14.10 355 TYR A C 1
ATOM 2682 O O . TYR A 1 356 ? 35.172 4.177 22.015 1.00 15.38 355 TYR A O 1
ATOM 2691 N N . TYR A 1 357 ? 35.157 4.252 24.259 1.00 14.13 356 TYR A N 1
ATOM 2692 C CA . TYR A 1 357 ? 36.543 4.709 24.277 1.00 14.89 356 TYR A CA 1
ATOM 2693 C C . TYR A 1 357 ? 37.498 3.583 23.885 1.00 15.94 356 TYR A C 1
ATOM 2694 O O . TYR A 1 357 ? 38.416 3.789 23.078 1.00 18.67 356 TYR A O 1
ATOM 2703 N N . ALA A 1 358 ? 37.279 2.381 24.423 1.00 16.05 357 ALA A N 1
ATOM 2704 C CA . ALA A 1 358 ? 38.197 1.278 24.169 1.00 18.12 357 ALA A CA 1
ATOM 2705 C C . ALA A 1 358 ? 38.206 0.894 22.699 1.00 14.77 357 ALA A C 1
ATOM 2706 O O . ALA A 1 358 ? 39.251 0.514 22.157 1.00 17.49 357 ALA A O 1
ATOM 2708 N N . GLN A 1 359 ? 37.054 0.978 22.037 1.00 16.29 358 GLN A N 1
ATOM 2709 C CA . GLN A 1 359 ? 36.933 0.612 20.630 1.00 20.10 358 GLN A CA 1
ATOM 2710 C C . GLN A 1 359 ? 37.022 1.826 19.705 1.00 16.60 358 GLN A C 1
ATOM 2711 O O . GLN A 1 359 ? 36.753 1.702 18.502 1.00 20.45 358 GLN A O 1
ATOM 2717 N N A LYS A 1 360 ? 37.384 2.991 20.246 0.50 14.64 359 LYS A N 1
ATOM 2718 N N B LYS A 1 360 ? 37.385 2.990 20.250 0.50 14.74 359 LYS A N 1
ATOM 2719 C CA A LYS A 1 360 ? 37.643 4.198 19.468 0.50 13.18 359 LYS A CA 1
ATOM 2720 C CA B LYS A 1 360 ? 37.638 4.206 19.484 0.50 13.10 359 LYS A CA 1
ATOM 2721 C C A LYS A 1 360 ? 36.462 4.563 18.570 0.50 13.76 359 LYS A C 1
ATOM 2722 C C B LYS A 1 360 ? 36.463 4.561 18.574 0.50 13.73 359 LYS A C 1
ATOM 2723 O O A LYS A 1 360 ? 36.630 4.966 17.415 0.50 18.35 359 LYS A O 1
ATOM 2724 O O B LYS A 1 360 ? 36.639 4.956 17.418 0.50 18.44 359 LYS A O 1
ATOM 2735 N N . VAL A 1 361 ? 35.248 4.437 19.116 1.00 12.58 360 VAL A N 1
ATOM 2736 C CA . VAL A 1 361 ? 34.055 4.889 18.410 1.00 12.86 360 VAL A CA 1
ATOM 2737 C C . VAL A 1 361 ? 34.132 6.390 18.193 1.00 16.27 360 VAL A C 1
ATOM 2738 O O . VAL A 1 361 ? 34.400 7.158 19.127 1.00 16.09 360 VAL A O 1
ATOM 2742 N N . GLN A 1 362 ? 33.848 6.831 16.965 1.00 12.39 361 GLN A N 1
ATOM 2743 C CA . GLN A 1 362 ? 34.177 8.217 16.645 1.00 14.01 361 GLN A CA 1
ATOM 2744 C C . GLN A 1 362 ? 33.099 9.217 17.023 1.00 14.81 361 GLN A C 1
ATOM 2745 O O . GLN A 1 362 ? 33.435 10.371 17.310 1.00 14.99 361 GLN A O 1
ATOM 2751 N N . ILE A 1 363 ? 31.822 8.817 17.018 1.00 13.33 362 ILE A N 1
ATOM 2752 C CA . ILE A 1 363 ? 30.723 9.645 17.513 1.00 14.72 362 ILE A CA 1
ATOM 2753 C C . ILE A 1 363 ? 29.797 8.758 18.331 1.00 14.52 362 ILE A C 1
ATOM 2754 O O . ILE A 1 363 ? 29.400 7.684 17.869 1.00 15.10 362 ILE A O 1
ATOM 2759 N N . SER A 1 364 ? 29.460 9.192 19.544 1.00 11.66 363 SER A N 1
ATOM 2760 C CA . SER A 1 364 ? 28.447 8.507 20.337 1.00 14.81 363 SER A CA 1
ATOM 2761 C C . SER A 1 364 ? 27.598 9.571 21.026 1.00 16.02 363 SER A C 1
ATOM 2762 O O . SER A 1 364 ? 28.131 10.571 21.503 1.00 14.87 363 SER A O 1
ATOM 2765 N N . LEU A 1 365 ? 26.274 9.378 21.042 1.00 12.21 364 LEU A N 1
ATOM 2766 C CA . LEU A 1 365 ? 25.336 10.402 21.499 1.00 12.89 364 LEU A CA 1
ATOM 2767 C C . LEU A 1 365 ? 24.365 9.806 22.515 1.00 13.15 364 LEU A C 1
ATOM 2768 O O . LEU A 1 365 ? 23.577 8.922 22.182 1.00 14.77 364 LEU A O 1
ATOM 2773 N N . ILE A 1 366 ? 24.410 10.295 23.745 1.00 13.14 365 ILE A N 1
ATOM 2774 C CA . ILE A 1 366 ? 23.554 9.746 24.796 1.00 15.56 365 ILE A CA 1
ATOM 2775 C C . ILE A 1 366 ? 22.111 10.230 24.626 1.00 17.23 365 ILE A C 1
ATOM 2776 O O . ILE A 1 366 ? 21.854 11.361 24.195 1.00 14.72 365 ILE A O 1
ATOM 2781 N N . TRP A 1 367 ? 21.148 9.369 24.948 1.00 13.39 366 TRP A N 1
ATOM 2782 C CA . TRP A 1 367 ? 19.740 9.769 24.995 1.00 15.92 366 TRP A CA 1
ATOM 2783 C C . TRP A 1 367 ? 19.355 10.198 26.420 1.00 14.94 366 TRP A C 1
ATOM 2784 O O . TRP A 1 367 ? 19.472 9.393 27.353 1.00 19.64 366 TRP A O 1
ATOM 2795 N N . ASN A 1 368 ? 18.865 11.435 26.625 1.00 14.52 367 ASN A N 1
ATOM 2796 C CA . ASN A 1 368 ? 18.603 12.541 25.691 1.00 13.44 367 ASN A CA 1
ATOM 2797 C C . ASN A 1 368 ? 18.534 13.787 26.566 1.00 12.27 367 ASN A C 1
ATOM 2798 O O . ASN A 1 368 ? 18.009 13.719 27.681 1.00 16.52 367 ASN A O 1
ATOM 2803 N N . TYR A 1 369 ? 19.045 14.918 26.089 1.00 11.59 368 TYR A N 1
ATOM 2804 C CA . TYR A 1 369 ? 18.962 16.161 26.842 1.00 13.51 368 TYR A CA 1
ATOM 2805 C C . TYR A 1 369 ? 17.777 16.977 26.341 1.00 17.41 368 TYR A C 1
ATOM 2806 O O . TYR A 1 369 ? 17.651 17.222 25.138 1.00 14.53 368 TYR A O 1
ATOM 2815 N N . ALA A 1 370 ? 16.931 17.427 27.262 1.00 16.84 369 ALA A N 1
ATOM 2816 C CA . ALA A 1 370 ? 15.847 18.351 26.945 1.00 18.44 369 ALA A CA 1
ATOM 2817 C C . ALA A 1 370 ? 15.886 19.505 27.935 1.00 17.00 369 ALA A C 1
ATOM 2818 O O . ALA A 1 370 ? 15.989 19.268 29.136 1.00 17.24 369 ALA A O 1
ATOM 2820 N N . LEU A 1 371 ? 15.780 20.743 27.435 1.00 14.66 370 LEU A N 1
ATOM 2821 C CA . LEU A 1 371 ? 15.835 21.930 28.295 1.00 16.28 370 LEU A CA 1
ATOM 2822 C C . LEU A 1 371 ? 15.009 21.766 29.557 1.00 22.98 370 LEU A C 1
ATOM 2823 O O . LEU A 1 371 ? 15.485 22.036 30.666 1.00 22.95 370 LEU A O 1
ATOM 2828 N N . LYS A 1 372 ? 13.764 21.322 29.404 1.00 16.25 371 LYS A N 1
ATOM 2829 C CA . LYS A 1 372 ? 12.842 21.198 30.527 1.00 16.71 371 LYS A CA 1
ATOM 2830 C C . LYS A 1 372 ? 12.668 19.752 30.991 1.00 21.92 371 LYS A C 1
ATOM 2831 O O . LYS A 1 372 ? 11.835 19.485 31.871 1.00 23.10 371 LYS A O 1
ATOM 2837 N N . GLY A 1 373 ? 13.448 18.824 30.440 1.00 20.04 372 GLY A N 1
ATOM 2838 C CA . GLY A 1 373 ? 13.352 17.423 30.795 1.00 22.87 372 GLY A CA 1
ATOM 2839 C C . GLY A 1 373 ? 12.053 16.768 30.393 1.00 24.64 372 GLY A C 1
ATOM 2840 O O . GLY A 1 373 ? 11.719 15.702 30.916 1.00 32.21 372 GLY A O 1
ATOM 2841 N N . ASN A 1 374 ? 11.321 17.370 29.459 1.00 21.83 373 ASN A N 1
ATOM 2842 C CA . ASN A 1 374 ? 9.942 17.010 29.149 1.00 23.95 373 ASN A CA 1
ATOM 2843 C C . ASN A 1 374 ? 9.826 16.175 27.883 1.00 26.95 373 ASN A C 1
ATOM 2844 O O . ASN A 1 374 ? 8.790 16.202 27.211 1.00 31.47 373 ASN A O 1
ATOM 2849 N N . ILE A 1 375 ? 10.881 15.475 27.521 1.00 19.79 374 ILE A N 1
ATOM 2850 C CA . ILE A 1 375 ? 10.874 14.516 26.427 1.00 17.80 374 ILE A CA 1
ATOM 2851 C C . ILE A 1 375 ? 11.067 13.152 27.067 1.00 16.78 374 ILE A C 1
ATOM 2852 O O . ILE A 1 375 ? 11.737 13.049 28.098 1.00 20.04 374 ILE A O 1
ATOM 2857 N N . GLU A 1 376 ? 10.457 12.112 26.488 1.00 17.66 375 GLU A N 1
ATOM 2858 C CA . GLU A 1 376 ? 10.514 10.788 27.116 1.00 22.51 375 GLU A CA 1
ATOM 2859 C C . GLU A 1 376 ? 11.956 10.318 27.355 1.00 20.77 375 GLU A C 1
ATOM 2860 O O . GLU A 1 376 ? 12.838 10.505 26.515 1.00 18.06 375 GLU A O 1
ATOM 2866 N N . TRP A 1 377 ? 12.193 9.725 28.533 1.00 19.36 376 TRP A N 1
ATOM 2867 C CA . TRP A 1 377 ? 13.497 9.165 28.935 1.00 18.37 376 TRP A CA 1
ATOM 2868 C C . TRP A 1 377 ? 14.626 10.188 28.918 1.00 15.72 376 TRP A C 1
ATOM 2869 O O . TRP A 1 377 ? 15.785 9.845 28.652 1.00 20.20 376 TRP A O 1
ATOM 2880 N N . SER A 1 378 ? 14.335 11.442 29.224 1.00 17.46 377 SER A N 1
ATOM 2881 C CA . SER A 1 378 ? 15.327 12.486 29.036 1.00 17.12 377 SER A CA 1
ATOM 2882 C C . SER A 1 378 ? 15.758 13.071 30.367 1.00 22.81 377 SER A C 1
ATOM 2883 O O . SER A 1 378 ? 15.117 12.880 31.402 1.00 24.55 377 SER A O 1
ATOM 2886 N N . PHE A 1 379 ? 16.862 13.799 30.317 1.00 17.00 378 PHE A N 1
ATOM 2887 C CA . PHE A 1 379 ? 17.351 14.542 31.463 1.00 12.64 378 PHE A CA 1
ATOM 2888 C C . PHE A 1 379 ? 17.468 16.022 31.117 1.00 15.27 378 PHE A C 1
ATOM 2889 O O . PHE A 1 379 ? 17.507 16.410 29.946 1.00 17.08 378 PHE A O 1
ATOM 2897 N N . LYS A 1 380 ? 17.517 16.849 32.163 1.00 15.78 379 LYS A N 1
ATOM 2898 C CA . LYS A 1 380 ? 17.761 18.282 32.069 1.00 16.76 379 LYS A CA 1
ATOM 2899 C C . LYS A 1 380 ? 18.987 18.639 32.907 1.00 17.52 379 LYS A C 1
ATOM 2900 O O . LYS A 1 380 ? 19.537 17.813 33.632 1.00 20.24 379 LYS A O 1
ATOM 2906 N N . ALA A 1 381 ? 19.435 19.876 32.789 1.00 17.57 380 ALA A N 1
ATOM 2907 C CA . ALA A 1 381 ? 20.639 20.271 33.505 1.00 21.09 380 ALA A CA 1
ATOM 2908 C C . ALA A 1 381 ? 20.364 20.488 34.998 1.00 20.64 380 ALA A C 1
ATOM 2909 O O . ALA A 1 381 ? 19.237 20.754 35.430 1.00 20.95 380 ALA A O 1
ATOM 2911 N N . ASP A 1 382 ? 21.438 20.394 35.786 1.00 18.76 381 ASP A N 1
ATOM 2912 C CA . ASP A 1 382 ? 21.418 20.730 37.215 1.00 23.96 381 ASP A CA 1
ATOM 2913 C C . ASP A 1 382 ? 20.429 19.856 37.993 1.00 25.77 381 ASP A C 1
ATOM 2914 O O . ASP A 1 382 ? 19.729 20.323 38.898 1.00 26.15 381 ASP A O 1
ATOM 2919 N N . THR A 1 383 ? 20.376 18.580 37.636 1.00 21.13 382 THR A N 1
ATOM 2920 C CA . THR A 1 383 ? 19.706 17.516 38.370 1.00 22.65 382 THR A CA 1
ATOM 2921 C C . THR A 1 383 ? 20.705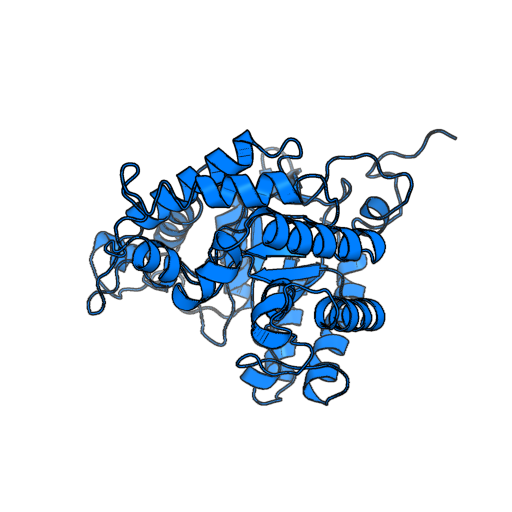 16.389 38.555 1.00 22.30 382 THR A C 1
ATOM 2922 O O . THR A 1 383 ? 21.705 16.318 37.831 1.00 19.97 382 THR A O 1
ATOM 2926 N N . PRO A 1 384 ? 20.445 15.458 39.483 1.00 20.16 383 PRO A N 1
ATOM 2927 C CA . PRO A 1 384 ? 21.363 14.313 39.610 1.00 20.59 383 PRO A CA 1
ATOM 2928 C C . PRO A 1 384 ? 21.569 13.553 38.307 1.00 22.21 383 PRO A C 1
ATOM 2929 O O . PRO A 1 384 ? 22.714 13.218 37.969 1.00 18.39 383 PRO A O 1
ATOM 2933 N N . TYR A 1 385 ? 20.499 13.291 37.549 1.00 17.65 384 TYR A N 1
ATOM 2934 C CA . TYR A 1 385 ? 20.649 12.543 36.301 1.00 15.98 384 TYR A CA 1
ATOM 2935 C C . TYR A 1 385 ? 21.338 13.381 35.232 1.00 14.79 384 TYR A C 1
ATOM 2936 O O . TYR A 1 385 ? 22.127 12.860 34.431 1.00 17.38 384 TYR A O 1
ATOM 2945 N N . GLY A 1 386 ? 21.052 14.681 35.196 1.00 17.02 385 GLY A N 1
ATOM 2946 C CA . GLY A 1 386 ? 21.731 15.536 34.240 1.00 21.79 385 GLY A CA 1
ATOM 2947 C C . GLY A 1 386 ? 23.218 15.601 34.507 1.00 21.36 385 GLY A C 1
ATOM 2948 O O . GLY A 1 386 ? 24.031 15.447 33.595 1.00 21.18 385 GLY A O 1
ATOM 2949 N N . ASN A 1 387 ? 23.592 15.806 35.771 1.00 16.22 386 ASN A N 1
ATOM 2950 C CA . ASN A 1 387 ? 25.008 15.861 36.121 1.00 14.27 386 ASN A CA 1
ATOM 2951 C C . ASN A 1 387 ? 25.696 14.538 35.814 1.00 20.06 386 ASN A C 1
ATOM 2952 O O . ASN A 1 387 ? 26.858 14.519 35.386 1.00 16.13 386 ASN A O 1
ATOM 2957 N N . MET A 1 388 ? 25.004 13.419 36.063 1.00 15.32 387 MET A N 1
ATOM 2958 C CA . MET A 1 388 ? 25.563 12.103 35.765 1.00 14.65 387 MET A CA 1
ATOM 2959 C C . MET A 1 388 ? 25.952 12.009 34.294 1.00 19.39 387 MET A C 1
ATOM 2960 O O . MET A 1 388 ? 27.074 11.614 33.957 1.00 20.12 387 MET A O 1
ATOM 2965 N N . ALA A 1 389 ? 25.036 12.401 33.407 1.00 18.20 388 ALA A N 1
ATOM 2966 C CA . ALA A 1 389 ? 25.300 12.338 31.977 1.00 17.33 388 ALA A CA 1
ATOM 2967 C C . ALA A 1 389 ? 26.390 13.319 31.571 1.00 17.14 388 ALA A C 1
ATOM 2968 O O . ALA A 1 389 ? 27.345 12.952 30.878 1.00 15.64 388 ALA A O 1
ATOM 2970 N N . PHE A 1 390 ? 26.267 14.577 31.989 1.00 15.25 389 PHE A N 1
ATOM 2971 C CA . PHE A 1 390 ? 27.232 15.568 31.512 1.00 16.37 389 PHE A CA 1
ATOM 2972 C C . PHE A 1 390 ? 28.624 15.338 32.097 1.00 14.98 389 PHE A C 1
ATOM 2973 O O . PHE A 1 390 ? 29.625 15.639 31.440 1.00 16.52 389 PHE A O 1
ATOM 2981 N N . ASN A 1 391 ? 28.717 14.846 33.339 1.00 16.89 390 ASN A N 1
ATOM 2982 C CA . ASN A 1 391 ? 30.030 14.560 33.907 1.00 18.65 390 ASN A CA 1
ATOM 2983 C C . ASN A 1 391 ? 30.723 13.442 33.134 1.00 19.03 390 ASN A C 1
ATOM 2984 O O . ASN A 1 391 ? 31.913 13.537 32.812 1.00 17.40 390 ASN A O 1
ATOM 2989 N N . LEU A 1 392 ? 29.978 12.387 32.798 1.00 16.48 391 LEU A N 1
ATOM 2990 C CA . LEU A 1 392 ? 30.539 11.314 31.993 1.00 14.43 391 LEU A CA 1
ATOM 2991 C C . LEU A 1 392 ? 30.943 11.816 30.613 1.00 14.55 391 LEU A C 1
ATOM 2992 O O . LEU A 1 392 ? 32.030 11.493 30.123 1.00 15.09 391 LEU A O 1
ATOM 2997 N N . MET A 1 393 ? 30.082 12.621 29.979 1.00 13.94 392 MET A N 1
ATOM 2998 C CA . MET A 1 393 ? 30.392 13.151 28.653 1.00 15.65 392 MET A CA 1
ATOM 2999 C C . MET A 1 393 ? 31.710 13.919 28.664 1.00 15.95 392 MET A C 1
ATOM 3000 O O . MET A 1 393 ? 32.591 13.685 27.826 1.00 14.45 392 MET A O 1
ATOM 3005 N N . ARG A 1 394 ? 31.876 14.834 29.626 1.00 15.87 393 ARG A N 1
ATOM 3006 C CA . ARG A 1 394 ? 33.124 15.583 29.708 1.00 15.70 393 ARG A CA 1
ATOM 3007 C C . ARG A 1 394 ? 34.297 14.660 30.011 1.00 17.79 393 ARG A C 1
ATOM 3008 O O . ARG A 1 394 ? 35.393 14.816 29.442 1.00 18.46 393 ARG A O 1
ATOM 3016 N N . GLU A 1 395 ? 34.096 13.716 30.934 1.00 14.42 394 GLU A N 1
ATOM 3017 C CA . GLU A 1 395 ? 35.173 12.804 31.295 1.00 17.05 394 GLU A CA 1
ATOM 3018 C C . GLU A 1 395 ? 35.691 12.079 30.068 1.00 17.52 394 GLU A C 1
ATOM 3019 O O . GLU A 1 395 ? 36.906 11.980 29.859 1.00 21.38 394 GLU A O 1
ATOM 3025 N N . TYR A 1 396 ? 34.783 11.606 29.219 1.00 15.19 395 TYR A N 1
ATOM 3026 C CA . TYR A 1 396 ? 35.223 10.797 28.094 1.00 16.62 395 TYR A CA 1
ATOM 3027 C C . TYR A 1 396 ? 35.672 11.652 26.917 1.00 17.44 395 TYR A C 1
ATOM 3028 O O . TYR A 1 396 ? 36.550 11.224 26.161 1.00 17.96 395 TYR A O 1
ATOM 3037 N N . ASN A 1 397 ? 35.149 12.878 26.770 1.00 15.13 396 ASN A N 1
ATOM 3038 C CA . ASN A 1 397 ? 35.729 13.760 25.754 1.00 15.19 396 ASN A CA 1
ATOM 3039 C C . ASN A 1 397 ? 37.163 14.143 26.099 1.00 20.30 396 ASN A C 1
ATOM 3040 O O . ASN A 1 397 ? 37.972 14.383 25.193 1.00 22.18 396 ASN A O 1
ATOM 3045 N N . GLU A 1 398 ? 37.498 14.202 27.392 1.00 20.01 397 GLU A N 1
ATOM 3046 C CA . GLU A 1 398 ? 38.882 14.442 27.778 1.00 23.26 397 GLU A CA 1
ATOM 3047 C C . GLU A 1 398 ? 39.788 13.315 27.302 1.00 21.72 397 GLU A C 1
ATOM 3048 O O . GLU A 1 398 ? 40.922 13.556 26.878 1.00 25.80 397 GLU A O 1
ATOM 3054 N N . LEU A 1 399 ? 39.312 12.079 27.391 1.00 20.68 398 LEU A N 1
ATOM 3055 C CA . LEU A 1 399 ? 40.079 10.945 26.881 1.00 23.42 398 LEU A CA 1
ATOM 3056 C C . LEU A 1 399 ? 40.072 10.912 25.357 1.00 24.34 398 LEU A C 1
ATOM 3057 O O . LEU A 1 399 ? 41.109 10.668 24.731 1.00 27.73 398 LEU A O 1
ATOM 3062 N N . PHE A 1 400 ? 38.907 11.137 24.739 1.00 20.23 399 PHE A N 1
ATOM 3063 C CA . PHE A 1 400 ? 38.830 11.088 23.278 1.00 20.06 399 PHE A CA 1
ATOM 3064 C C . PHE A 1 400 ? 39.707 12.154 22.639 1.00 29.09 399 PHE A C 1
ATOM 3065 O O . PHE A 1 400 ? 40.208 11.961 21.526 1.00 30.57 399 PHE A O 1
ATOM 3073 N N . SER A 1 401 ? 39.913 13.275 23.332 1.00 27.10 400 SER A N 1
ATOM 3074 C CA . SER A 1 401 ? 40.521 14.453 22.726 1.00 35.71 400 SER A CA 1
ATOM 3075 C C . SER A 1 401 ? 41.962 14.233 22.293 1.00 42.23 400 SER A C 1
ATOM 3076 O O . SER A 1 401 ? 42.463 15.001 21.468 1.00 46.84 400 SER A O 1
ATOM 3079 N N . THR A 1 402 ? 42.649 13.231 22.840 1.00 43.03 401 THR A N 1
ATOM 3080 C CA . THR A 1 402 ? 43.980 12.889 22.360 1.00 44.69 401 THR A CA 1
ATOM 3081 C C . THR A 1 402 ? 44.011 11.651 21.472 1.00 44.04 401 THR A C 1
ATOM 3082 O O . THR A 1 402 ? 45.071 11.329 20.927 1.00 43.32 401 THR A O 1
ATOM 3086 N N . LEU A 1 403 ? 42.886 10.967 21.289 1.00 39.18 402 LEU A N 1
ATOM 3087 C CA . LEU A 1 403 ? 42.885 9.732 20.515 1.00 34.59 402 LEU A CA 1
ATOM 3088 C C . LEU A 1 403 ? 43.311 9.965 19.073 1.00 39.17 402 LEU A C 1
ATOM 3089 O O . LEU A 1 403 ? 42.964 10.974 18.446 1.00 32.73 402 LEU A O 1
ATOM 3094 N N . SER A 1 404 ? 44.044 8.997 18.536 1.00 35.76 403 SER A N 1
ATOM 3095 C CA . SER A 1 404 ? 44.347 8.965 17.119 1.00 42.21 403 SER A CA 1
ATOM 3096 C C . SER A 1 404 ? 44.372 7.509 16.678 1.00 42.01 403 SER A C 1
ATOM 3097 O O . SER A 1 404 ? 44.369 6.584 17.498 1.00 44.44 403 SER A O 1
ATOM 3100 N N . GLU A 1 405 ? 44.381 7.320 15.369 1.00 43.32 404 GLU A N 1
ATOM 3101 C CA . GLU A 1 405 ? 44.614 6.010 14.780 1.00 41.53 404 GLU A CA 1
ATOM 3102 C C . GLU A 1 405 ? 45.547 6.165 13.600 1.00 45.35 404 GLU A C 1
ATOM 3103 O O . GLU A 1 405 ? 46.095 5.183 13.084 1.00 49.58 404 GLU A O 1
#